Protein AF-A0A257AS73-F1 (afdb_monomer_lite)

Foldseek 3Di:
DPQDWDDPDPPDQFTDTPDDDLDLLVLLVLLLCLFQWDDPPLFWIFGQDDDPVVLVSVVVVCVNRSFDWDADNGGGIIGGDSVVSCCVCPVLNQDDDQAAGAHDPCLVVDDLLSLLSSNLSNCVRFKDWDDDPNAGWAIKGKTNHPRRLLRVQVSLVVVVQHWDKDWDADPPPVDGGIMIMITGGFVSRQVSCCSRVVDHHDGDPDDDPRFWQPAALVLLVVLLVFFDPDPCSVVVNVVSNVCNPNTHHLVNLVVSLVRGDDDDSSVVSVCRSPDSDGDDDDPDDDDDPAADDDDFDQDPPVQWDADSNDIDGGDDDDDDPDPDPVVVVVVQVCCCPRRVDHDDDDFAFLDKFDFPDPQFIWTQGPVLDIDTGPLPPLPQFAFQLLVVLVVVLSVQVSPDRDPVSLVVSVVVNLVSLQVSLVCLVVLVDDLNRQKTKDFAQADLVVPDPDQDQQSLQVVVCVVVVHDDGHGDIWIWAAFPDPSRIYGSVPDDSVGHPSVVVVVVSCVNCVSVCSRVVHDSCVSNPPPPPVVPD

Secondary structure (DSSP, 8-state):
----EE-SSTT-S--EESS----HHHHHHHHHHHHHEEEETTTEEEE----HHHHHHHHHHHHHTT---EEETTTEEEE--HHHHHIIIIIS-----TTT----GGGGGS-HHHHHHHHHHHHHHHEEEEEETTEEEEEEEEES-HHHHHHHHHHHHHTT---EEEEEE---TT--SEEEEEEEEHHHHHHHHHHHH----PPP-SPP-SSEE---HHHHHHHHHTB--STTHHHHHHHHHGGGSSPEEHHHHHHHHTTBPSSHHHHHHHHHHH-S--B---------SS---------TTT-EEEETTEEEEPPPPP------HHHHHHHHHHIIIII---------EEEEEE-SSTT-EEEEETTSPEEETT-TTTTTSS-HHHHHHHHHHHHHHHT--SHHHHHHHHHHHHHHHHHHHHHHHHT-S-HHHH-EEEE--S-GGG--S---HHHHHHHHHHHTT----TT-EEEEE-BSSTTS-EEGGG--GGGB-HHHHHHHHHHHHHHHHHHHT--HHHHTT---STT--

Sequence (533 aa):
TRDHKILLARNSECTLPSTLHFDHDLIWFLGLWLGDGSYDGENGVEISVFDEELQERVMKLAKRFHIKPLIDGRKGVRLPSRLLVRVMKYVLGFDGNAYTKRFPPWYMSLPDDLLIEFLKGLFQADGNIIYSKGKFIGVKLDSRSEQLIRDVQTALLRLGIIGYVRRYKDINPYAKGTIYRLVVSGKNGRRLARLLFNIEVSEPQIKDVNDVIPLSGRSISRIISCLKMDNHYSKRASYLRAYKRAVMGRRVAAKILGWLDEGVVKNRLRWLVDSDVLWDKVVEIRRLSKPELGFDINVPETQNFVASNIIAHNTDSVFLKTSDQAAIDEVVRWAKDALKLDLELDKKYRYIVFSTRKKNYLGVTDKGVVDVKGLTGKKRHIPKFIKEAFDEMLRVLQEVHDEQSFEQAREKIEEIIKTWYYKLKRGEFELEDLSFKVMLSKSVDRYVKTTPPHVKAAKKLLNRGISVMAGDIISYVRTKDRDGVEPLEFARKDQVDIDKYVEYLTSTFGQVLDALGIDFDRIIGVTSLEHFM

Structure (mmCIF, N/CA/C/O backbone):
data_AF-A0A257AS73-F1
#
_entry.id   AF-A0A257AS73-F1
#
loop_
_atom_site.group_PDB
_atom_site.id
_atom_site.type_symbol
_atom_site.label_atom_id
_atom_site.label_alt_id
_atom_site.label_comp_id
_atom_site.label_asym_id
_atom_site.label_entity_id
_atom_site.label_seq_id
_atom_site.pdbx_PDB_ins_code
_atom_site.Cartn_x
_atom_site.Cartn_y
_atom_site.Cartn_z
_atom_site.occupancy
_atom_site.B_iso_or_equiv
_atom_site.auth_seq_id
_atom_site.auth_comp_id
_atom_site.auth_asym_id
_atom_site.auth_atom_id
_atom_site.pdbx_PDB_model_num
ATOM 1 N N . THR A 1 1 ? -11.276 -13.949 -35.783 1.00 44.00 1 THR A N 1
ATOM 2 C CA . THR A 1 1 ? -10.885 -12.521 -35.803 1.00 44.00 1 THR A CA 1
ATOM 3 C C . THR A 1 1 ? -9.755 -12.368 -36.798 1.00 44.00 1 THR A C 1
ATOM 5 O O . THR A 1 1 ? -8.856 -13.193 -36.783 1.00 44.00 1 THR A O 1
ATOM 8 N N . ARG A 1 2 ? -9.841 -11.433 -37.754 1.00 45.28 2 ARG A N 1
ATOM 9 C CA . ARG A 1 2 ? -8.760 -11.222 -38.734 1.00 45.28 2 ARG A CA 1
ATOM 10 C C . ARG A 1 2 ? -7.556 -10.632 -37.988 1.00 45.28 2 ARG A C 1
ATOM 12 O O . ARG A 1 2 ? -7.693 -9.556 -37.416 1.00 45.28 2 ARG A O 1
ATOM 19 N N . ASP A 1 3 ? -6.421 -11.329 -37.976 1.00 54.66 3 ASP A N 1
ATOM 20 C CA . ASP A 1 3 ? -5.163 -10.816 -37.418 1.00 54.66 3 ASP A CA 1
ATOM 21 C C . ASP A 1 3 ? -4.635 -9.695 -38.317 1.00 54.66 3 ASP A C 1
ATOM 23 O O . ASP A 1 3 ? -3.891 -9.915 -39.277 1.00 54.66 3 ASP A O 1
ATOM 27 N N . HIS A 1 4 ? -5.077 -8.470 -38.044 1.00 69.81 4 HIS A N 1
ATOM 28 C CA . HIS A 1 4 ? -4.572 -7.290 -38.723 1.00 69.81 4 HIS A CA 1
ATOM 29 C C . HIS A 1 4 ? -3.100 -7.074 -38.327 1.00 69.81 4 HIS A C 1
ATOM 31 O O . HIS A 1 4 ? -2.717 -7.193 -37.163 1.00 69.81 4 HIS A O 1
ATOM 37 N N . LYS A 1 5 ? -2.247 -6.781 -39.311 1.00 70.19 5 LYS A N 1
ATOM 38 C CA . LYS A 1 5 ? -0.814 -6.524 -39.113 1.00 70.19 5 LYS A CA 1
ATOM 39 C C . LYS A 1 5 ? -0.512 -5.047 -39.351 1.00 70.19 5 LYS A C 1
ATOM 41 O O . LYS A 1 5 ? -1.057 -4.444 -40.274 1.00 70.19 5 LYS A O 1
ATOM 46 N N . ILE A 1 6 ? 0.368 -4.479 -38.533 1.00 72.75 6 ILE A N 1
ATOM 47 C CA . ILE A 1 6 ? 0.903 -3.126 -38.684 1.00 72.75 6 ILE A CA 1
ATOM 48 C C . ILE A 1 6 ? 2.213 -3.206 -39.469 1.00 72.75 6 ILE A C 1
ATOM 50 O O . ILE A 1 6 ? 3.094 -4.013 -39.162 1.00 72.75 6 ILE A O 1
ATOM 54 N N . LEU A 1 7 ? 2.327 -2.333 -40.467 1.00 72.94 7 LEU A N 1
ATOM 55 C CA . LEU A 1 7 ? 3.478 -2.164 -41.347 1.00 72.94 7 LEU A CA 1
ATOM 56 C C . LEU A 1 7 ? 3.847 -0.679 -41.388 1.00 72.94 7 LEU A C 1
ATOM 58 O O . LEU A 1 7 ? 2.963 0.172 -41.463 1.00 72.94 7 LEU A O 1
ATOM 62 N N . LEU A 1 8 ? 5.143 -0.355 -41.381 1.00 63.75 8 LEU A N 1
ATOM 63 C CA . LEU A 1 8 ? 5.596 1.033 -41.566 1.00 63.75 8 LEU A CA 1
ATOM 64 C C . LEU A 1 8 ? 5.463 1.513 -43.017 1.00 63.75 8 LEU A C 1
ATOM 66 O O . LEU A 1 8 ? 5.297 2.704 -43.257 1.00 63.75 8 LEU A O 1
ATOM 70 N N . ALA A 1 9 ? 5.555 0.594 -43.976 1.00 61.91 9 ALA A N 1
ATOM 71 C CA . ALA A 1 9 ? 5.403 0.848 -45.403 1.00 61.91 9 ALA A CA 1
ATOM 72 C C . ALA A 1 9 ? 4.900 -0.427 -46.095 1.00 61.91 9 ALA A C 1
ATOM 74 O O . ALA A 1 9 ? 5.160 -1.527 -45.606 1.00 61.91 9 ALA A O 1
ATOM 75 N N . ARG A 1 10 ? 4.224 -0.290 -47.249 1.00 51.22 10 ARG A N 1
ATOM 76 C CA . ARG A 1 10 ? 3.621 -1.416 -47.999 1.00 51.22 10 ARG A CA 1
ATOM 77 C C . ARG A 1 10 ? 4.603 -2.554 -48.339 1.00 51.22 10 ARG A C 1
ATOM 79 O O . ARG A 1 10 ? 4.152 -3.680 -48.480 1.00 51.22 10 ARG A O 1
ATOM 86 N N . ASN A 1 11 ? 5.909 -2.273 -48.397 1.00 54.59 11 ASN A N 1
ATOM 87 C CA . ASN A 1 11 ? 6.964 -3.235 -48.748 1.00 54.59 11 ASN A CA 1
ATOM 88 C C . ASN A 1 11 ? 7.876 -3.612 -47.560 1.00 54.59 11 ASN A C 1
ATOM 90 O O . ASN A 1 11 ? 8.998 -4.063 -47.767 1.00 54.59 11 ASN A O 1
ATOM 94 N N . SER A 1 12 ? 7.461 -3.365 -46.312 1.00 62.97 12 SER A N 1
ATOM 95 C CA . SER A 1 12 ? 8.265 -3.745 -45.144 1.00 62.97 12 SER A CA 1
ATOM 96 C C . SER A 1 12 ? 8.079 -5.229 -44.812 1.00 62.97 12 SER A C 1
ATOM 98 O O . SER A 1 12 ? 6.951 -5.686 -44.660 1.00 62.97 12 SER A O 1
ATOM 100 N N . GLU A 1 13 ? 9.178 -5.972 -44.656 1.00 63.59 13 GLU A N 1
ATOM 101 C CA . GLU A 1 13 ? 9.140 -7.384 -44.231 1.00 63.59 13 GLU A CA 1
ATOM 102 C C . GLU A 1 13 ? 8.818 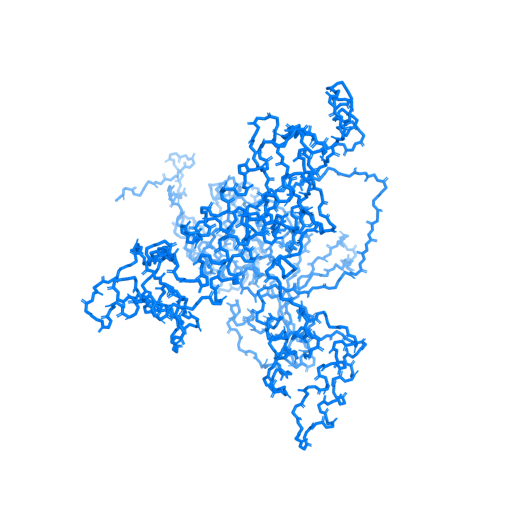-7.548 -42.732 1.00 63.59 13 GLU A C 1
ATOM 104 O O . GLU A 1 13 ? 8.296 -8.578 -42.311 1.00 63.59 13 GLU A O 1
ATOM 109 N N . CYS A 1 14 ? 9.086 -6.522 -41.915 1.00 66.56 14 CYS A N 1
ATOM 110 C CA . CYS A 1 14 ? 8.807 -6.532 -40.478 1.00 66.56 14 CYS A CA 1
ATOM 111 C C . CYS A 1 14 ? 7.342 -6.172 -40.196 1.00 66.56 14 CYS A C 1
ATOM 113 O O . CYS A 1 14 ? 6.933 -5.021 -40.369 1.00 66.56 14 CYS A O 1
ATOM 115 N N . THR A 1 15 ? 6.573 -7.133 -39.681 1.00 73.81 15 THR A N 1
ATOM 116 C CA . THR A 1 15 ? 5.170 -6.937 -39.282 1.00 73.81 15 THR A CA 1
ATOM 117 C C . THR A 1 15 ? 4.982 -7.106 -37.782 1.00 73.81 15 THR A C 1
ATOM 119 O O . THR A 1 15 ? 5.350 -8.145 -37.236 1.00 73.81 15 THR A O 1
ATOM 122 N N . LEU A 1 16 ? 4.300 -6.163 -37.131 1.00 78.94 16 LEU A N 1
ATOM 123 C CA . LEU A 1 16 ? 3.773 -6.375 -35.778 1.00 78.94 16 LEU A CA 1
ATOM 124 C C . LEU A 1 16 ? 2.273 -6.676 -35.821 1.00 78.94 16 LEU A C 1
ATOM 126 O O . LEU A 1 16 ? 1.578 -6.166 -36.700 1.00 78.94 16 LEU A O 1
ATOM 130 N N . PRO A 1 17 ? 1.745 -7.484 -34.890 1.00 79.38 17 PRO A N 1
ATOM 131 C CA . PRO A 1 17 ? 0.302 -7.638 -34.758 1.00 79.38 17 PRO A CA 1
ATOM 132 C C . PRO A 1 17 ? -0.334 -6.299 -34.352 1.00 79.38 17 PRO A C 1
ATOM 134 O O . PRO A 1 17 ? 0.247 -5.539 -33.577 1.00 79.38 17 PRO A O 1
ATOM 137 N N . SER A 1 18 ? -1.537 -6.006 -34.855 1.00 81.44 18 SER A N 1
ATOM 138 C CA . SER A 1 18 ? -2.294 -4.802 -34.473 1.00 81.44 18 SER A CA 1
ATOM 139 C C . SER A 1 18 ? -2.734 -4.807 -33.013 1.00 81.44 18 SER A C 1
ATOM 141 O O . SER A 1 18 ? -3.048 -3.761 -32.452 1.00 81.44 18 SER A O 1
ATOM 143 N N . THR A 1 19 ? -2.763 -5.990 -32.406 1.00 82.94 19 THR A N 1
ATOM 144 C CA . THR A 1 19 ? -3.080 -6.206 -31.000 1.00 82.94 19 THR A CA 1
ATOM 145 C C . THR A 1 19 ? -1.921 -6.953 -30.359 1.00 82.94 19 THR A C 1
ATOM 147 O O . THR A 1 19 ? -1.581 -8.064 -30.763 1.00 82.94 19 THR A O 1
ATOM 150 N N . LEU A 1 20 ? -1.297 -6.333 -29.360 1.00 85.50 20 LEU A N 1
ATOM 151 C CA . LEU A 1 20 ? -0.221 -6.942 -28.586 1.00 85.50 20 LEU A CA 1
ATOM 152 C C . LEU A 1 20 ? -0.801 -7.528 -27.305 1.00 85.50 20 LEU A C 1
ATOM 154 O O . LEU A 1 20 ? -1.206 -6.800 -26.402 1.00 85.50 20 LEU A O 1
ATOM 158 N N . HIS A 1 21 ? -0.834 -8.855 -27.233 1.00 87.44 21 HIS A N 1
ATOM 159 C CA . HIS A 1 21 ? -1.177 -9.560 -26.006 1.00 87.44 21 HIS A CA 1
ATOM 160 C C . HIS A 1 21 ? 0.033 -9.576 -25.071 1.00 87.44 21 HIS A C 1
ATOM 162 O O . HIS A 1 21 ? 1.126 -9.977 -25.471 1.00 87.44 21 HIS A O 1
ATOM 168 N N . PHE A 1 22 ? -0.168 -9.141 -23.829 1.00 92.19 22 PHE A N 1
ATOM 169 C CA . PHE A 1 22 ? 0.841 -9.229 -22.777 1.00 92.19 22 PHE A CA 1
ATOM 170 C C . PHE A 1 22 ? 0.906 -10.663 -22.259 1.00 92.19 22 PHE A C 1
ATOM 172 O O . PHE A 1 22 ? 0.171 -11.045 -21.355 1.00 92.19 22 PHE A O 1
ATOM 179 N N . ASP A 1 23 ? 1.768 -11.459 -22.877 1.00 93.81 23 ASP A N 1
ATOM 180 C CA . ASP A 1 23 ? 2.135 -12.787 -22.399 1.00 93.81 23 ASP A CA 1
ATOM 181 C C . ASP A 1 23 ? 3.488 -12.775 -21.682 1.00 93.81 23 ASP A C 1
ATOM 183 O O . ASP A 1 23 ? 4.203 -11.769 -21.658 1.00 93.81 23 ASP A O 1
ATOM 187 N N . HIS A 1 24 ? 3.831 -13.918 -21.085 1.00 95.75 24 HIS A N 1
ATOM 188 C CA . HIS A 1 24 ? 5.057 -14.100 -20.313 1.00 95.75 24 HIS A CA 1
ATOM 189 C C . HIS A 1 24 ? 6.320 -13.746 -21.115 1.00 95.75 24 HIS A C 1
ATOM 191 O O . HIS A 1 24 ? 7.228 -13.144 -20.555 1.00 95.75 24 HIS A O 1
ATOM 197 N N . ASP A 1 25 ? 6.384 -14.080 -22.410 1.00 94.81 25 ASP A N 1
ATOM 198 C CA . ASP A 1 25 ? 7.573 -13.846 -23.242 1.00 94.81 25 ASP A CA 1
ATOM 199 C C . ASP A 1 25 ? 7.759 -12.360 -23.578 1.00 94.81 25 ASP A C 1
ATOM 201 O O . ASP A 1 25 ? 8.865 -11.834 -23.437 1.00 94.81 25 ASP A O 1
ATOM 205 N N . LEU A 1 26 ? 6.689 -11.659 -23.974 1.00 95.19 26 LEU A N 1
ATOM 206 C CA . LEU A 1 26 ? 6.768 -10.221 -24.232 1.00 95.19 26 LEU A CA 1
ATOM 207 C C . LEU A 1 26 ? 7.083 -9.447 -22.948 1.00 95.19 26 LEU A C 1
ATOM 209 O O . LEU A 1 26 ? 7.966 -8.594 -22.945 1.00 95.19 26 LEU A O 1
ATOM 213 N N . ILE A 1 27 ? 6.383 -9.745 -21.853 1.00 97.56 27 ILE A N 1
ATOM 214 C CA . ILE A 1 27 ? 6.569 -9.036 -20.585 1.00 97.56 27 ILE A CA 1
ATOM 215 C C . ILE A 1 27 ? 7.975 -9.262 -20.021 1.00 97.56 27 ILE A C 1
ATOM 217 O O . ILE A 1 27 ? 8.630 -8.304 -19.611 1.00 97.56 27 ILE A O 1
ATOM 221 N N . TRP A 1 28 ? 8.478 -10.493 -20.069 1.00 97.62 28 TRP A N 1
ATOM 222 C CA . TRP A 1 28 ? 9.862 -10.786 -19.711 1.00 97.62 28 TRP A CA 1
ATOM 223 C C . TRP A 1 28 ? 10.861 -9.970 -20.546 1.00 97.62 28 TRP A C 1
ATOM 225 O O . TRP A 1 28 ? 11.751 -9.334 -19.982 1.00 97.62 28 TRP A O 1
ATOM 235 N N . PHE A 1 29 ? 10.688 -9.914 -21.870 1.00 97.62 29 PHE A N 1
ATOM 236 C CA . PHE A 1 29 ? 11.572 -9.154 -22.762 1.00 97.62 29 PHE A CA 1
ATOM 237 C C . PHE A 1 29 ? 11.586 -7.653 -22.445 1.00 97.62 29 PHE A C 1
ATOM 239 O O . PHE A 1 29 ? 12.641 -7.019 -22.460 1.00 97.62 29 PHE A O 1
ATOM 246 N N . LEU A 1 30 ? 10.429 -7.077 -22.118 1.00 97.44 30 LEU A N 1
ATOM 247 C CA . LEU A 1 30 ? 10.332 -5.674 -21.713 1.00 97.44 30 LEU A CA 1
ATOM 248 C C . LEU A 1 30 ? 11.087 -5.402 -20.400 1.00 97.44 30 LEU A C 1
ATOM 250 O O . LEU A 1 30 ? 11.731 -4.362 -20.258 1.00 97.44 30 LEU A O 1
ATOM 254 N N . GLY A 1 31 ? 11.047 -6.350 -19.462 1.00 97.44 31 GLY A N 1
ATOM 255 C CA . GLY A 1 31 ? 11.857 -6.313 -18.247 1.00 97.44 31 GLY A CA 1
ATOM 256 C C . GLY A 1 31 ? 13.354 -6.395 -18.542 1.00 97.44 31 GLY A C 1
ATOM 257 O O . GLY A 1 31 ? 14.127 -5.585 -18.035 1.00 97.44 31 GLY A O 1
ATOM 258 N N . LEU A 1 32 ? 13.750 -7.325 -19.414 1.00 96.81 32 LEU A N 1
ATOM 259 C CA . LEU A 1 32 ? 15.135 -7.504 -19.858 1.00 96.81 32 LEU A CA 1
ATOM 260 C C . LEU A 1 32 ? 15.690 -6.225 -20.498 1.00 96.81 32 LEU A C 1
ATOM 262 O O . LEU A 1 32 ? 16.805 -5.808 -20.193 1.00 96.81 32 LEU A O 1
ATOM 266 N N . TRP A 1 33 ? 14.885 -5.546 -21.322 1.00 97.25 33 TRP A N 1
ATOM 267 C CA . TRP A 1 33 ? 15.278 -4.282 -21.942 1.00 97.25 33 TRP A CA 1
ATOM 268 C C . TRP A 1 33 ? 15.559 -3.172 -20.914 1.00 97.25 33 TRP A C 1
ATOM 270 O O . TRP A 1 33 ? 16.444 -2.337 -21.122 1.00 97.25 33 TRP A O 1
ATOM 280 N N . LEU A 1 34 ? 14.857 -3.143 -19.777 1.00 96.62 34 LEU A N 1
ATOM 281 C CA . LEU A 1 34 ? 15.118 -2.136 -18.744 1.00 96.62 34 LEU A CA 1
ATOM 282 C C . LEU A 1 34 ? 16.502 -2.273 -18.104 1.00 96.62 34 LEU A C 1
ATOM 284 O O . LEU A 1 34 ? 17.075 -1.245 -17.744 1.00 96.62 34 LEU A O 1
ATOM 288 N N . GLY A 1 35 ? 17.045 -3.488 -18.018 1.00 93.75 35 GLY A N 1
ATOM 289 C CA . GLY A 1 35 ? 18.431 -3.704 -17.609 1.00 93.75 35 GLY A CA 1
ATOM 290 C C . GLY A 1 35 ? 19.383 -3.453 -18.776 1.00 93.75 35 GLY A C 1
ATOM 291 O O . GLY A 1 35 ? 19.814 -2.321 -19.013 1.00 93.75 35 GLY A O 1
ATOM 292 N N . ASP A 1 36 ? 19.571 -4.481 -19.604 1.00 93.00 36 ASP A N 1
ATOM 293 C CA . ASP A 1 36 ? 20.604 -4.548 -20.650 1.00 93.00 36 ASP A CA 1
ATOM 294 C C . ASP A 1 36 ? 20.196 -3.996 -22.023 1.00 93.00 36 ASP A C 1
ATOM 296 O O . ASP A 1 36 ? 20.956 -4.071 -22.995 1.00 93.00 36 ASP A O 1
ATOM 300 N N . GLY A 1 37 ? 18.984 -3.453 -22.140 1.00 94.12 37 GLY A N 1
ATOM 301 C CA . GLY A 1 37 ? 18.466 -2.943 -23.403 1.00 94.12 37 GLY A CA 1
ATOM 302 C C . GLY A 1 37 ? 18.926 -1.533 -23.758 1.00 94.12 37 GLY A C 1
ATOM 303 O O . GLY A 1 37 ? 19.101 -0.663 -22.904 1.00 94.12 37 GLY A O 1
ATOM 304 N N . SER A 1 38 ? 19.058 -1.265 -25.047 1.00 95.25 38 SER A N 1
ATOM 305 C CA . SER A 1 38 ? 19.233 0.078 -25.591 1.00 95.25 38 SER A CA 1
ATOM 306 C C . SER A 1 38 ? 18.604 0.182 -26.981 1.00 95.25 38 SER A C 1
ATOM 308 O O . SER A 1 38 ? 18.026 -0.779 -27.499 1.00 95.25 38 SER A O 1
ATOM 310 N N . TYR A 1 39 ? 18.650 1.376 -27.564 1.00 95.56 39 TYR A N 1
ATOM 311 C CA . TYR A 1 39 ? 18.194 1.617 -28.926 1.00 95.56 39 TYR A CA 1
ATOM 312 C C . TYR A 1 39 ? 19.382 1.988 -29.809 1.00 95.56 39 TYR A C 1
ATOM 314 O O . TYR A 1 39 ? 20.121 2.915 -29.477 1.00 95.56 39 TYR A O 1
ATOM 322 N N . ASP A 1 40 ? 19.506 1.339 -30.969 1.00 91.44 40 ASP A N 1
ATOM 323 C CA . ASP A 1 40 ? 20.385 1.817 -32.041 1.00 91.44 40 ASP A CA 1
ATOM 324 C C . ASP A 1 40 ? 19.665 2.906 -32.845 1.00 91.44 40 ASP A C 1
ATOM 326 O O . ASP A 1 40 ? 19.100 2.674 -33.923 1.00 91.44 40 ASP A O 1
ATOM 330 N N . GLY A 1 41 ? 19.587 4.092 -32.241 1.00 90.31 41 GLY A N 1
ATOM 331 C CA . GLY A 1 41 ? 18.787 5.202 -32.746 1.00 90.31 41 GLY A CA 1
ATOM 332 C C . GLY A 1 41 ? 17.324 4.795 -32.939 1.00 90.31 41 GLY A C 1
ATOM 333 O O . GLY A 1 41 ? 16.659 4.343 -32.011 1.00 90.31 41 GLY A O 1
ATOM 334 N N . GLU A 1 42 ? 16.822 4.952 -34.161 1.00 89.19 42 GLU A N 1
ATOM 335 C CA . GLU A 1 42 ? 15.476 4.512 -34.553 1.00 89.19 42 GLU A CA 1
ATOM 336 C C . GLU A 1 42 ? 15.490 3.183 -35.317 1.00 89.19 42 GLU A C 1
ATOM 338 O O . GLU A 1 42 ? 14.449 2.732 -35.780 1.00 89.19 42 GLU A O 1
ATOM 343 N N . ASN A 1 43 ? 16.660 2.567 -35.506 1.00 89.31 43 ASN A N 1
ATOM 344 C CA . ASN A 1 43 ? 16.840 1.456 -36.439 1.00 89.31 43 ASN A CA 1
ATOM 345 C C . ASN A 1 43 ? 16.648 0.080 -35.800 1.00 89.31 43 ASN A C 1
ATOM 347 O O . ASN A 1 43 ? 16.399 -0.887 -36.521 1.00 89.31 43 ASN A O 1
ATOM 351 N N . GLY A 1 44 ? 16.741 -0.029 -34.478 1.00 92.56 44 GLY A N 1
ATOM 352 C CA . GLY A 1 44 ? 16.516 -1.297 -33.808 1.00 92.56 44 GLY A CA 1
ATOM 353 C C . GLY A 1 44 ? 16.633 -1.246 -32.296 1.00 92.56 44 GLY A C 1
ATOM 354 O O . GLY A 1 44 ? 17.045 -0.248 -31.706 1.00 92.56 44 GLY A O 1
AT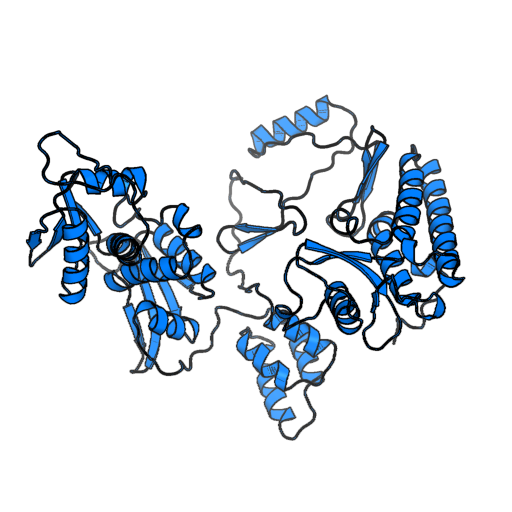OM 355 N N . VAL A 1 45 ? 16.255 -2.367 -31.696 1.00 95.75 45 VAL A N 1
ATOM 356 C CA . VAL A 1 45 ? 16.390 -2.633 -30.264 1.00 95.75 45 VAL A CA 1
ATOM 357 C C . VAL A 1 45 ? 17.613 -3.517 -30.066 1.00 95.75 45 VAL A C 1
ATOM 359 O O . VAL A 1 45 ? 17.734 -4.538 -30.740 1.00 95.75 45 VAL A O 1
ATOM 362 N N . GLU A 1 46 ? 18.512 -3.134 -29.168 1.00 95.25 46 GLU A N 1
ATOM 363 C CA . GLU A 1 46 ? 19.709 -3.906 -28.822 1.00 95.25 46 GLU A CA 1
ATOM 364 C C . GLU A 1 46 ? 19.591 -4.394 -27.376 1.00 95.25 46 GLU A C 1
ATOM 366 O O . GLU A 1 46 ? 19.147 -3.640 -26.513 1.00 95.25 46 GLU A O 1
ATOM 371 N N . ILE A 1 47 ? 19.956 -5.648 -27.113 1.00 95.12 47 ILE A N 1
ATOM 372 C CA . ILE A 1 47 ? 19.983 -6.259 -25.782 1.00 95.12 47 ILE A CA 1
ATOM 373 C C . ILE A 1 47 ? 21.373 -6.859 -25.566 1.00 95.12 47 ILE A C 1
ATOM 375 O O . ILE A 1 47 ? 21.754 -7.799 -26.269 1.00 95.12 47 ILE A O 1
ATOM 379 N N . SER A 1 48 ? 22.098 -6.360 -24.565 1.00 93.25 48 SER A N 1
ATOM 380 C CA . SER A 1 48 ? 23.456 -6.809 -24.219 1.00 93.25 48 SER A CA 1
ATOM 381 C C . SER A 1 48 ? 23.468 -8.143 -23.453 1.00 93.25 48 SER A C 1
ATOM 383 O O . SER A 1 48 ? 24.061 -8.244 -22.387 1.00 93.25 48 SER A O 1
ATOM 385 N N . VAL A 1 49 ? 22.805 -9.177 -23.981 1.00 89.00 49 VAL A N 1
ATOM 386 C CA . VAL A 1 49 ? 22.724 -10.510 -23.364 1.00 89.00 49 VAL A CA 1
ATOM 387 C C . VAL A 1 49 ? 23.602 -11.518 -24.107 1.00 89.00 49 VAL A C 1
ATOM 389 O O . VAL A 1 49 ? 23.540 -11.620 -25.334 1.00 89.00 49 VAL A O 1
ATOM 392 N N . PHE A 1 50 ? 24.415 -12.269 -23.361 1.00 88.94 50 PHE A N 1
ATOM 393 C CA . PHE A 1 50 ? 25.373 -13.251 -23.899 1.00 88.94 50 PHE A CA 1
ATOM 394 C C . PHE A 1 50 ? 25.065 -14.697 -23.495 1.00 88.94 50 PHE A C 1
ATOM 396 O O . PHE A 1 50 ? 25.686 -15.615 -24.016 1.00 88.94 50 PHE A O 1
ATOM 403 N N . ASP A 1 51 ? 24.120 -14.895 -22.577 1.00 90.19 51 ASP A N 1
ATOM 404 C CA . ASP A 1 51 ? 23.638 -16.219 -22.195 1.00 90.19 51 ASP A CA 1
ATOM 405 C C . ASP A 1 51 ? 22.801 -16.834 -23.328 1.00 90.19 51 ASP A C 1
ATOM 407 O O . ASP A 1 51 ? 21.857 -16.204 -23.813 1.00 90.19 51 ASP A O 1
ATOM 411 N N . GLU A 1 52 ? 23.156 -18.046 -23.757 1.00 89.62 52 GLU A N 1
ATOM 412 C CA . GLU A 1 52 ? 22.549 -18.709 -24.919 1.00 89.62 52 GLU A CA 1
ATOM 413 C C . GLU A 1 52 ? 21.045 -18.968 -24.735 1.00 89.62 52 GLU A C 1
ATOM 415 O O . GLU A 1 52 ? 20.271 -18.765 -25.673 1.00 89.62 52 GLU A O 1
ATOM 420 N N . GLU A 1 53 ? 20.604 -19.336 -23.527 1.00 90.38 53 GLU A N 1
ATOM 421 C CA . GLU A 1 53 ? 19.194 -19.614 -23.227 1.00 90.38 53 GLU A CA 1
ATOM 422 C C . GLU A 1 53 ? 18.360 -18.327 -23.308 1.00 90.38 53 GLU A C 1
ATOM 424 O O . GLU A 1 53 ? 17.286 -18.283 -23.924 1.00 90.38 53 GLU A O 1
ATOM 429 N N . LEU A 1 54 ? 18.874 -17.231 -22.740 1.00 91.44 54 LEU A N 1
ATOM 430 C CA . LEU A 1 54 ? 18.211 -15.931 -22.830 1.00 91.44 54 LEU A CA 1
ATOM 431 C C . LEU A 1 54 ? 18.195 -15.410 -24.275 1.00 91.44 54 LEU A C 1
ATOM 433 O O . LEU A 1 54 ? 17.172 -14.875 -24.717 1.00 91.44 54 LEU A O 1
ATOM 437 N N . GLN A 1 55 ? 19.282 -15.592 -25.034 1.00 92.81 55 GLN A N 1
ATOM 438 C CA . GLN A 1 55 ? 19.320 -15.247 -26.458 1.00 92.81 55 GLN A CA 1
ATOM 439 C C . GLN A 1 55 ? 18.261 -16.022 -27.250 1.00 92.81 55 GLN A C 1
ATOM 441 O O . GLN A 1 55 ? 17.534 -15.418 -28.042 1.00 92.81 55 GLN A O 1
ATOM 446 N N . GLU A 1 56 ? 18.110 -17.327 -27.011 1.00 92.75 56 GLU A N 1
ATOM 447 C CA . GLU A 1 56 ? 17.093 -18.155 -27.666 1.00 92.75 56 GLU A CA 1
ATOM 448 C C . GLU A 1 56 ? 15.673 -17.646 -27.394 1.00 92.75 56 GLU A C 1
ATOM 450 O O . GLU A 1 56 ? 14.857 -17.515 -28.318 1.00 92.75 56 GLU A O 1
ATOM 455 N N . ARG A 1 57 ? 15.388 -17.247 -26.152 1.00 94.19 57 ARG A N 1
ATOM 456 C CA . ARG A 1 57 ? 14.089 -16.665 -25.794 1.00 94.19 57 ARG A CA 1
ATOM 457 C C . ARG A 1 57 ? 13.831 -15.335 -26.513 1.00 94.19 57 ARG A C 1
ATOM 459 O O . ARG A 1 57 ? 12.718 -15.118 -27.004 1.00 94.19 57 ARG A O 1
ATOM 466 N N . VAL A 1 58 ? 14.845 -14.475 -26.667 1.00 95.38 58 VAL A N 1
ATOM 467 C CA . VAL A 1 58 ? 14.739 -13.249 -27.489 1.00 95.38 58 VAL A CA 1
ATOM 468 C C . VAL A 1 58 ? 14.503 -13.594 -28.965 1.00 95.38 58 VAL A C 1
ATOM 470 O O . VAL A 1 58 ? 13.648 -12.984 -29.610 1.00 95.38 58 VAL A O 1
ATOM 473 N N . MET A 1 59 ? 15.199 -14.597 -29.509 1.00 92.50 59 MET A N 1
ATOM 474 C CA . MET A 1 59 ? 15.034 -15.035 -30.901 1.00 92.50 59 MET A CA 1
ATOM 475 C C . MET A 1 59 ? 13.624 -15.570 -31.183 1.00 92.50 59 MET A C 1
ATOM 477 O O . MET A 1 59 ? 13.048 -15.278 -32.235 1.00 92.50 59 MET A O 1
ATOM 481 N N . LYS A 1 60 ? 13.021 -16.293 -30.235 1.00 92.31 60 LYS A N 1
ATOM 482 C CA . LYS A 1 60 ? 11.627 -16.752 -30.328 1.00 92.31 60 LYS A CA 1
ATOM 483 C C . LYS A 1 60 ? 10.651 -15.576 -30.437 1.00 92.31 60 LYS A C 1
ATOM 485 O O . LYS A 1 60 ? 9.738 -15.606 -31.269 1.00 92.31 60 LYS A O 1
ATOM 490 N N . LEU A 1 61 ? 10.868 -14.516 -29.655 1.00 91.75 61 LEU A N 1
ATOM 491 C CA . LEU A 1 61 ? 10.073 -13.290 -29.739 1.00 91.75 61 LEU A CA 1
ATOM 492 C C . LEU A 1 61 ? 10.298 -12.558 -31.073 1.00 91.75 61 LEU A C 1
ATOM 494 O O . LEU A 1 61 ? 9.337 -12.134 -31.715 1.00 91.75 61 LEU A O 1
ATOM 498 N N . ALA A 1 62 ? 11.548 -12.471 -31.536 1.00 92.06 62 ALA A N 1
ATOM 499 C CA . ALA A 1 62 ? 11.887 -11.882 -32.830 1.00 92.06 62 ALA A CA 1
ATOM 500 C C . ALA A 1 62 ? 11.164 -12.594 -33.984 1.00 92.06 62 ALA A C 1
ATOM 502 O O . ALA A 1 62 ? 10.543 -11.940 -34.824 1.00 92.06 62 ALA A O 1
ATOM 503 N N . LYS A 1 63 ? 11.146 -13.935 -33.967 1.00 90.62 63 LYS A N 1
ATOM 504 C CA . LYS A 1 63 ? 10.420 -14.760 -34.942 1.00 90.62 63 LYS A CA 1
ATOM 505 C C . LYS A 1 63 ? 8.920 -14.463 -34.938 1.00 90.62 63 LYS A C 1
ATOM 507 O O . LYS A 1 63 ? 8.334 -14.302 -36.005 1.00 90.62 63 LYS A O 1
ATOM 512 N N . ARG A 1 64 ? 8.301 -14.326 -33.759 1.00 87.75 64 ARG A N 1
ATOM 513 C CA . ARG A 1 64 ? 6.882 -13.939 -33.627 1.00 87.75 64 ARG A CA 1
ATOM 514 C C . ARG A 1 64 ? 6.594 -12.576 -34.261 1.00 87.75 64 ARG A C 1
ATOM 516 O O . ARG A 1 64 ? 5.545 -12.381 -34.871 1.00 87.75 64 ARG A O 1
ATOM 523 N N . PHE A 1 65 ? 7.530 -11.642 -34.145 1.00 88.50 65 PHE A N 1
ATOM 524 C CA . PHE A 1 65 ? 7.442 -10.311 -34.747 1.00 88.50 65 PHE A CA 1
ATOM 525 C C . PHE A 1 65 ? 7.957 -10.245 -36.187 1.00 88.50 65 PHE A C 1
ATOM 527 O O . PHE A 1 65 ? 8.001 -9.162 -36.762 1.00 88.50 65 PHE A O 1
ATOM 534 N N . HIS A 1 66 ? 8.297 -11.387 -36.796 1.00 88.12 66 HIS A N 1
ATOM 535 C CA . HIS A 1 66 ? 8.837 -11.458 -38.156 1.00 88.12 66 HIS A CA 1
ATOM 536 C C . HIS A 1 66 ? 10.069 -10.548 -38.333 1.00 88.12 66 HIS A C 1
ATOM 538 O O . HIS A 1 66 ? 10.275 -9.943 -39.381 1.00 88.12 66 HIS A O 1
ATOM 544 N N . ILE A 1 67 ? 10.879 -10.424 -37.278 1.00 90.56 67 ILE A N 1
ATOM 545 C CA . ILE A 1 67 ? 12.135 -9.678 -37.271 1.00 90.56 67 ILE A CA 1
ATOM 546 C C . ILE A 1 67 ? 13.261 -10.697 -37.370 1.00 90.56 67 ILE A C 1
ATOM 548 O O . ILE A 1 67 ? 13.316 -11.636 -36.578 1.00 90.56 67 ILE A O 1
ATOM 552 N N . LYS A 1 68 ? 14.181 -10.500 -38.316 1.00 91.56 68 LYS A N 1
ATOM 553 C CA . LYS A 1 68 ? 15.412 -11.289 -38.396 1.00 91.56 68 LYS A CA 1
ATOM 554 C C . LYS A 1 68 ? 16.431 -10.726 -37.391 1.00 91.56 68 LYS A C 1
ATOM 556 O O . LYS A 1 68 ? 16.920 -9.618 -37.621 1.00 91.56 68 LYS A O 1
ATOM 561 N N . PRO A 1 69 ? 16.727 -11.425 -36.280 1.00 93.25 69 PRO A N 1
ATOM 562 C CA . PRO A 1 69 ? 17.690 -10.942 -35.298 1.00 93.25 69 PRO A CA 1
ATOM 563 C C . PRO A 1 69 ? 19.118 -10.997 -35.858 1.00 93.25 69 PRO A C 1
ATOM 565 O O . PRO A 1 69 ? 19.436 -11.829 -36.709 1.00 93.25 69 PRO A O 1
ATOM 568 N N . LEU A 1 70 ? 19.978 -10.117 -35.354 1.00 92.88 70 LEU A N 1
ATOM 569 C CA . LEU A 1 70 ? 21.419 -10.114 -35.589 1.00 92.88 70 LEU A CA 1
ATOM 570 C C . LEU A 1 70 ? 22.115 -10.394 -34.256 1.00 92.88 70 LEU A C 1
ATOM 572 O O . LEU A 1 70 ? 21.803 -9.740 -33.263 1.00 92.88 70 LEU A O 1
ATOM 576 N N . ILE A 1 71 ? 23.038 -11.352 -34.233 1.00 90.69 71 ILE A N 1
ATOM 577 C CA . ILE A 1 71 ? 23.838 -11.673 -33.047 1.00 90.69 71 ILE A CA 1
ATOM 578 C C . ILE A 1 71 ? 25.240 -11.114 -33.265 1.00 90.69 71 ILE A C 1
ATOM 580 O O . ILE A 1 71 ? 25.866 -11.374 -34.292 1.00 90.69 71 ILE A O 1
ATOM 584 N N . ASP A 1 72 ? 25.721 -10.346 -32.297 1.00 86.19 72 ASP A N 1
ATOM 585 C CA . ASP A 1 72 ? 27.061 -9.777 -32.271 1.00 86.19 72 ASP A CA 1
ATOM 586 C C . ASP A 1 72 ? 27.756 -10.231 -30.982 1.00 86.19 72 ASP A C 1
ATOM 588 O O . ASP A 1 72 ? 27.275 -9.977 -29.878 1.00 86.19 72 ASP A O 1
ATOM 592 N N . GLY A 1 73 ? 28.913 -10.886 -31.107 1.00 81.38 73 GLY A N 1
ATOM 593 C CA . GLY A 1 73 ? 29.648 -11.429 -29.959 1.00 81.38 73 GLY A CA 1
ATOM 594 C C . GLY A 1 73 ? 30.156 -10.383 -28.956 1.00 81.38 73 GLY A C 1
ATOM 595 O O . GLY A 1 73 ? 30.613 -10.751 -27.880 1.00 81.38 73 GLY A O 1
ATOM 596 N N . ARG A 1 74 ? 30.095 -9.085 -29.281 1.00 80.06 74 ARG A N 1
ATOM 597 C CA . ARG A 1 74 ? 30.456 -7.968 -28.394 1.00 80.06 74 ARG A CA 1
ATOM 598 C C . ARG A 1 74 ? 29.252 -7.160 -27.916 1.00 80.06 74 ARG A C 1
ATOM 600 O O . ARG A 1 74 ? 29.373 -6.481 -26.902 1.00 80.06 74 ARG A O 1
ATOM 607 N N . LYS A 1 75 ? 28.130 -7.187 -28.642 1.00 79.88 75 LYS A N 1
ATOM 608 C CA . LYS A 1 75 ? 26.941 -6.358 -28.360 1.00 79.88 75 LYS A CA 1
ATOM 609 C C . LYS A 1 75 ? 25.679 -7.146 -27.986 1.00 79.88 75 LYS A C 1
ATOM 611 O O . LYS A 1 75 ? 24.687 -6.530 -27.614 1.00 79.88 75 LYS A O 1
ATOM 616 N N . GLY A 1 76 ? 25.697 -8.475 -28.073 1.00 90.50 76 GLY A N 1
ATOM 617 C CA . GLY A 1 76 ? 24.550 -9.330 -27.769 1.00 90.50 76 GLY A CA 1
ATOM 618 C C . GLY A 1 76 ? 23.586 -9.457 -28.951 1.00 90.50 76 GLY A C 1
ATOM 619 O O . GLY A 1 76 ? 24.002 -9.732 -30.078 1.00 90.50 76 GLY A O 1
ATOM 620 N N . VAL A 1 77 ? 22.286 -9.280 -28.702 1.00 95.06 77 VAL A N 1
ATOM 621 C CA . VAL A 1 77 ? 21.222 -9.484 -29.699 1.00 95.06 77 VAL A CA 1
ATOM 622 C C . VAL A 1 77 ? 20.650 -8.154 -30.163 1.00 95.06 77 VAL A C 1
ATOM 624 O O . VAL A 1 77 ? 20.217 -7.326 -29.364 1.00 95.06 77 VAL A O 1
ATOM 627 N N . ARG A 1 78 ? 20.559 -7.980 -31.478 1.00 95.06 78 ARG A N 1
ATOM 628 C CA . ARG A 1 78 ? 19.954 -6.817 -32.122 1.00 95.06 78 ARG A CA 1
ATOM 629 C C . ARG A 1 78 ? 18.724 -7.209 -32.934 1.00 95.06 78 ARG A C 1
ATOM 631 O O . ARG A 1 78 ? 18.771 -8.098 -33.779 1.00 95.06 78 ARG A O 1
ATOM 638 N N . LEU A 1 79 ? 17.634 -6.477 -32.728 1.00 94.62 79 LEU A N 1
ATOM 639 C CA . LEU A 1 79 ? 16.368 -6.583 -33.451 1.00 94.62 79 LEU A CA 1
ATOM 640 C C . LEU A 1 79 ? 16.202 -5.353 -34.364 1.00 94.62 79 LEU A C 1
ATOM 642 O O . LEU A 1 79 ? 15.729 -4.310 -33.899 1.00 94.62 79 LEU A O 1
ATOM 646 N N . PRO A 1 80 ? 16.606 -5.425 -35.648 1.00 92.81 80 PRO A N 1
ATOM 647 C CA . PRO A 1 80 ? 16.589 -4.288 -36.570 1.00 92.81 80 PRO A CA 1
ATOM 648 C C . PRO A 1 80 ? 15.162 -3.969 -37.048 1.00 92.81 80 PRO A C 1
ATOM 650 O O . PRO A 1 80 ? 14.769 -4.298 -38.165 1.00 92.81 80 PRO A O 1
ATOM 653 N N . SER A 1 81 ? 14.358 -3.341 -36.188 1.00 91.19 81 SER A N 1
ATOM 654 C CA . SER A 1 81 ? 12.976 -2.970 -36.491 1.00 91.19 81 SER A CA 1
ATOM 655 C C . SER A 1 81 ? 12.630 -1.582 -35.968 1.00 91.19 81 SER A C 1
ATOM 657 O O . SER A 1 81 ? 12.413 -1.380 -34.772 1.00 91.19 81 SER A O 1
ATOM 659 N N . ARG A 1 82 ? 12.476 -0.631 -36.898 1.00 91.50 82 ARG A N 1
ATOM 660 C CA . ARG A 1 82 ? 11.980 0.723 -36.599 1.00 91.50 82 ARG A CA 1
ATOM 661 C C . ARG A 1 82 ? 10.582 0.708 -35.980 1.00 91.50 82 ARG A C 1
ATOM 663 O O . ARG A 1 82 ? 10.244 1.553 -35.157 1.00 91.50 82 ARG A O 1
ATOM 670 N N . LEU A 1 83 ? 9.753 -0.253 -36.396 1.00 90.31 83 LEU A N 1
ATOM 671 C CA . LEU A 1 83 ? 8.383 -0.375 -35.908 1.00 90.31 83 LEU A CA 1
ATOM 672 C C . LEU A 1 83 ? 8.379 -0.803 -34.438 1.00 90.31 83 LEU A C 1
ATOM 674 O O . LEU A 1 83 ? 7.648 -0.220 -33.642 1.00 90.31 83 LEU A O 1
ATOM 678 N N . LEU A 1 84 ? 9.233 -1.766 -34.077 1.00 92.31 84 LEU A N 1
ATOM 679 C CA . LEU A 1 84 ? 9.387 -2.203 -32.693 1.00 92.31 84 LEU A CA 1
ATOM 680 C C . LEU A 1 84 ? 9.878 -1.061 -31.797 1.00 92.31 84 LEU A C 1
ATOM 682 O O . LEU A 1 84 ? 9.296 -0.854 -30.737 1.00 92.31 84 LEU A O 1
ATOM 686 N N . VAL A 1 85 ? 10.867 -0.275 -32.247 1.00 94.62 85 VAL A N 1
ATOM 687 C CA . VAL A 1 85 ? 11.351 0.907 -31.506 1.00 94.62 85 VAL A CA 1
ATOM 688 C C . VAL A 1 85 ? 10.205 1.878 -31.217 1.00 94.62 85 VAL A C 1
ATOM 690 O O . VAL A 1 85 ? 10.002 2.267 -30.068 1.00 94.62 85 VAL A O 1
ATOM 693 N N . ARG A 1 86 ? 9.404 2.226 -32.232 1.00 92.88 86 ARG A N 1
ATOM 694 C CA . ARG A 1 86 ? 8.276 3.155 -32.062 1.00 92.88 86 ARG A CA 1
ATOM 695 C C . ARG A 1 86 ? 7.212 2.622 -31.110 1.00 92.88 86 ARG A C 1
ATOM 697 O O . ARG A 1 86 ? 6.716 3.376 -30.277 1.00 92.88 86 ARG A O 1
ATOM 704 N N . VAL A 1 87 ? 6.864 1.341 -31.221 1.00 93.25 87 VAL A N 1
ATOM 705 C CA . VAL A 1 87 ? 5.898 0.713 -30.312 1.00 93.25 87 VAL A CA 1
ATOM 706 C C . VAL A 1 87 ? 6.431 0.714 -28.881 1.00 93.25 87 VAL A C 1
ATOM 708 O O . VAL A 1 87 ? 5.721 1.133 -27.971 1.00 93.25 87 VAL A O 1
ATOM 711 N N . MET A 1 88 ? 7.685 0.315 -28.667 1.00 95.25 88 MET A N 1
ATOM 712 C CA . MET A 1 88 ? 8.270 0.290 -27.328 1.00 95.25 88 MET A CA 1
ATOM 713 C C . MET A 1 88 ? 8.338 1.685 -26.701 1.00 95.25 88 MET A C 1
ATOM 715 O O . MET A 1 88 ? 7.864 1.853 -25.579 1.00 95.25 88 MET A O 1
ATOM 719 N N . LYS A 1 89 ? 8.831 2.694 -27.429 1.00 95.06 89 LYS A N 1
ATOM 720 C CA . LYS A 1 89 ? 8.948 4.069 -26.920 1.00 95.06 89 LYS A CA 1
ATOM 721 C C . LYS A 1 89 ? 7.595 4.737 -26.698 1.00 95.06 89 LYS A C 1
ATOM 723 O O . LYS A 1 89 ? 7.301 5.187 -25.596 1.00 95.06 89 LYS A O 1
ATOM 728 N N . TYR A 1 90 ? 6.772 4.811 -27.742 1.00 92.94 90 TYR A N 1
ATOM 729 C CA . TYR A 1 90 ? 5.618 5.716 -27.766 1.00 92.94 90 TYR A CA 1
ATOM 730 C C . TYR A 1 90 ? 4.305 5.057 -27.349 1.00 92.94 90 TYR A C 1
ATOM 732 O O . TYR A 1 90 ? 3.385 5.762 -26.947 1.00 92.94 90 TYR A O 1
ATOM 740 N N . VAL A 1 91 ? 4.203 3.727 -27.441 1.00 92.62 91 VAL A N 1
ATOM 741 C CA . VAL A 1 91 ? 2.991 2.992 -27.043 1.00 92.62 91 VAL A CA 1
ATOM 742 C C . VAL A 1 91 ? 3.183 2.346 -25.677 1.00 92.62 91 VAL A C 1
ATOM 744 O O . VAL A 1 91 ? 2.346 2.501 -24.794 1.00 92.62 91 VAL A O 1
ATOM 747 N N . LEU A 1 92 ? 4.297 1.636 -25.485 1.00 94.88 92 LEU A N 1
ATOM 748 C CA . LEU A 1 92 ? 4.566 0.909 -24.245 1.00 94.88 92 LEU A CA 1
ATOM 749 C C . LEU A 1 92 ? 5.279 1.768 -23.189 1.00 94.88 92 LEU A C 1
ATOM 751 O O . LEU A 1 92 ? 5.233 1.418 -22.013 1.00 94.88 92 LEU A O 1
ATOM 755 N N . GLY A 1 93 ? 5.888 2.895 -23.569 1.00 95.88 93 GLY A N 1
ATOM 756 C CA . GLY A 1 93 ? 6.540 3.822 -22.639 1.00 95.88 93 GLY A CA 1
ATOM 757 C C . GLY A 1 93 ? 7.936 3.392 -22.174 1.00 95.88 93 GLY A C 1
ATOM 758 O O . GLY A 1 93 ? 8.391 3.843 -21.125 1.00 95.88 93 GLY A O 1
ATOM 759 N N . PHE A 1 94 ? 8.615 2.521 -22.923 1.00 96.50 94 PHE A N 1
ATOM 760 C CA . PHE A 1 94 ? 10.009 2.146 -22.682 1.00 96.50 94 PHE A CA 1
ATOM 761 C C . PHE A 1 94 ? 10.926 3.118 -23.410 1.00 96.50 94 PHE A C 1
ATOM 763 O O . PHE A 1 94 ? 11.249 2.934 -24.580 1.00 96.50 94 PHE A O 1
ATOM 770 N N . ASP A 1 95 ? 11.338 4.173 -22.726 1.00 93.94 95 ASP A N 1
ATOM 771 C CA . ASP A 1 95 ? 12.268 5.160 -23.262 1.00 93.94 95 ASP A CA 1
ATOM 772 C C . ASP A 1 95 ? 13.315 5.546 -22.210 1.00 93.94 95 ASP A C 1
ATOM 774 O O . ASP A 1 95 ? 13.230 5.168 -21.037 1.00 93.94 95 ASP A O 1
ATOM 778 N N . GLY A 1 96 ? 14.319 6.297 -22.644 1.00 93.00 96 GLY A N 1
ATOM 779 C CA . GLY A 1 96 ? 15.384 6.801 -21.796 1.00 93.00 96 GLY A CA 1
ATOM 780 C C . GLY A 1 96 ? 16.680 6.004 -21.885 1.00 93.00 96 GLY A C 1
ATOM 781 O O . GLY A 1 96 ? 16.828 5.036 -22.630 1.00 93.00 96 GLY A O 1
ATOM 782 N N . ASN A 1 97 ? 17.657 6.466 -21.113 1.00 92.12 97 ASN A N 1
ATOM 783 C CA . ASN A 1 97 ? 19.003 5.910 -21.039 1.00 92.12 97 ASN A CA 1
ATOM 784 C C . ASN A 1 97 ? 19.266 5.344 -19.632 1.00 92.12 97 ASN A C 1
ATOM 786 O O . ASN A 1 97 ? 18.383 5.356 -18.774 1.00 92.12 97 ASN A O 1
ATOM 790 N N . ALA A 1 98 ? 20.492 4.887 -19.366 1.00 90.19 98 ALA A N 1
ATOM 791 C CA . ALA A 1 98 ? 20.875 4.297 -18.078 1.00 90.19 98 ALA A CA 1
ATOM 792 C C . ALA A 1 98 ? 20.501 5.145 -16.838 1.00 90.19 98 ALA A C 1
ATOM 794 O O . ALA A 1 98 ? 20.293 4.592 -15.760 1.00 90.19 98 ALA A O 1
ATOM 795 N N . TYR A 1 99 ? 20.393 6.471 -16.979 1.00 93.06 99 TYR A N 1
ATOM 796 C CA . TYR A 1 99 ? 20.062 7.406 -15.900 1.00 93.06 99 TYR A CA 1
ATOM 797 C C . TYR A 1 99 ? 18.563 7.714 -15.785 1.00 93.06 99 TYR A C 1
ATOM 799 O O . TYR A 1 99 ? 18.130 8.178 -14.733 1.00 93.06 99 TYR A O 1
ATOM 807 N N . THR A 1 100 ? 17.774 7.484 -16.841 1.00 94.88 100 THR A N 1
ATOM 808 C CA . THR A 1 100 ? 16.373 7.941 -16.929 1.00 94.88 100 THR A CA 1
ATOM 809 C C . THR A 1 100 ? 15.348 6.836 -17.155 1.00 94.88 100 THR A C 1
ATOM 811 O O . THR A 1 100 ? 14.156 7.097 -16.984 1.00 94.88 100 THR A O 1
ATOM 814 N N . LYS A 1 101 ? 15.779 5.610 -17.491 1.00 96.25 101 LYS A N 1
ATOM 815 C CA . LYS A 1 101 ? 14.892 4.439 -17.571 1.00 96.25 101 LYS A CA 1
ATOM 816 C C . LYS A 1 101 ? 14.041 4.329 -16.305 1.00 96.25 101 LYS A C 1
ATOM 818 O O . LYS A 1 101 ? 14.522 4.587 -15.200 1.00 96.25 101 LYS A O 1
ATOM 823 N N . ARG A 1 102 ? 12.782 3.934 -16.466 1.00 96.81 102 ARG A N 1
ATOM 824 C CA . ARG A 1 102 ? 11.795 3.779 -15.391 1.00 96.81 102 ARG A CA 1
ATOM 825 C C . ARG A 1 102 ? 10.703 2.807 -15.822 1.00 96.81 102 ARG A C 1
ATOM 827 O O . ARG A 1 102 ? 10.604 2.493 -17.007 1.00 96.81 102 ARG A O 1
ATOM 834 N N . PHE A 1 103 ? 9.874 2.348 -14.891 1.00 97.31 103 PHE A N 1
ATOM 835 C CA . PHE A 1 103 ? 8.727 1.526 -15.266 1.00 97.31 103 PHE A CA 1
ATOM 836 C C . PHE A 1 103 ? 7.635 2.401 -15.901 1.00 97.31 103 PHE A C 1
ATOM 838 O O . PHE A 1 103 ? 7.363 3.501 -15.403 1.00 97.31 103 PHE A O 1
ATOM 845 N N . PRO A 1 104 ? 6.967 1.928 -16.965 1.00 95.69 104 PRO A N 1
ATOM 846 C CA . PRO A 1 104 ? 5.820 2.630 -17.521 1.00 95.69 104 PRO A CA 1
ATOM 847 C C . PRO A 1 104 ? 4.602 2.476 -16.592 1.00 95.69 104 PRO A C 1
ATOM 849 O O . PRO A 1 104 ? 4.361 1.366 -16.124 1.00 95.69 104 PRO A O 1
ATOM 852 N N . PRO A 1 105 ? 3.788 3.522 -16.331 1.00 91.62 105 PRO A N 1
ATOM 853 C CA . PRO A 1 105 ? 2.782 3.518 -15.255 1.00 91.62 105 PRO A CA 1
ATOM 854 C C . PRO A 1 105 ? 1.807 2.330 -15.240 1.00 91.62 105 PRO A C 1
ATOM 856 O O . PRO A 1 105 ? 1.366 1.900 -14.174 1.00 91.62 105 PRO A O 1
ATOM 859 N N . TRP A 1 106 ? 1.497 1.764 -16.409 1.00 94.38 106 TRP A N 1
ATOM 860 C CA . TRP A 1 106 ? 0.590 0.626 -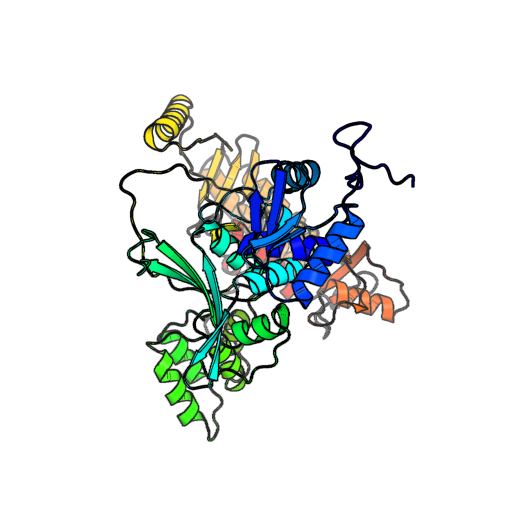16.542 1.00 94.38 106 TRP A CA 1
ATOM 861 C C . TRP A 1 106 ? 1.117 -0.676 -15.914 1.00 94.38 106 TRP A C 1
ATOM 863 O O . TRP A 1 106 ? 0.320 -1.593 -15.719 1.00 94.38 106 TRP A O 1
ATOM 873 N N . TYR A 1 107 ? 2.400 -0.775 -15.524 1.00 94.44 107 TYR A N 1
ATOM 874 C CA . TYR A 1 107 ? 2.941 -1.970 -14.849 1.00 94.44 107 TYR A CA 1
ATOM 875 C C . TYR A 1 107 ? 2.146 -2.342 -13.589 1.00 94.44 107 TYR A C 1
ATOM 877 O O . TYR A 1 107 ? 2.003 -3.517 -13.252 1.00 94.44 107 TYR A O 1
ATOM 885 N N . MET A 1 108 ? 1.579 -1.340 -12.908 1.00 91.12 108 MET A N 1
ATOM 886 C CA . MET A 1 108 ? 0.755 -1.533 -11.715 1.00 91.12 108 MET A CA 1
ATOM 887 C C . MET A 1 108 ? -0.541 -2.295 -11.985 1.00 91.12 108 MET A C 1
ATOM 889 O O . MET A 1 108 ? -1.106 -2.867 -11.060 1.00 91.12 108 MET A O 1
ATOM 893 N N . SER A 1 109 ? -0.992 -2.330 -13.238 1.00 94.25 109 SER A N 1
ATOM 894 C CA . SER A 1 109 ? -2.195 -3.055 -13.654 1.00 94.25 109 SER A CA 1
ATOM 895 C C . SER A 1 109 ? -1.909 -4.493 -14.094 1.00 94.25 109 SER A C 1
ATOM 897 O O . SER A 1 109 ? -2.849 -5.243 -14.344 1.00 94.25 109 SER A O 1
ATOM 899 N N . LEU A 1 110 ? -0.635 -4.900 -14.198 1.00 96.38 110 LEU A N 1
ATOM 900 C CA . LEU A 1 110 ? -0.285 -6.274 -14.562 1.00 96.38 110 LEU A CA 1
ATOM 901 C C . LEU A 1 110 ? -0.779 -7.254 -13.493 1.00 96.38 110 LEU A C 1
ATOM 903 O O . LEU A 1 110 ? -0.584 -6.969 -12.314 1.00 96.38 110 LEU A O 1
ATOM 907 N N . PRO A 1 111 ? -1.339 -8.417 -13.858 1.00 97.00 111 PRO A N 1
ATOM 908 C CA . PRO A 1 111 ? -1.465 -9.564 -12.961 1.00 97.00 111 PRO A CA 1
ATOM 909 C C . PRO A 1 111 ? -0.127 -9.935 -12.298 1.00 97.00 111 PRO A C 1
ATOM 911 O O . PRO A 1 111 ? 0.942 -9.680 -12.859 1.00 97.00 111 PRO A O 1
ATOM 914 N N . ASP A 1 112 ? -0.169 -10.515 -11.096 1.00 96.69 112 ASP A N 1
ATOM 915 C CA . ASP A 1 112 ? 1.041 -10.790 -10.305 1.00 96.69 112 ASP A CA 1
ATOM 916 C C . ASP A 1 112 ? 2.017 -11.740 -11.021 1.00 96.69 112 ASP A C 1
ATOM 918 O O . ASP A 1 112 ? 3.228 -11.562 -10.919 1.00 96.69 112 ASP A O 1
ATOM 922 N N . ASP A 1 113 ? 1.515 -12.715 -11.777 1.00 96.94 113 ASP A N 1
ATOM 923 C CA . ASP A 1 113 ? 2.309 -13.650 -12.578 1.00 96.94 113 ASP A CA 1
ATOM 924 C C . ASP A 1 113 ? 3.077 -12.944 -13.707 1.00 96.94 113 ASP A C 1
ATOM 926 O O . ASP A 1 113 ? 4.273 -13.189 -13.884 1.00 96.94 113 ASP A O 1
ATOM 930 N N . LEU A 1 114 ? 2.440 -11.998 -14.406 1.00 97.81 114 LEU A N 1
ATOM 931 C CA . LEU A 1 114 ? 3.110 -11.181 -15.419 1.00 97.81 114 LEU A CA 1
ATOM 932 C C . LEU A 1 114 ? 4.078 -10.176 -14.787 1.00 97.81 114 LEU A C 1
ATOM 934 O O . LEU A 1 114 ? 5.174 -9.980 -15.303 1.00 97.81 114 LEU A O 1
ATOM 938 N N . LEU A 1 115 ? 3.735 -9.573 -13.645 1.00 98.06 115 LEU A N 1
ATOM 939 C CA . LEU A 1 115 ? 4.666 -8.704 -12.920 1.00 98.06 115 LEU A CA 1
ATOM 940 C C . LEU A 1 115 ? 5.921 -9.472 -12.475 1.00 98.06 115 LEU A C 1
ATOM 942 O O . LEU A 1 115 ? 7.029 -8.939 -12.540 1.00 98.06 115 LEU A O 1
ATOM 946 N N . ILE A 1 116 ? 5.767 -10.728 -12.053 1.00 97.94 116 ILE A N 1
ATOM 947 C CA . ILE A 1 116 ? 6.895 -11.604 -11.726 1.00 97.94 116 ILE A CA 1
ATOM 948 C C . ILE A 1 116 ? 7.762 -11.849 -12.966 1.00 97.94 116 ILE A C 1
ATOM 950 O O . ILE A 1 116 ? 8.978 -11.712 -12.862 1.00 97.94 116 ILE A O 1
ATOM 954 N N . GLU A 1 117 ? 7.182 -12.152 -14.132 1.00 97.81 117 GLU A N 1
ATOM 955 C CA . GLU A 1 117 ? 7.964 -12.296 -15.373 1.00 97.81 117 GLU A CA 1
ATOM 956 C C . GLU A 1 117 ? 8.677 -11.011 -15.791 1.00 97.81 117 GLU A C 1
ATOM 958 O O . GLU A 1 117 ? 9.831 -11.054 -16.216 1.00 97.81 117 GLU A O 1
ATOM 963 N N . PHE A 1 118 ? 8.027 -9.861 -15.619 1.00 98.25 118 PHE A N 1
ATOM 964 C CA . PHE A 1 118 ? 8.629 -8.561 -15.895 1.00 98.25 118 PHE A CA 1
ATOM 965 C C . PHE A 1 118 ? 9.885 -8.352 -15.045 1.00 98.25 118 PHE A C 1
ATOM 967 O O . PHE A 1 118 ? 10.956 -8.004 -15.542 1.00 98.25 118 PHE A O 1
ATOM 974 N N . LEU A 1 119 ? 9.772 -8.625 -13.744 1.00 98.25 119 LEU A N 1
ATOM 975 C CA . LEU A 1 119 ? 10.892 -8.528 -12.819 1.00 98.25 119 LEU A CA 1
ATOM 976 C C . LEU A 1 119 ? 11.959 -9.592 -13.098 1.00 98.25 119 LEU A C 1
ATOM 978 O O . LEU A 1 119 ? 13.137 -9.283 -12.962 1.00 98.25 119 LEU A O 1
ATOM 982 N N . LYS A 1 120 ? 11.594 -10.807 -13.526 1.00 97.38 120 LYS A N 1
ATOM 983 C CA . LYS A 1 120 ? 12.570 -11.832 -13.937 1.00 97.38 120 LYS A CA 1
ATOM 984 C C . LYS A 1 120 ? 13.472 -11.319 -15.049 1.00 97.38 120 LYS A C 1
ATOM 986 O O . LYS A 1 120 ? 14.683 -11.394 -14.893 1.00 97.38 120 LYS A O 1
ATOM 991 N N . GLY A 1 121 ? 12.898 -10.748 -16.110 1.00 96.56 121 GLY A N 1
ATOM 992 C CA . GLY A 1 121 ? 13.682 -10.194 -17.216 1.00 96.56 121 GLY A CA 1
ATOM 993 C C . GLY A 1 121 ? 14.690 -9.151 -16.741 1.00 96.56 121 GLY A C 1
ATOM 994 O O . GLY A 1 121 ? 15.875 -9.249 -17.040 1.00 96.56 121 GLY A O 1
ATOM 995 N N . LEU A 1 122 ? 14.247 -8.207 -15.907 1.00 97.56 122 LEU A N 1
ATOM 996 C CA . LEU A 1 122 ? 15.124 -7.170 -15.358 1.00 97.56 122 LEU A CA 1
ATOM 997 C C . LEU A 1 122 ? 16.232 -7.735 -14.454 1.00 97.56 122 LEU A C 1
ATOM 999 O O . LEU A 1 122 ? 17.382 -7.312 -14.534 1.00 97.56 122 LEU A O 1
ATOM 1003 N N . PHE A 1 123 ? 15.896 -8.677 -13.570 1.00 96.88 123 PHE A N 1
ATOM 1004 C CA . PHE A 1 123 ? 16.862 -9.262 -12.638 1.00 96.88 123 PHE A CA 1
ATOM 1005 C C . PHE A 1 123 ? 17.806 -10.270 -13.305 1.00 96.88 123 PHE A C 1
ATOM 1007 O O . PHE A 1 123 ? 18.877 -10.513 -12.764 1.00 96.88 123 PHE A O 1
ATOM 1014 N N . GLN A 1 124 ? 17.448 -10.845 -14.450 1.00 93.38 124 GLN A N 1
ATOM 1015 C CA . GLN A 1 124 ? 18.365 -11.669 -15.239 1.00 93.38 124 GLN A CA 1
ATOM 1016 C C . GLN A 1 124 ? 19.399 -10.828 -15.994 1.00 93.38 124 GLN A C 1
ATOM 1018 O O . GLN A 1 124 ? 20.508 -11.310 -16.188 1.00 93.38 124 GLN A O 1
ATOM 1023 N N . ALA A 1 125 ? 19.060 -9.586 -16.360 1.00 92.12 125 ALA A N 1
ATOM 1024 C CA . ALA A 1 125 ? 20.021 -8.622 -16.896 1.00 92.12 125 ALA A CA 1
ATOM 1025 C C . ALA A 1 125 ? 20.996 -8.128 -15.808 1.00 92.12 125 ALA A C 1
ATOM 1027 O O . ALA A 1 125 ? 22.192 -8.391 -15.853 1.00 92.12 125 ALA A O 1
ATOM 1028 N N . ASP A 1 126 ? 20.473 -7.469 -14.766 1.00 91.00 126 ASP A N 1
ATOM 1029 C CA . ASP A 1 126 ? 21.305 -6.698 -13.819 1.00 91.00 126 ASP A CA 1
ATOM 1030 C C . ASP A 1 126 ? 21.271 -7.215 -12.365 1.00 91.00 126 ASP A C 1
ATOM 1032 O O . ASP A 1 126 ? 21.959 -6.712 -11.461 1.00 91.00 126 ASP A O 1
ATOM 1036 N N . GLY A 1 127 ? 20.432 -8.209 -12.079 1.00 92.94 127 GLY A N 1
ATOM 1037 C CA . GLY A 1 127 ? 20.231 -8.731 -10.732 1.00 92.94 127 GLY A CA 1
ATOM 1038 C C . GLY A 1 127 ? 21.374 -9.637 -10.282 1.00 92.94 127 GLY A C 1
ATOM 1039 O O . GLY A 1 127 ? 21.885 -10.470 -11.017 1.00 92.94 127 GLY A O 1
ATOM 1040 N N . ASN A 1 128 ? 21.777 -9.495 -9.021 1.00 93.81 128 ASN A N 1
ATOM 1041 C CA . ASN A 1 128 ? 22.912 -10.228 -8.468 1.00 93.81 128 ASN A CA 1
ATOM 1042 C C . ASN A 1 128 ? 22.571 -10.849 -7.113 1.00 93.81 128 ASN A C 1
ATOM 1044 O O . ASN A 1 128 ? 21.998 -10.195 -6.237 1.00 93.81 128 ASN A O 1
ATOM 1048 N N . ILE A 1 129 ? 23.003 -12.090 -6.890 1.00 92.44 129 ILE A N 1
ATOM 1049 C CA . ILE A 1 129 ? 22.885 -12.746 -5.584 1.00 92.44 129 ILE A CA 1
ATOM 1050 C C . ILE A 1 129 ? 24.076 -12.368 -4.704 1.00 92.44 129 ILE A C 1
ATOM 1052 O O . ILE A 1 129 ? 25.228 -12.374 -5.127 1.00 92.44 129 ILE A O 1
ATOM 1056 N N . ILE A 1 130 ? 23.793 -12.033 -3.449 1.00 91.00 130 ILE A N 1
ATOM 1057 C CA . ILE A 1 130 ? 24.789 -11.630 -2.463 1.00 91.00 130 ILE A CA 1
ATOM 1058 C C . ILE A 1 130 ? 25.089 -12.810 -1.542 1.00 91.00 130 ILE A C 1
ATOM 1060 O O . ILE A 1 130 ? 24.204 -13.306 -0.838 1.00 91.00 130 ILE A O 1
ATOM 1064 N N . TYR A 1 131 ? 26.367 -13.171 -1.471 1.00 88.38 131 TYR A N 1
ATOM 1065 C CA . TYR A 1 131 ? 26.909 -14.124 -0.509 1.00 88.38 131 TYR A CA 1
ATOM 1066 C C . TYR A 1 131 ? 27.906 -13.436 0.431 1.00 88.38 131 TYR A C 1
ATOM 1068 O O . TYR A 1 131 ? 28.585 -12.484 0.053 1.00 88.38 131 TYR A O 1
ATOM 1076 N N . SER A 1 132 ? 28.017 -13.918 1.669 1.00 85.56 132 SER A N 1
ATOM 1077 C CA . SER A 1 132 ? 29.081 -13.530 2.601 1.00 85.56 132 SER A CA 1
ATOM 1078 C C . SER A 1 132 ? 29.569 -14.757 3.355 1.00 85.56 132 SER A C 1
ATOM 1080 O O . SER A 1 132 ? 28.765 -15.496 3.925 1.00 85.56 132 SER A O 1
ATOM 1082 N N . LYS A 1 133 ? 30.887 -14.996 3.327 1.00 86.81 133 LYS A N 1
ATOM 1083 C CA . LYS A 1 133 ? 31.528 -16.198 3.897 1.00 86.81 133 LYS A CA 1
ATOM 1084 C C . LYS A 1 133 ? 30.817 -17.500 3.476 1.00 86.81 133 LYS A C 1
ATOM 1086 O O . LYS A 1 133 ? 30.516 -18.345 4.313 1.00 86.81 133 LYS A O 1
ATOM 1091 N N . GLY A 1 134 ? 30.462 -17.605 2.191 1.00 83.31 134 GLY A N 1
ATOM 1092 C CA . GLY A 1 134 ? 29.754 -18.759 1.617 1.00 83.31 134 GLY A CA 1
ATOM 1093 C C . GLY A 1 134 ? 28.265 -18.876 1.973 1.00 83.31 134 GLY A C 1
ATOM 1094 O O . GLY A 1 134 ? 27.616 -19.828 1.556 1.00 83.31 134 GLY A O 1
ATOM 1095 N N . LYS A 1 135 ? 27.689 -17.931 2.727 1.00 85.81 135 LYS A N 1
ATOM 1096 C CA . LYS A 1 135 ? 26.271 -17.952 3.120 1.00 85.81 135 LYS A CA 1
ATOM 1097 C C . LYS A 1 135 ? 25.459 -16.948 2.313 1.00 85.81 135 LYS A C 1
ATOM 1099 O O . LYS A 1 135 ? 25.898 -15.815 2.124 1.00 85.81 135 LYS A O 1
ATOM 1104 N N . PHE A 1 136 ? 24.264 -17.352 1.885 1.00 88.00 136 PHE A N 1
ATOM 1105 C CA . PHE A 1 136 ? 23.314 -16.469 1.210 1.00 88.00 136 PHE A CA 1
ATOM 1106 C C . PHE A 1 136 ? 22.890 -15.314 2.127 1.00 88.00 136 PHE A C 1
ATOM 1108 O O . PHE A 1 136 ? 22.505 -15.523 3.281 1.00 88.00 136 PHE A O 1
ATOM 1115 N N . ILE A 1 137 ? 22.939 -14.095 1.595 1.00 88.19 137 ILE A N 1
ATOM 1116 C CA . ILE A 1 137 ? 22.573 -12.860 2.299 1.00 88.19 137 ILE A CA 1
ATOM 1117 C C . ILE A 1 137 ? 21.296 -12.261 1.714 1.00 88.19 137 ILE A C 1
ATOM 1119 O O . ILE A 1 137 ? 20.426 -11.802 2.465 1.00 88.19 137 ILE A O 1
ATOM 1123 N N . GLY A 1 138 ? 21.180 -12.255 0.386 1.00 91.50 138 GLY A N 1
ATOM 1124 C CA . GLY A 1 138 ? 20.082 -11.606 -0.312 1.00 91.50 138 GLY A CA 1
ATOM 1125 C C . GLY A 1 138 ? 20.309 -11.482 -1.812 1.00 91.50 138 GLY A C 1
ATOM 1126 O O . GLY A 1 138 ? 21.217 -12.086 -2.370 1.00 91.50 138 GLY A O 1
ATOM 1127 N N . VAL A 1 139 ? 19.494 -10.646 -2.440 1.00 94.81 139 VAL A N 1
ATOM 1128 C CA . VAL A 1 139 ? 19.580 -10.257 -3.850 1.00 94.81 139 VAL A CA 1
ATOM 1129 C C . VAL A 1 139 ? 19.754 -8.739 -3.908 1.00 94.81 139 VAL A C 1
ATOM 1131 O O . VAL A 1 139 ? 19.178 -8.021 -3.083 1.00 94.81 139 VAL A O 1
ATOM 1134 N N . LYS A 1 140 ? 20.551 -8.243 -4.854 1.00 96.12 140 LYS A N 1
ATOM 1135 C CA . LYS A 1 140 ? 20.698 -6.814 -5.148 1.00 96.12 140 LYS A CA 1
ATOM 1136 C C . LYS A 1 140 ? 20.410 -6.503 -6.613 1.00 96.12 140 LYS A C 1
ATOM 1138 O O . LYS A 1 140 ? 20.578 -7.367 -7.468 1.00 96.12 140 LYS A O 1
ATOM 1143 N N . LEU A 1 141 ? 20.047 -5.252 -6.865 1.00 97.62 141 LEU A N 1
ATOM 1144 C CA . LEU A 1 141 ? 19.951 -4.647 -8.191 1.00 97.62 141 LEU A CA 1
ATOM 1145 C C . LEU A 1 141 ? 20.577 -3.251 -8.119 1.00 97.62 141 LEU A C 1
ATOM 1147 O O . LEU A 1 141 ? 20.245 -2.486 -7.208 1.00 97.62 141 LEU A O 1
ATOM 1151 N N . ASP A 1 142 ? 21.483 -2.943 -9.042 1.00 95.44 142 ASP A N 1
ATOM 1152 C CA . ASP A 1 142 ? 22.185 -1.661 -9.126 1.00 95.44 142 ASP A CA 1
ATOM 1153 C C . ASP A 1 142 ? 21.724 -0.897 -10.370 1.00 95.44 142 ASP A C 1
ATOM 1155 O O . ASP A 1 142 ? 21.589 -1.479 -11.437 1.00 95.44 142 ASP A O 1
ATOM 1159 N N . SER A 1 143 ? 21.486 0.410 -10.256 1.00 94.94 143 SER A N 1
ATOM 1160 C CA . SER A 1 143 ? 21.183 1.262 -11.412 1.00 94.94 143 SER A CA 1
ATOM 1161 C C . SER A 1 143 ? 21.658 2.698 -11.197 1.00 94.94 143 SER A C 1
ATOM 1163 O O . SER A 1 143 ? 21.861 3.150 -10.065 1.00 94.94 143 SER A O 1
ATOM 1165 N N . ARG A 1 144 ? 21.818 3.443 -12.294 1.00 93.12 144 ARG A N 1
ATOM 1166 C CA . ARG A 1 144 ? 22.028 4.900 -12.267 1.00 93.12 144 ARG A CA 1
ATOM 1167 C C . ARG A 1 144 ? 20.719 5.679 -12.189 1.00 93.12 144 ARG A C 1
ATOM 1169 O O . ARG A 1 144 ? 20.744 6.832 -11.770 1.00 93.12 144 ARG A O 1
ATOM 1176 N N . SER A 1 145 ? 19.597 5.060 -12.551 1.00 95.06 145 SER A N 1
ATOM 1177 C CA . SER A 1 145 ? 18.271 5.654 -12.408 1.00 95.06 145 SER A CA 1
A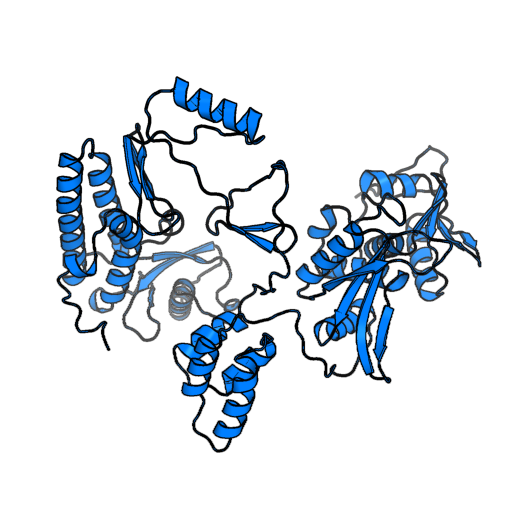TOM 1178 C C . SER A 1 145 ? 17.728 5.403 -11.000 1.00 95.06 145 SER A C 1
ATOM 1180 O O . SER A 1 145 ? 17.398 4.270 -10.641 1.00 95.06 145 SER A O 1
ATOM 1182 N N . GLU A 1 146 ? 17.605 6.464 -10.190 1.00 95.44 146 GLU A N 1
ATOM 1183 C CA . GLU A 1 146 ? 16.912 6.365 -8.894 1.00 95.44 146 GLU A CA 1
ATOM 1184 C C . GLU A 1 146 ? 15.471 5.910 -9.103 1.00 95.44 146 GLU A C 1
ATOM 1186 O O . GLU A 1 146 ? 14.993 5.041 -8.376 1.00 95.44 146 GLU A O 1
ATOM 1191 N N . GLN A 1 147 ? 14.800 6.463 -10.117 1.00 95.38 147 GLN A N 1
ATOM 1192 C CA . GLN A 1 147 ? 13.397 6.175 -10.375 1.00 95.38 147 GLN A CA 1
ATOM 1193 C C . GLN A 1 147 ? 13.178 4.700 -10.715 1.00 95.38 147 GLN A C 1
ATOM 1195 O O . GLN A 1 147 ? 12.273 4.099 -10.146 1.00 95.38 147 GLN A O 1
ATOM 1200 N N . LEU A 1 148 ? 14.040 4.087 -11.537 1.00 97.06 148 LEU A N 1
ATOM 1201 C CA . LEU A 1 148 ? 13.958 2.652 -11.832 1.00 97.06 148 LEU A CA 1
ATOM 1202 C C . LEU A 1 148 ? 14.026 1.819 -10.551 1.00 97.06 148 LEU A C 1
ATOM 1204 O O . LEU A 1 148 ? 13.197 0.944 -10.328 1.00 97.06 148 LEU A O 1
ATOM 1208 N N . ILE A 1 149 ? 14.980 2.120 -9.670 1.00 97.81 149 ILE A N 1
ATOM 1209 C CA . ILE A 1 149 ? 15.146 1.399 -8.404 1.00 97.81 149 ILE A CA 1
ATOM 1210 C C . ILE A 1 149 ? 13.937 1.588 -7.478 1.00 97.81 149 ILE A C 1
ATOM 1212 O O . ILE A 1 149 ? 13.536 0.642 -6.796 1.00 97.81 149 ILE A O 1
ATOM 1216 N N . ARG A 1 150 ? 13.328 2.779 -7.459 1.00 96.19 150 ARG A N 1
ATOM 1217 C CA . ARG A 1 150 ? 12.096 3.048 -6.696 1.00 96.19 150 ARG A CA 1
ATOM 1218 C C . ARG A 1 150 ? 10.884 2.327 -7.280 1.00 96.19 150 ARG A C 1
ATOM 1220 O O . ARG A 1 150 ? 10.076 1.800 -6.515 1.00 96.19 150 ARG A O 1
ATOM 1227 N N . ASP A 1 151 ? 10.773 2.257 -8.602 1.00 96.81 151 ASP A N 1
ATOM 1228 C CA . ASP A 1 151 ? 9.703 1.525 -9.279 1.00 96.81 151 ASP A CA 1
ATOM 1229 C C . ASP A 1 151 ? 9.819 0.019 -8.990 1.00 96.81 151 ASP A C 1
ATOM 1231 O O . ASP A 1 151 ? 8.844 -0.606 -8.576 1.00 96.81 151 ASP A O 1
ATOM 1235 N N . VAL A 1 152 ? 11.033 -0.544 -9.065 1.00 97.62 152 VAL A N 1
ATOM 1236 C CA . VAL A 1 152 ? 11.305 -1.939 -8.675 1.00 97.62 152 VAL A CA 1
ATOM 1237 C C . VAL A 1 152 ? 10.977 -2.168 -7.200 1.00 97.62 152 VAL A C 1
ATOM 1239 O O . VAL A 1 152 ? 10.325 -3.154 -6.864 1.00 97.62 152 VAL A O 1
ATOM 1242 N N . GLN A 1 153 ? 11.384 -1.262 -6.303 1.00 96.12 153 GLN A N 1
ATOM 1243 C CA . GLN A 1 153 ? 11.062 -1.362 -4.875 1.00 96.12 153 GLN A CA 1
ATOM 1244 C C . GLN A 1 153 ? 9.544 -1.428 -4.647 1.00 96.12 153 GLN A C 1
ATOM 1246 O O . GLN A 1 153 ? 9.075 -2.242 -3.854 1.00 96.12 153 GLN A O 1
ATOM 1251 N N . THR A 1 154 ? 8.784 -0.602 -5.363 1.00 95.62 154 THR A N 1
ATOM 1252 C CA . THR A 1 154 ? 7.320 -0.542 -5.272 1.00 95.62 154 THR A CA 1
ATOM 1253 C C . THR A 1 154 ? 6.672 -1.807 -5.844 1.00 95.62 154 THR A C 1
ATOM 1255 O O . THR A 1 154 ? 5.789 -2.390 -5.215 1.00 95.62 154 THR A O 1
ATOM 1258 N N . ALA A 1 155 ? 7.152 -2.296 -6.990 1.00 96.88 155 ALA A N 1
ATOM 1259 C CA . ALA A 1 155 ? 6.700 -3.551 -7.587 1.00 96.88 155 ALA A CA 1
ATOM 1260 C C . ALA A 1 155 ? 6.939 -4.756 -6.661 1.00 96.88 155 ALA A C 1
ATOM 1262 O O . ALA A 1 155 ? 6.063 -5.601 -6.488 1.00 96.88 155 ALA A O 1
ATOM 1263 N N . LEU A 1 156 ? 8.103 -4.819 -6.011 1.00 96.06 156 LEU A N 1
ATOM 1264 C CA . LEU A 1 156 ? 8.396 -5.855 -5.023 1.00 96.06 156 LEU A CA 1
ATOM 1265 C C . LEU A 1 156 ? 7.509 -5.738 -3.784 1.00 96.06 156 LEU A C 1
ATOM 1267 O O . LEU A 1 156 ? 7.028 -6.758 -3.287 1.00 96.06 156 LEU A O 1
ATOM 1271 N N . LEU A 1 157 ? 7.249 -4.515 -3.315 1.00 93.44 157 LEU A N 1
ATOM 1272 C CA . LEU A 1 157 ? 6.359 -4.279 -2.183 1.00 93.44 157 LEU A CA 1
ATOM 1273 C C . LEU A 1 157 ? 4.939 -4.777 -2.477 1.00 93.44 157 LEU A C 1
ATOM 1275 O O . LEU A 1 157 ? 4.349 -5.430 -1.618 1.00 93.44 157 LEU A O 1
ATOM 1279 N N . ARG A 1 158 ? 4.432 -4.572 -3.701 1.00 92.81 158 ARG A N 1
ATOM 1280 C CA . ARG A 1 158 ? 3.148 -5.130 -4.161 1.00 92.81 158 ARG A CA 1
ATOM 1281 C C . ARG A 1 158 ? 3.105 -6.660 -4.050 1.00 92.81 158 ARG A C 1
ATOM 1283 O O . ARG A 1 158 ? 2.084 -7.214 -3.662 1.00 92.81 158 ARG A O 1
ATOM 1290 N N . LEU A 1 159 ? 4.222 -7.342 -4.311 1.00 93.88 159 LEU A N 1
ATOM 1291 C CA . LEU A 1 159 ? 4.356 -8.799 -4.148 1.00 93.88 159 LEU A CA 1
ATOM 1292 C C . LEU A 1 159 ? 4.603 -9.231 -2.681 1.00 93.88 159 LEU A C 1
ATOM 1294 O O . LEU A 1 159 ? 4.807 -10.419 -2.389 1.00 93.88 159 LEU A O 1
ATOM 1298 N N . GLY A 1 160 ? 4.618 -8.285 -1.737 1.00 90.56 160 GLY A N 1
ATOM 1299 C CA . GLY A 1 160 ? 4.939 -8.508 -0.327 1.00 90.56 160 GLY A CA 1
ATOM 1300 C C . GLY A 1 160 ? 6.415 -8.845 -0.091 1.00 90.56 160 GLY A C 1
ATOM 1301 O O . GLY A 1 160 ? 6.728 -9.626 0.811 1.00 90.56 160 GLY A O 1
ATOM 1302 N N . ILE A 1 161 ? 7.317 -8.346 -0.942 1.00 92.25 161 ILE A N 1
ATOM 1303 C CA . ILE A 1 161 ? 8.769 -8.522 -0.838 1.00 92.25 161 ILE A CA 1
ATOM 1304 C C . ILE A 1 161 ? 9.398 -7.185 -0.459 1.00 92.25 161 ILE A C 1
ATOM 1306 O O . ILE A 1 161 ? 9.399 -6.229 -1.229 1.00 92.25 161 ILE A O 1
ATOM 1310 N N . ILE A 1 162 ? 9.968 -7.128 0.739 1.00 90.94 162 ILE A N 1
ATOM 1311 C CA . ILE A 1 162 ? 10.468 -5.876 1.312 1.00 90.94 162 ILE A CA 1
ATOM 1312 C C . ILE A 1 162 ? 11.960 -5.725 1.015 1.00 90.94 162 ILE A C 1
ATOM 1314 O O . ILE A 1 162 ? 12.774 -6.564 1.418 1.00 90.94 162 ILE A O 1
ATOM 1318 N N . GLY A 1 163 ? 12.314 -4.629 0.344 1.00 91.38 163 GLY A N 1
ATOM 1319 C CA . GLY A 1 163 ? 13.687 -4.232 0.039 1.00 91.38 163 GLY A CA 1
ATOM 1320 C C . GLY A 1 163 ? 13.984 -2.798 0.466 1.00 91.38 163 GLY A C 1
ATOM 1321 O O . GLY A 1 163 ? 13.079 -1.970 0.573 1.00 91.38 163 GLY A O 1
ATOM 1322 N N . TYR A 1 164 ? 15.262 -2.495 0.678 1.00 90.69 164 TYR A N 1
ATOM 1323 C CA . TYR A 1 164 ? 15.735 -1.145 0.989 1.00 90.69 164 TYR A CA 1
ATOM 1324 C C . TYR A 1 164 ? 16.675 -0.629 -0.098 1.00 90.69 164 TYR A C 1
ATOM 1326 O O . TYR A 1 164 ? 17.369 -1.401 -0.760 1.00 90.69 164 TYR A O 1
ATOM 1334 N N . VAL A 1 165 ? 16.722 0.693 -0.251 1.00 92.81 165 VAL A N 1
ATOM 1335 C CA . VAL A 1 165 ? 17.565 1.370 -1.241 1.00 92.81 165 VAL A CA 1
ATOM 1336 C C . VAL A 1 165 ? 18.722 2.069 -0.540 1.00 92.81 165 VAL A C 1
ATOM 1338 O O . VAL A 1 165 ? 18.535 2.747 0.469 1.00 92.81 165 VAL A O 1
ATOM 1341 N N . ARG A 1 166 ? 19.930 1.922 -1.082 1.00 92.56 166 ARG A N 1
ATOM 1342 C CA . ARG A 1 166 ? 21.127 2.655 -0.656 1.00 92.56 166 ARG A CA 1
ATOM 1343 C C . ARG A 1 166 ? 21.707 3.444 -1.818 1.00 92.56 166 ARG A C 1
ATOM 1345 O O . ARG A 1 166 ? 21.616 3.026 -2.968 1.00 92.56 166 ARG A O 1
ATOM 1352 N N . ARG A 1 167 ? 22.328 4.576 -1.491 1.00 93.12 167 ARG A N 1
ATOM 1353 C CA . ARG A 1 167 ? 23.044 5.428 -2.443 1.00 93.12 167 ARG A CA 1
ATOM 1354 C C . ARG A 1 167 ? 24.540 5.256 -2.234 1.00 93.12 167 ARG A C 1
ATOM 1356 O O . ARG A 1 167 ? 25.014 5.342 -1.102 1.00 93.12 167 ARG A O 1
ATOM 1363 N N . TYR A 1 168 ? 25.264 5.038 -3.320 1.00 89.75 168 TYR A N 1
ATOM 1364 C CA . TYR A 1 168 ? 26.715 4.914 -3.336 1.00 89.75 168 TYR A CA 1
ATOM 1365 C C . TYR A 1 168 ? 27.301 5.945 -4.295 1.00 89.75 168 TYR A C 1
ATOM 1367 O O . TYR A 1 168 ? 26.724 6.215 -5.348 1.00 89.75 168 TYR A O 1
ATOM 1375 N N . LYS A 1 169 ? 28.450 6.527 -3.941 1.00 86.06 169 LYS A N 1
ATOM 1376 C CA . LYS A 1 169 ? 29.270 7.237 -4.926 1.00 86.06 169 LYS A CA 1
ATOM 1377 C C . LYS A 1 169 ? 29.945 6.195 -5.802 1.00 86.06 169 LYS A C 1
ATOM 1379 O O . LYS A 1 169 ? 30.459 5.208 -5.275 1.00 86.06 169 LYS A O 1
ATOM 1384 N N . ASP A 1 170 ? 29.917 6.410 -7.107 1.00 79.12 170 ASP A N 1
ATOM 1385 C CA . ASP A 1 170 ? 30.682 5.567 -8.006 1.00 79.12 170 ASP A CA 1
ATOM 1386 C C . ASP A 1 170 ? 32.183 5.765 -7.767 1.00 79.12 170 ASP A C 1
ATOM 1388 O O . ASP A 1 170 ? 32.658 6.888 -7.592 1.00 79.12 170 ASP A O 1
ATOM 1392 N N . ILE A 1 171 ? 32.894 4.647 -7.698 1.00 75.50 171 ILE A N 1
ATOM 1393 C CA . ILE A 1 171 ? 34.330 4.569 -7.433 1.00 75.50 171 ILE A CA 1
ATOM 1394 C C . ILE A 1 171 ? 35.097 4.516 -8.765 1.00 75.50 171 ILE A C 1
ATOM 1396 O O . ILE A 1 171 ? 36.308 4.714 -8.787 1.00 75.50 171 ILE A O 1
ATOM 1400 N N . ASN A 1 172 ? 34.408 4.276 -9.889 1.00 72.81 172 ASN A N 1
ATOM 1401 C CA . ASN A 1 172 ? 35.020 4.278 -11.207 1.00 72.81 172 ASN A CA 1
ATOM 1402 C C . ASN A 1 172 ? 35.512 5.697 -11.571 1.00 72.81 172 ASN A C 1
ATOM 1404 O O . ASN A 1 172 ? 34.692 6.609 -11.715 1.00 72.81 172 ASN A O 1
ATOM 1408 N N . PRO A 1 173 ? 36.828 5.901 -11.776 1.00 60.53 173 PRO A N 1
ATOM 1409 C CA . PRO A 1 173 ? 37.387 7.217 -12.089 1.00 60.53 173 PRO A CA 1
ATOM 1410 C C . PRO A 1 173 ? 36.878 7.799 -13.420 1.00 60.53 173 PRO A C 1
ATOM 1412 O O . PRO A 1 173 ? 36.902 9.016 -13.599 1.00 60.53 173 PRO A O 1
ATOM 1415 N N . TYR A 1 174 ? 36.371 6.958 -14.327 1.00 58.84 174 TYR A N 1
ATOM 1416 C CA . TYR A 1 174 ? 35.852 7.357 -15.639 1.00 58.84 174 TYR A CA 1
ATOM 1417 C C . TYR A 1 174 ? 34.337 7.594 -15.657 1.00 58.84 174 TYR A C 1
ATOM 1419 O O . TYR A 1 174 ? 33.815 8.136 -16.629 1.00 58.84 174 TYR A O 1
ATOM 1427 N N . ALA A 1 175 ? 33.619 7.226 -14.592 1.00 63.31 175 ALA A N 1
ATOM 1428 C CA . ALA A 1 175 ? 32.173 7.377 -14.506 1.00 63.31 175 ALA A CA 1
ATOM 1429 C C . ALA A 1 175 ? 31.793 8.158 -13.241 1.00 63.31 175 ALA A C 1
ATOM 1431 O O . ALA A 1 175 ? 31.634 7.618 -12.150 1.00 63.31 175 ALA A O 1
ATOM 1432 N N . LYS A 1 176 ? 31.620 9.475 -13.382 1.00 63.03 176 LYS A N 1
ATOM 1433 C CA . LYS A 1 176 ? 31.124 10.317 -12.286 1.00 63.03 176 LYS A CA 1
ATOM 1434 C C . LYS A 1 176 ? 29.626 10.072 -12.095 1.00 63.03 176 LYS A C 1
ATOM 1436 O O . LYS A 1 176 ? 28.851 10.217 -13.035 1.00 63.03 176 LYS A O 1
ATOM 1441 N N . GLY A 1 177 ? 29.199 9.730 -10.879 1.00 78.88 177 GLY A N 1
ATOM 1442 C CA . GLY A 1 177 ? 27.772 9.682 -10.555 1.00 78.88 177 GLY A CA 1
ATOM 1443 C C . GLY A 1 177 ? 27.416 8.910 -9.289 1.00 78.88 177 GLY A C 1
ATOM 1444 O O . GLY A 1 177 ? 28.274 8.384 -8.579 1.00 78.88 177 GLY A O 1
ATOM 1445 N N . THR A 1 178 ? 26.117 8.847 -9.010 1.00 88.62 178 THR A N 1
ATOM 1446 C CA . THR A 1 178 ? 25.538 8.049 -7.923 1.00 88.62 178 THR A CA 1
ATOM 1447 C C . THR A 1 178 ? 25.030 6.721 -8.475 1.00 88.62 178 THR A C 1
ATOM 1449 O O . THR A 1 178 ? 24.455 6.676 -9.559 1.00 88.62 178 THR A O 1
ATOM 1452 N N . ILE A 1 179 ? 25.265 5.640 -7.734 1.00 92.31 179 ILE A N 1
ATOM 1453 C CA . ILE A 1 179 ? 24.661 4.329 -7.976 1.00 92.31 179 ILE A CA 1
ATOM 1454 C C . ILE A 1 179 ? 23.609 4.098 -6.897 1.00 92.31 179 ILE A C 1
ATOM 1456 O O . ILE A 1 179 ? 23.875 4.241 -5.698 1.00 92.31 179 ILE A O 1
ATOM 1460 N N . TYR A 1 180 ? 22.415 3.730 -7.336 1.00 95.81 180 TYR A N 1
ATOM 1461 C CA . TYR A 1 180 ? 21.297 3.362 -6.490 1.00 95.81 180 TYR A CA 1
ATOM 1462 C C . TYR A 1 180 ? 21.218 1.844 -6.435 1.00 95.81 180 TYR A C 1
ATOM 1464 O O . TYR A 1 180 ? 21.086 1.184 -7.461 1.00 95.81 180 TYR A O 1
ATOM 1472 N N . ARG A 1 181 ? 21.322 1.297 -5.226 1.00 96.56 181 ARG A N 1
ATOM 1473 C CA . ARG A 1 181 ? 21.310 -0.142 -4.977 1.00 96.56 181 ARG A CA 1
ATOM 1474 C C . ARG A 1 181 ? 20.062 -0.520 -4.210 1.00 96.56 181 ARG A C 1
ATOM 1476 O O . ARG A 1 181 ? 19.916 -0.125 -3.051 1.00 96.56 181 ARG A O 1
ATOM 1483 N N . LEU A 1 182 ? 19.218 -1.337 -4.817 1.00 97.00 182 LEU A N 1
ATOM 1484 C CA . LEU A 1 182 ? 18.191 -2.085 -4.109 1.00 97.00 182 LEU A CA 1
ATOM 1485 C C . LEU A 1 182 ? 18.821 -3.321 -3.469 1.00 97.00 182 LEU A C 1
ATOM 1487 O O . LEU A 1 182 ? 19.588 -4.031 -4.116 1.00 97.00 182 LEU A O 1
ATOM 1491 N N . VAL A 1 183 ? 18.478 -3.606 -2.215 1.00 95.00 183 VAL A N 1
ATOM 1492 C CA . VAL A 1 183 ? 18.852 -4.854 -1.542 1.00 95.00 183 VAL A CA 1
ATOM 1493 C C . VAL A 1 183 ? 17.628 -5.487 -0.903 1.00 95.00 183 VAL A C 1
ATOM 1495 O O . VAL A 1 183 ? 16.899 -4.848 -0.142 1.00 95.00 183 VAL A O 1
ATOM 1498 N N . VAL A 1 184 ? 17.459 -6.779 -1.159 1.00 93.75 184 VAL A N 1
ATOM 1499 C CA . VAL A 1 184 ? 16.433 -7.624 -0.554 1.00 93.75 184 VAL A CA 1
ATOM 1500 C C . VAL A 1 184 ? 17.139 -8.758 0.175 1.00 93.75 184 VAL A C 1
ATOM 1502 O O . VAL A 1 184 ? 17.725 -9.644 -0.442 1.00 93.75 184 VAL A O 1
ATOM 1505 N N . SER A 1 185 ? 17.127 -8.721 1.504 1.00 90.25 185 SER A N 1
ATOM 1506 C CA . SER A 1 185 ? 17.885 -9.647 2.350 1.00 90.25 185 SER A CA 1
ATOM 1507 C C . SER A 1 185 ? 16.983 -10.573 3.163 1.00 90.25 185 SER A C 1
ATOM 1509 O O . SER A 1 185 ? 15.753 -10.459 3.165 1.00 90.25 185 SER A O 1
ATOM 1511 N N . GLY A 1 186 ? 17.592 -11.539 3.851 1.00 86.12 186 GLY A N 1
ATOM 1512 C CA . GLY A 1 186 ? 16.860 -12.423 4.753 1.00 86.12 186 GLY A CA 1
ATOM 1513 C C . GLY A 1 186 ? 15.818 -13.273 4.013 1.00 86.12 186 GLY A C 1
ATOM 1514 O O . GLY A 1 186 ? 16.019 -13.681 2.870 1.00 86.12 186 GLY A O 1
ATOM 1515 N N . LYS A 1 187 ? 14.679 -13.555 4.657 1.00 85.12 187 LYS A N 1
ATOM 1516 C CA . LYS A 1 187 ? 13.608 -14.379 4.061 1.00 85.12 187 LYS A CA 1
ATOM 1517 C C . LYS A 1 187 ? 12.985 -13.721 2.827 1.00 85.12 187 LYS A C 1
ATOM 1519 O O . LYS A 1 187 ? 12.620 -14.442 1.907 1.00 85.12 187 LYS A O 1
ATOM 1524 N N . ASN A 1 188 ? 12.894 -12.386 2.794 1.00 90.25 188 ASN A N 1
ATOM 1525 C CA . ASN A 1 188 ? 12.474 -11.649 1.599 1.00 90.25 188 ASN A CA 1
ATOM 1526 C C . ASN A 1 188 ? 13.448 -11.912 0.446 1.00 90.25 188 ASN A C 1
ATOM 1528 O O . ASN A 1 188 ? 13.016 -12.263 -0.645 1.00 90.25 188 ASN A O 1
ATOM 1532 N N . GLY A 1 189 ? 14.756 -11.855 0.718 1.00 91.69 189 GLY A N 1
ATOM 1533 C CA . GLY A 1 189 ? 15.793 -12.177 -0.262 1.00 91.69 189 GLY A CA 1
ATOM 1534 C C . GLY A 1 189 ? 15.698 -13.619 -0.750 1.00 91.69 189 GLY A C 1
ATOM 1535 O O . GLY A 1 189 ? 15.734 -13.859 -1.948 1.00 91.69 189 GLY A O 1
ATOM 1536 N N . ARG A 1 190 ? 15.502 -14.582 0.161 1.00 90.44 190 ARG A N 1
ATOM 1537 C CA . ARG A 1 190 ? 15.296 -15.998 -0.192 1.00 90.44 190 ARG A CA 1
ATOM 1538 C C . ARG A 1 190 ? 14.052 -16.193 -1.060 1.00 90.44 190 ARG A C 1
ATOM 1540 O O . ARG A 1 190 ? 14.099 -16.932 -2.037 1.00 90.44 190 ARG A O 1
ATOM 1547 N N . ARG A 1 191 ? 12.940 -15.543 -0.703 1.00 92.31 191 ARG A N 1
ATOM 1548 C CA . ARG A 1 191 ? 11.693 -15.584 -1.479 1.00 92.31 191 ARG A CA 1
ATOM 1549 C C . ARG A 1 191 ? 11.916 -15.006 -2.875 1.00 92.31 191 ARG A C 1
ATOM 1551 O O . ARG A 1 191 ? 11.482 -15.621 -3.838 1.00 92.31 191 ARG A O 1
ATOM 1558 N N . LEU A 1 192 ? 12.626 -13.885 -2.977 1.00 94.88 192 LEU A N 1
ATOM 1559 C CA . LEU A 1 192 ? 12.959 -13.259 -4.251 1.00 94.88 192 LEU A CA 1
ATOM 1560 C C . LEU A 1 192 ? 13.884 -14.134 -5.106 1.00 94.88 192 LEU A C 1
ATOM 1562 O O . LEU A 1 192 ? 13.621 -14.306 -6.288 1.00 94.88 192 LEU A O 1
ATOM 1566 N N . ALA A 1 193 ? 14.917 -14.732 -4.506 1.00 93.56 193 ALA A N 1
ATOM 1567 C CA . ALA A 1 193 ? 15.831 -15.647 -5.188 1.00 93.56 193 ALA A CA 1
ATOM 1568 C C . ALA A 1 193 ? 15.085 -16.849 -5.786 1.00 93.56 193 ALA A C 1
ATOM 1570 O O . ALA A 1 193 ? 15.279 -17.181 -6.952 1.00 93.56 193 ALA A O 1
ATOM 1571 N N . ARG A 1 194 ? 14.159 -17.444 -5.024 1.00 92.75 194 ARG A N 1
ATOM 1572 C CA . ARG A 1 194 ? 13.300 -18.518 -5.533 1.00 92.75 194 ARG A CA 1
ATOM 1573 C C . ARG A 1 194 ? 12.383 -18.030 -6.656 1.00 92.75 194 ARG A C 1
ATOM 1575 O O . ARG A 1 194 ? 12.265 -18.702 -7.669 1.00 92.75 194 ARG A O 1
ATOM 1582 N N . LEU A 1 195 ? 11.730 -16.881 -6.477 1.00 94.19 195 LEU A N 1
ATOM 1583 C CA . LEU A 1 195 ? 10.748 -16.371 -7.438 1.00 94.19 195 LEU A CA 1
ATOM 1584 C C . LEU A 1 195 ? 11.372 -15.942 -8.768 1.00 94.19 195 LEU A C 1
ATOM 1586 O O . LEU A 1 195 ? 10.778 -16.205 -9.810 1.00 94.19 195 LEU A O 1
ATOM 1590 N N . LEU A 1 196 ? 12.525 -15.266 -8.734 1.00 93.88 196 LEU A N 1
ATOM 1591 C CA . LEU A 1 196 ? 13.112 -14.654 -9.929 1.00 93.88 196 LEU A CA 1
ATOM 1592 C C . LEU A 1 196 ? 14.259 -15.457 -10.543 1.00 93.88 196 LEU A C 1
ATOM 1594 O O . LEU A 1 196 ? 14.439 -15.404 -11.751 1.00 93.88 196 LEU A O 1
ATOM 1598 N N . PHE A 1 197 ? 15.010 -16.206 -9.736 1.00 88.50 197 PHE A N 1
ATOM 1599 C CA . PHE A 1 197 ? 16.176 -16.963 -10.207 1.00 88.50 197 PHE A CA 1
ATOM 1600 C C . PHE A 1 197 ? 15.961 -18.476 -10.158 1.00 88.50 197 PHE A C 1
ATOM 1602 O O . PHE A 1 197 ? 16.834 -19.221 -10.581 1.00 88.50 197 PHE A O 1
ATOM 1609 N N . ASN A 1 198 ? 14.829 -18.945 -9.619 1.00 88.06 198 ASN A N 1
ATOM 1610 C CA . ASN A 1 198 ? 14.564 -20.366 -9.386 1.00 88.06 198 ASN A CA 1
ATOM 1611 C C . ASN A 1 198 ? 15.647 -21.064 -8.532 1.00 88.06 198 ASN A C 1
ATOM 1613 O O . ASN A 1 198 ? 15.921 -22.249 -8.696 1.00 88.06 198 ASN A O 1
ATOM 1617 N N . ILE A 1 199 ? 16.275 -20.327 -7.606 1.00 85.06 199 ILE A N 1
ATOM 1618 C CA . ILE A 1 199 ? 17.335 -20.856 -6.736 1.00 85.06 199 ILE A CA 1
ATOM 1619 C C . ILE A 1 199 ? 16.781 -21.147 -5.341 1.00 85.06 199 ILE A C 1
ATOM 1621 O O . ILE A 1 199 ? 16.249 -20.275 -4.644 1.00 85.06 199 ILE A O 1
ATOM 1625 N N . GLU A 1 200 ? 16.976 -22.385 -4.898 1.00 83.88 200 GLU A N 1
ATOM 1626 C CA . GLU A 1 200 ? 16.718 -22.822 -3.531 1.00 83.88 200 GLU A CA 1
ATOM 1627 C C . GLU A 1 200 ? 17.932 -22.528 -2.640 1.00 83.88 200 GLU A C 1
ATOM 1629 O O . GLU A 1 200 ? 18.963 -23.190 -2.715 1.00 83.88 200 GLU A O 1
ATOM 1634 N N . VAL A 1 201 ? 17.810 -21.531 -1.762 1.00 82.50 201 VAL A N 1
ATOM 1635 C CA . VAL A 1 201 ? 18.854 -21.193 -0.777 1.00 82.50 201 VAL A CA 1
ATOM 1636 C C . VAL A 1 201 ? 18.448 -21.591 0.639 1.00 82.50 201 VAL A C 1
ATOM 1638 O O . VAL A 1 201 ? 17.260 -21.637 0.968 1.00 82.50 201 VAL A O 1
ATOM 1641 N N . SER A 1 202 ? 19.433 -21.853 1.500 1.00 77.00 202 SER A N 1
ATOM 1642 C CA . SER A 1 202 ? 19.215 -22.134 2.923 1.00 77.00 202 SER A CA 1
ATOM 1643 C C . SER A 1 202 ? 18.612 -20.931 3.661 1.00 77.00 202 SER A C 1
ATOM 1645 O O . SER A 1 202 ? 18.630 -19.799 3.173 1.00 77.00 202 SER A O 1
ATOM 1647 N N . GLU A 1 203 ? 18.010 -21.163 4.835 1.00 71.88 203 GLU A N 1
ATOM 1648 C CA . GLU A 1 203 ? 17.392 -20.073 5.591 1.00 71.88 203 GLU A CA 1
ATOM 1649 C C . GLU A 1 203 ? 18.461 -19.090 6.095 1.00 71.88 203 GLU A C 1
ATOM 1651 O O . GLU A 1 203 ? 19.348 -19.479 6.862 1.00 71.88 203 GLU A O 1
ATOM 1656 N N . PRO A 1 204 ? 18.401 -17.812 5.682 1.00 69.88 204 PRO A N 1
ATOM 1657 C CA . PRO A 1 204 ? 19.413 -16.848 6.075 1.00 69.88 204 PRO A CA 1
ATOM 1658 C C . PRO A 1 204 ? 19.302 -16.546 7.569 1.00 69.88 204 PRO A C 1
ATOM 1660 O O . PRO A 1 204 ? 18.251 -16.135 8.058 1.00 69.88 204 PRO A O 1
ATOM 1663 N N . GLN A 1 205 ? 20.418 -16.667 8.291 1.00 66.31 205 GLN A N 1
ATOM 1664 C CA . GLN A 1 205 ? 20.494 -16.383 9.733 1.00 66.31 205 GLN A CA 1
ATOM 1665 C C . GLN A 1 205 ? 20.582 -14.884 10.073 1.00 66.31 205 GLN A C 1
ATOM 1667 O O . GLN A 1 205 ? 21.033 -14.494 11.150 1.00 66.31 205 GLN A O 1
ATOM 1672 N N . ILE A 1 206 ? 20.163 -14.018 9.154 1.00 68.06 206 ILE A N 1
ATOM 1673 C CA . ILE A 1 206 ? 20.204 -12.568 9.333 1.00 68.06 206 ILE A CA 1
ATOM 1674 C C . ILE A 1 206 ? 18.889 -12.118 9.962 1.00 68.06 206 ILE A C 1
ATOM 1676 O O . ILE A 1 206 ? 17.807 -12.496 9.511 1.00 68.06 206 ILE A O 1
ATOM 1680 N N . LYS A 1 207 ? 18.980 -11.276 10.996 1.00 65.50 207 LYS A N 1
ATOM 1681 C CA . LYS A 1 207 ? 17.805 -10.617 11.572 1.00 65.50 207 LYS A CA 1
ATOM 1682 C C . LYS A 1 207 ? 17.197 -9.678 10.530 1.00 65.50 207 LYS A C 1
ATOM 1684 O O . LYS A 1 207 ? 17.875 -8.781 10.041 1.00 65.50 207 LYS A O 1
ATOM 1689 N N . ASP A 1 208 ? 15.926 -9.894 10.211 1.00 66.62 208 ASP A N 1
ATOM 1690 C CA . ASP A 1 208 ? 15.163 -8.992 9.353 1.00 66.62 208 ASP A CA 1
ATOM 1691 C C . ASP A 1 208 ? 14.843 -7.716 10.140 1.00 66.62 208 ASP A C 1
ATOM 1693 O O . ASP A 1 208 ? 14.224 -7.782 11.206 1.00 66.62 208 ASP A O 1
ATOM 1697 N N . VAL A 1 209 ? 15.346 -6.582 9.657 1.00 70.69 209 VAL A N 1
ATOM 1698 C CA . VAL A 1 209 ? 15.220 -5.264 10.302 1.00 70.69 209 VAL A CA 1
ATOM 1699 C C . VAL A 1 209 ? 14.415 -4.279 9.458 1.00 70.69 209 VAL A C 1
ATOM 1701 O O . VAL A 1 209 ? 14.277 -3.132 9.862 1.00 70.69 209 VAL A O 1
ATOM 1704 N N . ASN A 1 210 ? 13.884 -4.718 8.313 1.00 75.25 210 ASN A N 1
ATOM 1705 C CA . ASN A 1 210 ? 13.140 -3.851 7.397 1.00 75.25 210 ASN A CA 1
ATOM 1706 C C . ASN A 1 210 ? 11.645 -3.762 7.749 1.00 75.25 210 ASN A C 1
ATOM 1708 O O . ASN A 1 210 ? 10.941 -2.922 7.210 1.00 75.25 210 ASN A O 1
ATOM 1712 N N . ASP A 1 211 ? 11.158 -4.648 8.622 1.00 83.00 211 ASP A N 1
ATOM 1713 C CA . ASP A 1 211 ? 9.776 -4.675 9.106 1.00 83.00 211 ASP A CA 1
ATOM 1714 C C . ASP A 1 211 ? 9.781 -4.849 10.622 1.00 83.00 211 ASP A C 1
ATOM 1716 O O . ASP A 1 211 ? 10.045 -5.933 11.167 1.00 83.00 211 ASP A O 1
ATOM 1720 N N . VAL A 1 212 ? 9.565 -3.732 11.305 1.00 84.06 212 VAL A N 1
ATOM 1721 C CA . VAL A 1 212 ? 9.729 -3.622 12.749 1.00 84.06 212 VAL A CA 1
ATOM 1722 C C . VAL A 1 212 ? 8.395 -3.387 13.441 1.00 84.06 212 VAL A C 1
ATOM 1724 O O . VAL A 1 212 ? 7.419 -2.995 12.819 1.00 84.06 212 VAL A O 1
ATOM 1727 N N . ILE A 1 213 ? 8.332 -3.641 14.746 1.00 84.44 213 ILE A N 1
ATOM 1728 C CA . ILE A 1 213 ? 7.191 -3.286 15.587 1.00 84.44 213 ILE A CA 1
ATOM 1729 C C . ILE A 1 213 ? 7.631 -2.155 16.524 1.00 84.44 213 ILE A C 1
ATOM 1731 O O . ILE A 1 213 ? 8.604 -2.331 17.272 1.00 84.44 213 ILE A O 1
ATOM 1735 N N . PRO A 1 214 ? 6.936 -1.004 16.522 1.00 80.25 214 PRO A N 1
ATOM 1736 C CA . PRO A 1 214 ? 7.311 0.166 17.311 1.00 80.25 214 PRO A CA 1
ATOM 1737 C C . PRO A 1 214 ? 6.921 -0.009 18.788 1.00 80.25 214 PRO A C 1
ATOM 1739 O O . PRO A 1 214 ? 5.970 0.589 19.285 1.00 80.25 214 PRO A O 1
ATOM 1742 N N . LEU A 1 215 ? 7.654 -0.852 19.518 1.00 82.69 215 LEU A N 1
ATOM 1743 C CA . LEU A 1 215 ? 7.428 -1.086 20.947 1.00 82.69 215 LEU A CA 1
ATOM 1744 C C . LEU A 1 215 ? 8.321 -0.189 21.808 1.00 82.69 215 LEU A C 1
ATOM 1746 O O . LEU A 1 215 ? 9.543 -0.184 21.675 1.00 82.69 215 LEU A O 1
ATOM 1750 N N . SER A 1 216 ? 7.713 0.525 22.757 1.00 83.31 216 SER A N 1
ATOM 1751 C CA . SER A 1 216 ? 8.449 1.277 23.779 1.00 83.31 216 SER A CA 1
ATOM 1752 C C . SER A 1 216 ? 8.997 0.357 24.878 1.00 83.31 216 SER A C 1
ATOM 1754 O O . SER A 1 216 ? 8.444 -0.710 25.147 1.00 83.31 216 SER A O 1
ATOM 1756 N N . GLY A 1 217 ? 10.024 0.797 25.616 1.00 82.00 217 GLY A N 1
ATOM 1757 C CA . GLY A 1 217 ? 10.545 0.044 26.770 1.00 82.00 217 GLY A CA 1
ATOM 1758 C C . GLY A 1 217 ? 9.492 -0.245 27.859 1.00 82.00 217 GLY A C 1
ATOM 1759 O O . GLY A 1 217 ? 9.568 -1.272 28.545 1.00 82.00 217 GLY A O 1
ATOM 1760 N N . ARG A 1 218 ? 8.465 0.612 27.976 1.00 84.25 218 ARG A N 1
ATOM 1761 C CA . ARG A 1 218 ? 7.278 0.372 28.817 1.00 84.25 218 ARG A CA 1
ATOM 1762 C C . ARG A 1 218 ? 6.429 -0.777 28.271 1.00 84.25 218 ARG A C 1
ATOM 1764 O O . ARG A 1 218 ? 6.106 -1.693 29.022 1.00 84.25 218 ARG A O 1
ATOM 1771 N N . SER A 1 219 ? 6.163 -0.784 26.965 1.00 85.94 219 SER A N 1
ATOM 1772 C CA . SER A 1 219 ? 5.435 -1.869 26.288 1.00 85.94 219 SER A CA 1
ATOM 1773 C C . SER A 1 219 ? 6.151 -3.210 26.453 1.00 85.94 219 SER A C 1
ATOM 1775 O O . SER A 1 219 ? 5.524 -4.203 26.802 1.00 85.94 219 SER A O 1
ATOM 1777 N N . ILE A 1 220 ? 7.480 -3.228 26.306 1.00 90.25 220 ILE A N 1
ATOM 1778 C CA . ILE A 1 220 ? 8.296 -4.428 26.540 1.00 90.25 220 ILE A CA 1
ATOM 1779 C C . ILE A 1 220 ? 8.181 -4.911 27.989 1.00 90.25 220 ILE A C 1
ATOM 1781 O O . ILE A 1 220 ? 8.017 -6.105 28.222 1.00 90.25 220 ILE A O 1
ATOM 1785 N N . SER A 1 221 ? 8.228 -4.006 28.972 1.00 88.88 221 SER A N 1
ATOM 1786 C CA . SER A 1 221 ? 8.036 -4.377 30.384 1.00 88.88 221 SER A CA 1
ATOM 1787 C C . SER A 1 221 ? 6.659 -5.002 30.627 1.00 88.88 221 SER A C 1
ATOM 1789 O O . SER A 1 221 ? 6.565 -6.004 31.330 1.00 88.88 221 SER A O 1
ATOM 1791 N N . ARG A 1 222 ? 5.612 -4.465 29.986 1.00 89.06 222 ARG A N 1
ATOM 1792 C CA . ARG A 1 222 ? 4.250 -5.008 30.066 1.00 89.06 222 ARG A CA 1
ATOM 1793 C C . ARG A 1 222 ? 4.128 -6.388 29.412 1.00 89.06 222 ARG A C 1
ATOM 1795 O O . ARG A 1 222 ? 3.467 -7.260 29.960 1.00 89.06 222 ARG A O 1
ATOM 1802 N N . ILE A 1 223 ? 4.806 -6.614 28.287 1.00 91.62 223 ILE A N 1
ATOM 1803 C CA . ILE A 1 223 ? 4.880 -7.937 27.648 1.00 91.62 223 ILE A CA 1
ATOM 1804 C C . ILE A 1 223 ? 5.571 -8.942 28.578 1.00 91.62 223 ILE A C 1
ATOM 1806 O O . ILE A 1 223 ? 5.068 -10.047 28.745 1.00 91.62 223 ILE A O 1
ATOM 1810 N N . ILE A 1 224 ? 6.682 -8.559 29.220 1.00 94.00 224 ILE A N 1
ATOM 1811 C CA . ILE A 1 224 ? 7.401 -9.430 30.167 1.00 94.00 224 ILE A CA 1
ATOM 1812 C C . ILE A 1 224 ? 6.493 -9.852 31.331 1.00 94.00 224 ILE A C 1
ATOM 1814 O O . ILE A 1 224 ? 6.496 -11.026 31.687 1.00 94.00 224 ILE A O 1
ATOM 1818 N N . SER A 1 225 ? 5.686 -8.934 31.882 1.00 92.19 225 SER A N 1
ATOM 1819 C CA . SER A 1 225 ? 4.756 -9.258 32.978 1.00 92.19 225 SER A CA 1
ATOM 1820 C C . SER A 1 225 ? 3.635 -10.231 32.596 1.00 92.19 225 SER A C 1
ATOM 1822 O O . SER A 1 225 ? 2.978 -10.759 33.481 1.00 92.19 225 SER A O 1
ATOM 1824 N N . CYS A 1 226 ? 3.405 -10.459 31.299 1.00 93.75 226 CYS A N 1
ATOM 1825 C CA . CYS A 1 226 ? 2.357 -11.344 30.782 1.00 93.75 226 CYS A CA 1
ATOM 1826 C C . CYS A 1 226 ? 2.920 -12.616 30.124 1.00 93.75 226 CYS A C 1
ATOM 1828 O O . CYS A 1 226 ? 2.203 -13.303 29.395 1.00 93.75 226 CYS A O 1
ATOM 1830 N N . LEU A 1 227 ? 4.213 -12.902 30.307 1.00 95.19 227 LEU A N 1
ATOM 1831 C CA . LEU A 1 227 ? 4.796 -14.165 29.864 1.00 95.19 227 LEU A CA 1
ATOM 1832 C C . LEU A 1 227 ? 4.228 -15.330 30.675 1.00 95.19 227 LEU A C 1
ATOM 1834 O O . LEU A 1 227 ? 4.023 -15.206 31.878 1.00 95.19 227 LEU A O 1
ATOM 1838 N N . LYS A 1 228 ? 4.104 -16.484 30.021 1.00 94.00 228 LYS A N 1
ATOM 1839 C CA . LYS A 1 228 ? 3.821 -17.764 30.672 1.00 94.00 228 LYS A CA 1
ATOM 1840 C C . LYS A 1 228 ? 4.828 -18.042 31.785 1.00 94.00 228 LYS A C 1
ATOM 1842 O O . LYS A 1 228 ? 6.041 -17.982 31.548 1.00 94.00 228 LYS A O 1
ATOM 1847 N N . MET A 1 229 ? 4.320 -18.389 32.962 1.00 92.69 229 MET A N 1
ATOM 1848 C CA . MET A 1 229 ? 5.122 -18.789 34.119 1.00 92.69 229 MET A CA 1
ATOM 1849 C C . MET A 1 229 ? 5.506 -20.266 33.996 1.00 92.69 229 MET A C 1
ATOM 1851 O O . MET A 1 229 ? 4.828 -21.148 34.510 1.00 92.69 229 MET A O 1
ATOM 1855 N N . ASP A 1 230 ? 6.586 -20.533 33.262 1.00 93.00 230 ASP A N 1
ATOM 1856 C CA . ASP A 1 230 ? 7.171 -21.864 33.078 1.00 93.00 230 ASP A CA 1
ATOM 1857 C C . ASP A 1 230 ? 8.693 -21.847 33.325 1.00 93.00 230 ASP A C 1
ATOM 1859 O O . ASP A 1 230 ? 9.302 -20.792 33.531 1.00 93.00 230 ASP A O 1
ATOM 1863 N N . ASN A 1 231 ? 9.344 -23.013 33.240 1.00 93.00 231 ASN A N 1
ATOM 1864 C CA . ASN A 1 231 ? 10.800 -23.156 33.413 1.00 93.00 231 ASN A CA 1
ATOM 1865 C C . ASN A 1 231 ? 11.635 -22.331 32.407 1.00 93.00 231 ASN A C 1
ATOM 1867 O O . ASN A 1 231 ? 12.853 -22.213 32.545 1.00 93.00 231 ASN A O 1
ATOM 1871 N N . HIS A 1 232 ? 11.011 -21.745 31.380 1.00 93.25 232 HIS A N 1
ATOM 1872 C CA . HIS A 1 232 ? 11.665 -20.890 30.394 1.00 93.25 232 HIS A CA 1
ATOM 1873 C C . HIS A 1 232 ? 11.441 -19.391 30.637 1.00 93.25 232 HIS A C 1
ATOM 1875 O O . HIS A 1 232 ? 12.040 -18.583 29.912 1.00 93.25 232 HIS A O 1
ATOM 1881 N N . TYR A 1 233 ? 10.641 -18.997 31.636 1.00 93.69 233 TYR A N 1
ATOM 1882 C CA . TYR A 1 233 ? 10.310 -17.601 31.936 1.00 93.69 233 TYR A CA 1
ATOM 1883 C C . TYR A 1 233 ? 11.560 -16.716 32.032 1.00 93.69 233 TYR A C 1
ATOM 1885 O O . TYR A 1 233 ? 11.695 -15.757 31.269 1.00 93.69 233 TYR A O 1
ATOM 1893 N N . SER A 1 234 ? 12.529 -17.076 32.881 1.00 92.81 234 SER A N 1
ATOM 1894 C CA . SER A 1 234 ? 13.746 -16.278 33.109 1.00 92.81 234 SER A CA 1
ATOM 1895 C C . SER A 1 234 ? 14.540 -16.030 31.821 1.00 92.81 234 SER A C 1
ATOM 1897 O O . SER A 1 234 ? 14.995 -14.911 31.563 1.00 92.81 234 SER A O 1
ATOM 1899 N N . LYS A 1 235 ? 14.644 -17.046 30.952 1.00 95.19 235 LYS A N 1
ATOM 1900 C CA . LYS A 1 235 ? 15.332 -16.943 29.654 1.00 95.19 235 LYS A CA 1
ATOM 1901 C C . LYS A 1 235 ? 14.583 -16.020 28.689 1.00 95.19 235 LYS A C 1
ATOM 1903 O O . LYS A 1 235 ? 15.207 -15.178 28.043 1.00 95.19 235 LYS A O 1
ATOM 1908 N N . ARG A 1 236 ? 13.253 -16.144 28.600 1.00 95.25 236 ARG A N 1
ATOM 1909 C CA . ARG A 1 236 ? 12.399 -15.297 27.741 1.00 95.25 236 ARG A CA 1
ATOM 1910 C C . ARG A 1 236 ? 12.385 -13.844 28.218 1.00 95.25 236 ARG A C 1
ATOM 1912 O O . ARG A 1 236 ? 12.527 -12.933 27.404 1.00 95.25 236 ARG A O 1
ATOM 1919 N N . ALA A 1 237 ? 12.291 -13.624 29.527 1.00 94.06 237 ALA A N 1
ATOM 1920 C CA . ALA A 1 237 ? 12.338 -12.299 30.131 1.00 94.06 237 ALA A CA 1
ATOM 1921 C C . ALA A 1 237 ? 13.686 -11.612 29.869 1.00 94.06 237 ALA A C 1
ATOM 1923 O O . ALA A 1 237 ? 13.708 -10.456 29.448 1.00 94.06 237 ALA A O 1
ATOM 1924 N N . SER A 1 238 ? 14.807 -12.320 30.056 1.00 93.81 238 SER A N 1
ATOM 1925 C CA . SER A 1 238 ? 16.146 -11.803 29.736 1.00 93.81 238 SER A CA 1
ATOM 1926 C C . SER A 1 238 ? 16.276 -11.435 28.252 1.00 93.81 238 SER A C 1
ATOM 1928 O O . SER A 1 238 ? 16.677 -10.319 27.919 1.00 93.81 238 SER A O 1
ATOM 1930 N N . TYR A 1 239 ? 15.815 -12.315 27.356 1.00 92.56 239 TYR A N 1
ATOM 1931 C CA . TYR A 1 239 ? 15.793 -12.055 25.915 1.00 92.56 239 TYR A CA 1
ATOM 1932 C C . TYR A 1 239 ? 14.998 -10.788 25.554 1.00 92.56 239 TYR A C 1
ATOM 1934 O O . TYR A 1 239 ? 15.467 -9.964 24.769 1.00 92.56 239 TYR A O 1
ATOM 1942 N N . LEU A 1 240 ? 13.818 -10.589 26.151 1.00 92.06 240 LEU A N 1
ATOM 1943 C CA . LEU A 1 240 ? 12.988 -9.405 25.913 1.00 92.06 240 LEU A CA 1
ATOM 1944 C C . LEU A 1 240 ? 13.587 -8.114 26.475 1.00 92.06 240 LEU A C 1
ATOM 1946 O O . LEU A 1 240 ? 13.401 -7.055 25.877 1.00 92.06 240 LEU A O 1
ATOM 1950 N N . ARG A 1 241 ? 14.336 -8.169 27.585 1.00 92.94 241 ARG A N 1
ATOM 1951 C CA . ARG A 1 241 ? 14.987 -6.975 28.158 1.00 92.94 241 ARG A CA 1
ATOM 1952 C C . ARG A 1 241 ? 15.949 -6.309 27.171 1.00 92.94 241 ARG A C 1
ATOM 1954 O O . ARG A 1 241 ? 16.025 -5.082 27.172 1.00 92.94 241 ARG A O 1
ATOM 1961 N N . ALA A 1 242 ? 16.593 -7.074 26.286 1.00 89.38 242 ALA A N 1
ATOM 1962 C CA . ALA A 1 242 ? 17.449 -6.529 25.228 1.00 89.38 242 ALA A CA 1
ATOM 1963 C C . ALA A 1 242 ? 16.689 -5.601 24.256 1.00 89.38 242 ALA A C 1
ATOM 1965 O O . ALA A 1 242 ? 17.262 -4.651 23.727 1.00 89.38 242 ALA A O 1
ATOM 1966 N N . TYR A 1 243 ? 15.382 -5.814 24.075 1.00 87.56 243 TYR A N 1
ATOM 1967 C CA . TYR A 1 243 ? 14.525 -4.996 23.212 1.00 87.56 243 TYR A CA 1
ATOM 1968 C C . TYR A 1 243 ? 13.970 -3.743 23.897 1.00 87.56 243 TYR A C 1
ATOM 1970 O O . TYR A 1 243 ? 13.303 -2.945 23.251 1.00 87.56 243 TYR A O 1
ATOM 1978 N N . LYS A 1 244 ? 14.278 -3.485 25.179 1.00 84.75 244 LYS A N 1
ATOM 1979 C CA . LYS A 1 244 ? 13.893 -2.211 25.821 1.00 84.75 244 LYS A CA 1
ATOM 1980 C C . LYS A 1 244 ? 14.560 -0.990 25.178 1.00 84.75 244 LYS A C 1
ATOM 1982 O O . LYS A 1 244 ? 14.043 0.115 25.314 1.00 84.75 244 LYS A O 1
ATOM 1987 N N . ARG A 1 245 ? 15.713 -1.190 24.532 1.00 81.31 245 ARG A N 1
ATOM 1988 C CA . ARG A 1 245 ? 16.520 -0.149 23.873 1.00 81.31 245 ARG A CA 1
ATOM 1989 C C . ARG A 1 245 ? 16.835 -0.481 22.411 1.00 81.31 245 ARG A C 1
ATOM 1991 O O . ARG A 1 245 ? 17.663 0.185 21.801 1.00 81.31 245 ARG A O 1
ATOM 1998 N N . ALA A 1 246 ? 16.212 -1.519 21.860 1.00 80.19 246 ALA A N 1
ATOM 1999 C CA . ALA A 1 246 ? 16.475 -1.995 20.511 1.00 80.19 246 ALA A CA 1
ATOM 2000 C C . ALA A 1 246 ? 15.169 -2.210 19.755 1.00 80.19 246 ALA A C 1
ATOM 2002 O O . ALA A 1 246 ? 14.116 -2.444 20.344 1.00 80.19 246 ALA A O 1
ATOM 2003 N N . VAL A 1 247 ? 15.255 -2.153 18.432 1.00 79.81 247 VAL A N 1
ATOM 2004 C CA . VAL A 1 247 ? 14.103 -2.341 17.560 1.00 79.81 247 VAL A CA 1
ATOM 2005 C C . VAL A 1 247 ? 13.783 -3.833 17.433 1.00 79.81 247 VAL A C 1
ATOM 2007 O O . VAL A 1 247 ? 14.681 -4.668 17.287 1.00 79.81 247 VAL A O 1
ATOM 2010 N N . MET A 1 248 ? 12.499 -4.180 17.510 1.00 85.00 248 MET A N 1
ATOM 2011 C CA . MET A 1 248 ? 12.018 -5.555 17.398 1.00 85.00 248 MET A CA 1
ATOM 2012 C C . MET A 1 248 ? 11.441 -5.793 16.004 1.00 85.00 248 MET A C 1
ATOM 2014 O O . MET A 1 248 ? 10.474 -5.145 15.633 1.00 85.00 248 MET A O 1
ATOM 2018 N N . GLY A 1 249 ? 11.993 -6.741 15.246 1.00 85.56 249 GLY A N 1
ATOM 2019 C CA . GLY A 1 249 ? 11.398 -7.159 13.971 1.00 85.56 249 GLY A CA 1
ATOM 2020 C C . GLY A 1 249 ? 10.062 -7.886 14.173 1.00 85.56 249 GLY A C 1
ATOM 2021 O O . GLY A 1 249 ? 9.906 -8.616 15.159 1.00 85.56 249 GLY A O 1
ATOM 2022 N N . ARG A 1 250 ? 9.125 -7.773 13.223 1.00 86.31 250 ARG A N 1
ATOM 2023 C CA . ARG A 1 250 ? 7.800 -8.428 13.284 1.00 86.31 250 ARG A CA 1
ATOM 2024 C C . ARG A 1 250 ? 7.862 -9.921 13.571 1.00 86.31 250 ARG A C 1
ATOM 2026 O O . ARG A 1 250 ? 7.065 -10.438 14.343 1.00 86.31 250 ARG A O 1
ATOM 2033 N N . ARG A 1 251 ? 8.850 -10.635 13.026 1.00 84.50 251 ARG A N 1
ATOM 2034 C CA . ARG A 1 251 ? 9.021 -12.076 13.301 1.00 84.50 251 ARG A CA 1
ATOM 2035 C C . ARG A 1 251 ? 9.355 -12.378 14.752 1.00 84.50 251 ARG A C 1
ATOM 2037 O O . ARG A 1 251 ? 8.923 -13.396 15.283 1.00 84.50 251 ARG A O 1
ATOM 2044 N N . VAL A 1 252 ? 10.141 -11.513 15.389 1.00 88.44 252 VAL A N 1
ATOM 2045 C CA . VAL A 1 252 ? 10.449 -11.657 16.813 1.00 88.44 252 VAL A CA 1
ATOM 2046 C C . VAL A 1 252 ? 9.166 -11.454 17.615 1.00 88.44 252 VAL A C 1
ATOM 2048 O O . VAL A 1 252 ? 8.865 -12.285 18.466 1.00 88.44 252 VAL A O 1
ATOM 2051 N N . ALA A 1 253 ? 8.366 -10.437 17.277 1.00 89.62 253 ALA A N 1
ATOM 2052 C CA . ALA A 1 253 ? 7.044 -10.227 17.867 1.00 89.62 253 ALA A CA 1
ATOM 2053 C C . ALA A 1 253 ? 6.105 -11.433 17.659 1.00 89.62 253 ALA A C 1
ATOM 2055 O O . ALA A 1 253 ? 5.500 -11.903 18.619 1.00 89.62 253 ALA A O 1
ATOM 2056 N N . ALA A 1 254 ? 6.064 -12.007 16.453 1.00 91.25 254 ALA A N 1
ATOM 2057 C CA . ALA A 1 254 ? 5.284 -13.207 16.152 1.00 91.25 254 ALA A CA 1
ATOM 2058 C C . ALA A 1 254 ? 5.713 -14.409 17.010 1.00 91.25 254 ALA A C 1
ATOM 2060 O O . ALA A 1 254 ? 4.875 -15.115 17.562 1.00 91.25 254 ALA A O 1
ATOM 2061 N N . LYS A 1 255 ? 7.026 -14.608 17.195 1.00 91.62 255 LYS A N 1
ATOM 2062 C CA . LYS A 1 255 ? 7.567 -15.642 18.092 1.00 91.62 255 LYS A CA 1
ATOM 2063 C C . LYS A 1 255 ? 7.128 -15.423 19.544 1.00 91.62 255 LYS A C 1
ATOM 2065 O O . LYS A 1 255 ? 6.801 -16.386 20.234 1.00 91.62 255 LYS A O 1
ATOM 2070 N N . ILE A 1 256 ? 7.120 -14.170 20.000 1.00 92.88 256 ILE A N 1
ATOM 2071 C CA . ILE A 1 256 ? 6.735 -13.795 21.368 1.00 92.88 256 ILE A CA 1
ATOM 2072 C C . ILE A 1 256 ? 5.265 -14.119 21.648 1.00 92.88 256 ILE A C 1
ATOM 2074 O O . ILE A 1 256 ? 4.952 -14.468 22.782 1.00 92.88 256 ILE A O 1
ATOM 2078 N N . LEU A 1 257 ? 4.375 -14.103 20.648 1.00 94.25 257 LEU A N 1
ATOM 2079 C CA . LEU A 1 257 ? 2.972 -14.502 20.839 1.00 94.25 257 LEU A CA 1
ATOM 2080 C C . LEU A 1 257 ? 2.840 -15.906 21.447 1.00 94.25 257 LEU A C 1
ATOM 2082 O O . LEU A 1 257 ? 1.974 -16.124 22.290 1.00 94.25 257 LEU A O 1
ATOM 2086 N N . GLY A 1 258 ? 3.718 -16.848 21.084 1.00 94.62 258 GLY A N 1
ATOM 2087 C CA . GLY A 1 258 ? 3.716 -18.201 21.656 1.00 94.62 258 GLY A CA 1
ATOM 2088 C C . GLY A 1 258 ? 4.103 -18.254 23.142 1.00 94.62 258 GLY A C 1
ATOM 2089 O O . GLY A 1 258 ? 3.772 -19.217 23.838 1.00 94.62 258 GLY A O 1
ATOM 2090 N N . TRP A 1 259 ? 4.781 -17.216 23.635 1.00 95.81 259 TRP A N 1
ATOM 2091 C CA . TRP A 1 259 ? 5.254 -17.095 25.016 1.00 95.81 259 TRP A CA 1
ATOM 2092 C C . TRP A 1 259 ? 4.251 -16.418 25.952 1.00 95.81 259 TRP A C 1
ATOM 2094 O O . TRP A 1 259 ? 4.503 -16.375 27.154 1.00 95.81 259 TRP A O 1
ATOM 2104 N N . LEU A 1 260 ? 3.160 -15.874 25.413 1.00 92.44 260 LEU A N 1
ATOM 2105 C CA . LEU A 1 260 ? 2.143 -15.137 26.157 1.00 92.44 260 LEU A CA 1
ATOM 2106 C C . LEU A 1 260 ? 0.889 -15.990 26.371 1.00 92.44 260 LEU A C 1
ATOM 2108 O O . LEU A 1 260 ? 0.466 -16.739 25.475 1.00 92.44 260 LEU A O 1
ATOM 2112 N N . ASP A 1 261 ? 0.271 -15.821 27.536 1.00 87.31 261 ASP A N 1
ATOM 2113 C CA . ASP A 1 261 ? -1.090 -16.289 27.795 1.00 87.31 261 ASP A CA 1
ATOM 2114 C C . ASP A 1 261 ? -2.118 -15.443 27.031 1.00 87.31 261 ASP A C 1
ATOM 2116 O O . ASP A 1 261 ? -1.828 -14.322 26.596 1.00 87.31 261 ASP A O 1
ATOM 2120 N N . GLU A 1 262 ? -3.305 -16.005 26.779 1.00 88.12 262 GLU A N 1
ATOM 2121 C CA . GLU A 1 262 ? -4.378 -15.253 26.119 1.00 88.12 262 GLU A CA 1
ATOM 2122 C C . GLU A 1 262 ? -4.802 -14.055 26.972 1.00 88.12 262 GLU A C 1
ATOM 2124 O O . GLU A 1 262 ? -4.882 -14.126 28.195 1.00 88.12 262 GLU A O 1
ATOM 2129 N N . GLY A 1 263 ? -5.049 -12.926 26.312 1.00 82.81 263 GLY A N 1
ATOM 2130 C CA . GLY A 1 263 ? -5.390 -11.684 26.989 1.00 82.81 263 GLY A CA 1
ATOM 2131 C C . GLY A 1 263 ? -5.120 -10.454 26.134 1.00 82.81 263 GLY A C 1
ATOM 2132 O O . GLY A 1 263 ? -4.652 -10.534 24.995 1.00 82.81 263 GLY A O 1
ATOM 2133 N N . VAL A 1 264 ? -5.391 -9.281 26.708 1.00 80.50 264 VAL A N 1
ATOM 2134 C CA . VAL A 1 264 ? -5.351 -7.992 25.997 1.00 80.50 264 VAL A CA 1
ATOM 2135 C C . VAL A 1 264 ? -3.979 -7.712 25.375 1.00 80.50 264 VAL A C 1
ATOM 2137 O O . VAL A 1 264 ? -3.899 -7.270 24.230 1.00 80.50 264 VAL A O 1
ATOM 2140 N N . VAL A 1 265 ? -2.886 -8.001 26.091 1.00 81.75 265 VAL A N 1
ATOM 2141 C CA . VAL A 1 265 ? -1.517 -7.757 25.599 1.00 81.75 265 VAL A CA 1
ATOM 2142 C C . VAL A 1 265 ? -1.199 -8.639 24.395 1.00 81.75 265 VAL A C 1
ATOM 2144 O O . VAL A 1 265 ? -0.696 -8.138 23.388 1.00 81.75 265 VAL A O 1
ATOM 2147 N N . LYS A 1 266 ? -1.536 -9.932 24.465 1.00 89.62 266 LYS A N 1
ATOM 2148 C CA . LYS A 1 266 ? -1.341 -10.867 23.356 1.00 89.62 266 LYS A CA 1
ATOM 2149 C C . LYS A 1 266 ? -2.192 -10.481 22.152 1.00 89.62 266 LYS A C 1
ATOM 2151 O O . LYS A 1 266 ? -1.669 -10.458 21.046 1.00 89.62 266 LYS A O 1
ATOM 2156 N N . ASN A 1 267 ? -3.451 -10.097 22.363 1.00 81.69 267 ASN A N 1
ATOM 2157 C CA . ASN A 1 267 ? -4.351 -9.656 21.294 1.00 81.69 267 ASN A CA 1
ATOM 2158 C C . ASN A 1 267 ? -3.841 -8.388 20.595 1.00 81.69 267 ASN A C 1
ATOM 2160 O O . ASN A 1 267 ? -3.824 -8.334 19.368 1.00 81.69 267 ASN A O 1
ATOM 2164 N N . ARG A 1 268 ? -3.355 -7.392 21.350 1.00 81.31 268 ARG A N 1
ATOM 2165 C CA . ARG A 1 268 ? -2.759 -6.173 20.774 1.00 81.31 268 ARG A CA 1
ATOM 2166 C C . ARG A 1 268 ? -1.467 -6.461 20.013 1.00 81.31 268 ARG A C 1
ATOM 2168 O O . ARG A 1 268 ? -1.270 -5.926 18.926 1.00 81.31 268 ARG A O 1
ATOM 2175 N N . LEU A 1 269 ? -0.593 -7.312 20.556 1.00 85.56 269 LEU A N 1
ATOM 2176 C CA . LEU A 1 269 ? 0.627 -7.717 19.855 1.00 85.56 269 LEU A CA 1
ATOM 2177 C C . LEU A 1 269 ? 0.298 -8.522 18.591 1.00 85.56 269 LEU A C 1
ATOM 2179 O O . LEU A 1 269 ? 0.947 -8.325 17.570 1.00 85.56 269 LEU A O 1
ATOM 2183 N N . ARG A 1 270 ? -0.727 -9.382 18.641 1.00 90.38 270 ARG A N 1
ATOM 2184 C CA . ARG A 1 270 ? -1.216 -10.161 17.497 1.00 90.38 270 ARG A CA 1
ATOM 2185 C C . ARG A 1 270 ? -1.721 -9.235 16.395 1.00 90.38 270 ARG A C 1
ATOM 2187 O O . ARG A 1 270 ? -1.287 -9.382 15.264 1.00 90.38 270 ARG A O 1
ATOM 2194 N N . TRP A 1 271 ? -2.514 -8.218 16.736 1.00 86.38 271 TRP A N 1
ATOM 2195 C CA . TRP A 1 271 ? -2.957 -7.197 15.780 1.00 86.38 271 TRP A CA 1
ATOM 2196 C C . TRP A 1 271 ? -1.783 -6.492 15.080 1.00 86.38 271 TRP A C 1
ATOM 2198 O O . TRP A 1 271 ? -1.804 -6.323 13.866 1.00 86.38 271 TRP A O 1
ATOM 2208 N N . LEU A 1 272 ? -0.725 -6.138 15.821 1.00 83.38 272 LEU A N 1
ATOM 2209 C CA . LEU A 1 272 ? 0.485 -5.545 15.235 1.00 83.38 272 LEU A CA 1
ATOM 2210 C C . LEU A 1 272 ? 1.246 -6.518 14.328 1.00 83.38 272 LEU A C 1
ATOM 2212 O O . LEU A 1 272 ? 1.821 -6.086 13.337 1.00 83.38 272 LEU A O 1
ATOM 2216 N N . VAL A 1 273 ? 1.282 -7.806 14.674 1.00 88.00 273 VAL A N 1
ATOM 2217 C CA . VAL A 1 273 ? 1.967 -8.847 13.893 1.00 88.00 273 VAL A CA 1
ATOM 2218 C C . VAL A 1 273 ? 1.206 -9.173 12.611 1.00 88.00 273 VAL A C 1
ATOM 2220 O O . VAL A 1 273 ? 1.832 -9.283 11.560 1.00 88.00 273 VAL A O 1
ATOM 2223 N N . ASP A 1 274 ? -0.117 -9.275 12.686 1.00 88.75 274 ASP A N 1
ATOM 2224 C CA . ASP A 1 274 ? -0.981 -9.670 11.571 1.00 88.75 274 ASP A CA 1
ATOM 2225 C C . ASP A 1 274 ? -1.345 -8.491 10.649 1.00 88.75 274 ASP A C 1
ATOM 2227 O O . ASP A 1 274 ? -1.994 -8.692 9.629 1.00 88.75 274 ASP A O 1
ATOM 2231 N N . SER A 1 275 ? -0.938 -7.264 10.998 1.00 85.88 275 SER A N 1
ATOM 2232 C CA . SER A 1 275 ? -1.209 -6.056 10.212 1.00 85.88 275 SER A CA 1
ATOM 2233 C C . SER A 1 275 ? -0.521 -6.076 8.844 1.00 85.88 275 SER A C 1
ATOM 2235 O O . SER A 1 275 ? 0.680 -6.328 8.760 1.00 85.88 275 SER A O 1
ATOM 2237 N N . ASP A 1 276 ? -1.240 -5.681 7.794 1.00 84.44 276 ASP A N 1
ATOM 2238 C CA . ASP A 1 276 ? -0.684 -5.471 6.448 1.00 84.44 276 ASP A CA 1
ATOM 2239 C C . ASP A 1 276 ? 0.182 -4.195 6.343 1.00 84.44 276 ASP A C 1
ATOM 2241 O O . ASP A 1 276 ? 0.804 -3.930 5.316 1.00 84.44 276 ASP A O 1
ATOM 2245 N N . VAL A 1 277 ? 0.247 -3.393 7.413 1.00 85.94 277 VAL A N 1
ATOM 2246 C CA . VAL A 1 277 ? 1.056 -2.171 7.485 1.00 85.94 277 VAL A CA 1
ATOM 2247 C C . VAL A 1 277 ? 2.441 -2.486 8.021 1.00 85.94 277 VAL A C 1
ATOM 2249 O O . VAL A 1 277 ? 2.583 -3.029 9.118 1.00 85.94 277 VAL A O 1
ATOM 2252 N N . LEU A 1 278 ? 3.464 -2.076 7.277 1.00 85.81 278 LEU A N 1
ATOM 2253 C CA . LEU A 1 278 ? 4.861 -2.138 7.690 1.00 85.81 278 LEU A CA 1
ATOM 2254 C C . LEU A 1 278 ? 5.239 -0.874 8.458 1.00 85.81 278 LEU A C 1
ATOM 2256 O O . LEU A 1 278 ? 4.819 0.226 8.099 1.00 85.81 278 LEU A O 1
ATOM 2260 N N . TRP A 1 279 ? 6.064 -1.026 9.489 1.00 83.00 279 TRP A N 1
ATOM 2261 C CA . TRP A 1 279 ? 6.619 0.117 10.206 1.00 83.00 279 TRP A CA 1
ATOM 2262 C C . TRP A 1 279 ? 8.081 0.301 9.846 1.00 83.00 279 TRP A C 1
ATOM 2264 O O . TRP A 1 279 ? 8.850 -0.662 9.844 1.00 83.00 279 TRP A O 1
ATOM 2274 N N . ASP A 1 280 ? 8.455 1.556 9.631 1.00 81.12 280 ASP A N 1
ATOM 2275 C CA . ASP A 1 280 ? 9.833 1.984 9.439 1.00 81.12 280 ASP A CA 1
ATOM 2276 C C . ASP A 1 280 ? 10.148 3.168 10.365 1.00 81.12 280 ASP A C 1
ATOM 2278 O O . ASP A 1 280 ? 9.254 3.866 10.857 1.00 81.12 280 ASP A O 1
ATOM 2282 N N . LYS A 1 281 ? 11.431 3.372 10.661 1.00 78.44 281 LYS A N 1
ATOM 2283 C CA . LYS A 1 281 ? 11.894 4.432 11.553 1.00 78.44 281 LYS A CA 1
ATOM 2284 C C . LYS A 1 281 ? 12.229 5.684 10.750 1.00 78.44 281 LYS A C 1
ATOM 2286 O O . LYS A 1 281 ? 13.054 5.651 9.844 1.00 78.44 281 LYS A O 1
ATOM 2291 N N . VAL A 1 282 ? 11.699 6.826 11.185 1.00 84.19 282 VAL A N 1
ATOM 2292 C CA . VAL A 1 282 ? 12.148 8.136 10.694 1.00 84.19 282 VAL A CA 1
ATOM 2293 C C . VAL A 1 282 ? 13.621 8.340 11.063 1.00 84.19 282 VAL A C 1
ATOM 2295 O O . VAL A 1 282 ? 13.981 8.356 12.243 1.00 84.19 282 VAL A O 1
ATOM 2298 N N . VAL A 1 283 ? 14.474 8.471 10.046 1.00 84.12 283 VAL A N 1
ATOM 2299 C CA . VAL A 1 283 ? 15.923 8.683 10.210 1.00 84.12 283 VAL A CA 1
ATOM 2300 C C . VAL A 1 283 ? 16.303 10.158 10.237 1.00 84.12 283 VAL A C 1
ATOM 2302 O O . VAL A 1 283 ? 17.289 10.520 10.870 1.00 84.12 283 VAL A O 1
ATOM 2305 N N . GLU A 1 284 ? 15.523 11.003 9.568 1.00 90.62 284 GLU A N 1
ATOM 2306 C CA . GLU A 1 284 ? 15.820 12.418 9.401 1.00 90.62 284 GLU A CA 1
ATOM 2307 C C . GLU A 1 284 ? 14.539 13.202 9.102 1.00 90.62 284 GLU A C 1
ATOM 2309 O O . GLU A 1 284 ? 13.666 12.722 8.380 1.00 90.62 284 GLU A O 1
ATOM 2314 N N . ILE A 1 285 ? 14.443 14.417 9.644 1.00 91.69 285 ILE A N 1
ATOM 2315 C CA . ILE A 1 285 ? 13.402 15.395 9.318 1.00 91.69 285 ILE A CA 1
ATOM 2316 C C . ILE A 1 285 ? 14.123 16.680 8.919 1.00 91.69 285 ILE A C 1
ATOM 2318 O O . ILE A 1 285 ? 14.842 17.261 9.731 1.00 91.69 285 ILE A O 1
ATOM 2322 N N . ARG A 1 286 ? 13.948 17.119 7.668 1.00 89.75 286 ARG A N 1
ATOM 2323 C CA . ARG A 1 286 ? 14.526 18.369 7.154 1.00 89.75 286 ARG A CA 1
ATOM 2324 C C . ARG A 1 286 ? 13.426 19.393 6.934 1.00 89.75 286 ARG A C 1
ATOM 2326 O O . ARG A 1 286 ? 12.442 19.102 6.262 1.00 89.75 286 ARG A O 1
ATOM 2333 N N . ARG A 1 287 ? 13.620 20.603 7.457 1.00 86.62 287 ARG A N 1
ATOM 2334 C CA . ARG A 1 287 ? 12.771 21.751 7.129 1.00 86.62 287 ARG A CA 1
ATOM 2335 C C . ARG A 1 287 ? 13.320 22.422 5.872 1.00 86.62 287 ARG A C 1
ATOM 2337 O O . ARG A 1 287 ? 14.500 22.761 5.832 1.00 86.62 287 ARG A O 1
ATOM 2344 N N . LEU A 1 288 ? 12.476 22.591 4.860 1.00 85.44 288 LEU A N 1
ATOM 2345 C CA . LEU A 1 288 ? 12.843 23.303 3.636 1.00 85.44 288 LEU A CA 1
ATOM 2346 C C . LEU A 1 288 ? 12.875 24.816 3.887 1.00 85.44 288 LEU A C 1
ATOM 2348 O O . LEU A 1 288 ? 12.156 25.328 4.747 1.00 85.44 288 LEU A O 1
ATOM 2352 N N . SER A 1 289 ? 13.721 25.528 3.142 1.00 86.00 289 SER A N 1
ATOM 2353 C CA . SER A 1 289 ? 13.873 26.985 3.253 1.00 86.00 289 SER A CA 1
ATOM 2354 C C . SER A 1 289 ? 12.724 27.760 2.607 1.00 86.00 289 SER A C 1
ATOM 2356 O O . SER A 1 289 ? 12.496 28.915 2.961 1.00 86.00 289 SER A O 1
ATOM 2358 N N . LYS A 1 290 ? 12.000 27.135 1.673 1.00 83.44 290 LYS A N 1
ATOM 2359 C CA . LYS A 1 290 ? 10.823 27.691 1.002 1.00 83.44 290 LYS A CA 1
ATOM 2360 C C . LYS A 1 290 ? 9.722 26.626 0.917 1.00 83.44 290 LYS A C 1
ATOM 2362 O O . LYS A 1 290 ? 10.060 25.445 0.815 1.00 83.44 290 LYS A O 1
ATOM 2367 N N . PRO A 1 291 ? 8.437 27.016 0.967 1.00 74.44 291 PRO A N 1
ATOM 2368 C CA . PRO A 1 291 ? 7.334 26.111 0.662 1.00 74.44 291 PRO A CA 1
ATOM 2369 C C . PRO A 1 291 ? 7.441 25.602 -0.782 1.00 74.44 291 PRO A C 1
ATOM 2371 O O . PRO A 1 291 ? 7.740 26.379 -1.689 1.00 74.44 291 PRO A O 1
ATOM 2374 N N . GLU A 1 292 ? 7.190 24.312 -0.987 1.00 80.25 292 GLU A N 1
ATOM 2375 C CA . GLU A 1 292 ? 7.030 23.702 -2.311 1.00 80.25 292 GLU A CA 1
ATOM 2376 C C . GLU A 1 292 ? 5.554 23.353 -2.531 1.00 80.25 292 GLU A C 1
ATOM 2378 O O . GLU A 1 292 ? 4.820 23.122 -1.568 1.00 80.25 292 GLU A O 1
ATOM 2383 N N . LEU A 1 293 ? 5.122 23.314 -3.795 1.00 79.31 293 LEU A N 1
ATOM 2384 C CA . LEU A 1 293 ? 3.762 22.914 -4.149 1.00 79.31 293 LEU A CA 1
ATOM 2385 C C . LEU A 1 293 ? 3.528 21.456 -3.724 1.00 79.31 293 LEU A C 1
ATOM 2387 O O . LEU A 1 293 ? 4.222 20.549 -4.184 1.00 79.31 293 LEU A O 1
ATOM 2391 N N . GLY A 1 294 ? 2.544 21.244 -2.853 1.00 74.25 294 GLY A N 1
ATOM 2392 C CA . GLY A 1 294 ? 2.088 19.926 -2.426 1.00 74.25 294 GLY A CA 1
ATOM 2393 C C . GLY A 1 294 ? 0.743 19.580 -3.052 1.00 74.25 294 GLY A C 1
ATOM 2394 O O . GLY A 1 294 ? -0.071 20.461 -3.317 1.00 74.25 294 GLY A O 1
ATOM 2395 N N . PHE A 1 295 ? 0.506 18.289 -3.255 1.00 80.00 295 PHE A N 1
ATOM 2396 C CA . PHE A 1 295 ? -0.789 17.763 -3.672 1.00 80.00 295 PHE A CA 1
ATOM 2397 C C . PHE A 1 295 ? -1.366 16.912 -2.552 1.00 80.00 295 PHE A C 1
ATOM 2399 O O . PHE A 1 295 ? -0.623 16.282 -1.797 1.00 80.00 295 PHE A O 1
ATOM 2406 N N . ASP A 1 296 ? -2.688 16.860 -2.492 1.00 80.12 296 ASP A N 1
ATOM 2407 C CA . ASP A 1 296 ? -3.411 15.980 -1.590 1.00 80.12 296 ASP A CA 1
ATOM 2408 C C . ASP A 1 296 ? -4.577 15.314 -2.318 1.00 80.12 296 ASP A C 1
ATOM 2410 O O . ASP A 1 296 ? -5.053 15.812 -3.341 1.00 80.12 296 ASP A O 1
ATOM 2414 N N . ILE A 1 297 ? -5.026 14.176 -1.796 1.00 78.25 297 ILE A N 1
ATOM 2415 C CA . ILE A 1 297 ? -6.194 13.465 -2.306 1.00 78.25 297 ILE A CA 1
ATOM 2416 C C . ILE A 1 297 ? -7.144 13.122 -1.166 1.00 78.25 297 ILE A C 1
ATOM 2418 O O . ILE A 1 297 ? -6.739 12.714 -0.079 1.00 78.25 297 ILE A O 1
ATOM 2422 N N . ASN A 1 298 ? -8.443 13.254 -1.428 1.00 76.38 298 ASN A N 1
ATOM 2423 C CA . ASN A 1 298 ? -9.467 12.868 -0.472 1.00 76.38 298 ASN A CA 1
ATOM 2424 C C . ASN A 1 298 ? -9.944 11.439 -0.758 1.00 76.38 298 ASN A C 1
ATOM 2426 O O . ASN A 1 298 ? -10.732 11.217 -1.675 1.00 76.38 298 ASN A O 1
ATOM 2430 N N . VAL A 1 299 ? -9.469 10.474 0.033 1.00 77.38 299 VAL A N 1
ATOM 2431 C CA . VAL A 1 299 ? -9.960 9.086 0.002 1.00 77.38 299 VAL A CA 1
ATOM 2432 C C . VAL A 1 299 ? -11.104 8.901 1.012 1.00 77.38 299 VAL A C 1
ATOM 2434 O O . VAL A 1 299 ? -10.864 9.046 2.217 1.00 77.38 299 VAL A O 1
ATOM 2437 N N . PRO A 1 300 ? -12.338 8.578 0.570 1.00 66.62 300 PRO A N 1
ATOM 2438 C CA . PRO A 1 300 ? -13.452 8.282 1.469 1.00 66.62 300 PRO A CA 1
ATOM 2439 C C . PRO A 1 300 ? -13.181 7.067 2.367 1.00 66.62 300 PRO A C 1
ATOM 2441 O O . PRO A 1 300 ? -12.370 6.207 2.042 1.00 66.62 300 PRO A O 1
ATOM 2444 N N . GLU A 1 301 ? -13.911 6.977 3.482 1.00 72.88 301 GLU A N 1
ATOM 2445 C CA . GLU A 1 301 ? -13.877 5.875 4.464 1.00 72.88 301 GLU A CA 1
ATOM 2446 C C . GLU A 1 301 ? -12.572 5.757 5.262 1.00 72.88 301 GLU A C 1
ATOM 2448 O O . GLU A 1 301 ? -12.588 5.947 6.478 1.00 72.88 301 GLU A O 1
ATOM 2453 N N . THR A 1 302 ? -11.448 5.471 4.606 1.00 77.06 302 THR A N 1
ATOM 2454 C CA . THR A 1 302 ? -10.155 5.249 5.270 1.00 77.06 302 THR A CA 1
ATOM 2455 C C . THR A 1 302 ? -9.426 6.552 5.586 1.00 77.06 302 THR A C 1
ATOM 2457 O O . THR A 1 302 ? -8.640 6.594 6.534 1.00 77.06 302 THR A O 1
ATOM 2460 N N . GLN A 1 303 ? -9.685 7.614 4.814 1.00 79.75 303 GLN A N 1
ATOM 2461 C CA . GLN A 1 303 ? -9.019 8.919 4.921 1.00 79.75 303 GLN A CA 1
ATOM 2462 C C . GLN A 1 303 ? -7.486 8.844 4.859 1.00 79.75 303 GLN A C 1
ATOM 2464 O O . GLN A 1 303 ? -6.781 9.678 5.434 1.00 79.75 303 GLN A O 1
ATOM 2469 N N . ASN A 1 304 ? -6.965 7.820 4.187 1.00 85.12 304 ASN A N 1
ATOM 2470 C CA . ASN A 1 304 ? -5.543 7.640 3.963 1.00 85.12 304 ASN A CA 1
ATOM 2471 C C . ASN A 1 304 ? -5.276 6.997 2.601 1.00 85.12 304 ASN A C 1
ATOM 2473 O O . ASN A 1 304 ? -6.133 6.313 2.039 1.00 85.12 304 ASN A O 1
ATOM 2477 N N . PHE A 1 305 ? -4.074 7.231 2.086 1.00 88.88 305 PHE A N 1
ATOM 2478 C CA . PHE A 1 305 ? -3.607 6.749 0.793 1.00 88.88 305 PHE A CA 1
ATOM 2479 C C . PHE A 1 305 ? -2.115 6.434 0.825 1.00 88.88 305 PHE A C 1
ATOM 2481 O O . PHE A 1 305 ? -1.392 6.850 1.728 1.00 88.88 305 PHE A O 1
ATOM 2488 N N . VAL A 1 306 ? -1.639 5.696 -0.177 1.00 88.88 306 VAL A N 1
ATOM 2489 C CA . VAL A 1 306 ? -0.214 5.390 -0.326 1.00 88.88 306 VAL A CA 1
ATOM 2490 C C . VAL A 1 306 ? 0.438 6.429 -1.235 1.00 88.88 306 VAL A C 1
ATOM 2492 O O . VAL A 1 306 ? 0.073 6.552 -2.401 1.00 88.88 306 VAL A O 1
ATOM 2495 N N . ALA A 1 307 ? 1.438 7.136 -0.716 1.00 88.25 307 ALA A N 1
ATOM 2496 C CA . ALA A 1 307 ? 2.296 8.046 -1.465 1.00 88.25 307 ALA A CA 1
ATOM 2497 C C . ALA A 1 307 ? 3.759 7.659 -1.237 1.00 88.25 307 ALA A C 1
ATOM 2499 O O . ALA A 1 307 ? 4.222 7.600 -0.100 1.00 88.25 307 ALA A O 1
ATOM 2500 N N . SER A 1 308 ? 4.495 7.362 -2.312 1.00 86.44 308 SER A N 1
ATOM 2501 C CA . SER A 1 308 ? 5.906 6.947 -2.231 1.00 86.44 308 SER A CA 1
ATOM 2502 C C . SER A 1 308 ? 6.151 5.793 -1.241 1.00 86.44 308 SER A C 1
ATOM 2504 O O . SER A 1 308 ? 7.113 5.818 -0.476 1.00 86.44 308 SER A O 1
ATOM 2506 N N . ASN A 1 309 ? 5.271 4.782 -1.251 1.00 90.50 309 ASN A N 1
ATOM 2507 C CA . ASN A 1 309 ? 5.275 3.628 -0.334 1.00 90.50 309 ASN A CA 1
ATOM 2508 C C . ASN A 1 309 ? 5.027 3.956 1.150 1.00 90.50 309 ASN A C 1
ATOM 2510 O O . ASN A 1 309 ? 5.271 3.113 2.011 1.00 90.50 309 ASN A O 1
ATOM 2514 N N . ILE A 1 310 ? 4.522 5.152 1.458 1.00 90.62 310 ILE A N 1
ATOM 2515 C CA . ILE A 1 310 ? 4.157 5.586 2.809 1.00 90.62 310 ILE A CA 1
ATOM 2516 C C . ILE A 1 310 ? 2.646 5.797 2.864 1.00 90.62 310 ILE A C 1
ATOM 2518 O O . ILE A 1 310 ? 2.061 6.356 1.941 1.00 90.62 310 ILE A O 1
ATOM 2522 N N . ILE A 1 311 ? 2.013 5.372 3.958 1.00 89.88 311 ILE A N 1
ATOM 2523 C CA . ILE A 1 311 ? 0.605 5.682 4.217 1.00 89.88 311 ILE A CA 1
ATOM 2524 C C . ILE A 1 311 ? 0.520 7.126 4.721 1.00 89.88 311 ILE A C 1
ATOM 2526 O O . ILE A 1 311 ? 0.959 7.431 5.831 1.00 89.88 311 ILE A O 1
ATOM 2530 N N . ALA A 1 312 ? -0.034 8.005 3.895 1.00 88.19 312 ALA A N 1
ATOM 2531 C CA . ALA A 1 312 ? -0.341 9.389 4.221 1.00 88.19 312 ALA A CA 1
ATOM 2532 C C . ALA A 1 312 ? -1.821 9.514 4.606 1.00 88.19 312 ALA A C 1
ATOM 2534 O O . ALA A 1 312 ? -2.680 8.867 4.014 1.00 88.19 312 ALA A O 1
ATOM 2535 N N . HIS A 1 313 ? -2.124 10.340 5.605 1.00 81.44 313 HIS A N 1
ATOM 2536 C CA . HIS A 1 313 ? -3.501 10.705 5.942 1.00 81.44 313 HIS A CA 1
ATOM 2537 C C . HIS A 1 313 ? -3.897 11.953 5.142 1.00 81.44 313 HIS A C 1
ATOM 2539 O O . HIS A 1 313 ? -3.083 12.868 5.049 1.00 81.44 313 HIS A O 1
ATOM 2545 N N . ASN A 1 314 ? -5.147 12.037 4.672 1.00 76.75 314 ASN A N 1
ATOM 2546 C CA . ASN A 1 314 ? -5.692 13.236 4.017 1.00 76.75 314 ASN A CA 1
ATOM 2547 C C . ASN A 1 314 ? -5.442 14.500 4.872 1.00 76.75 314 ASN A C 1
ATOM 2549 O O . ASN A 1 314 ? -5.591 14.460 6.107 1.00 76.75 314 ASN A O 1
ATOM 2553 N N . THR A 1 315 ? -5.128 15.621 4.232 1.00 66.94 315 THR A N 1
ATOM 2554 C CA . THR A 1 315 ? -5.096 16.957 4.847 1.00 66.94 315 THR A CA 1
ATOM 2555 C C . THR A 1 315 ? -6.515 17.354 5.258 1.00 66.94 315 THR A C 1
ATOM 2557 O O . THR A 1 315 ? -7.497 16.954 4.635 1.00 66.94 315 THR A O 1
ATOM 2560 N N . ASP A 1 316 ? -6.644 18.048 6.389 1.00 62.50 316 ASP A N 1
ATOM 2561 C CA . ASP A 1 316 ? -7.948 18.466 6.919 1.00 62.50 316 ASP A CA 1
ATOM 2562 C C . ASP A 1 316 ? -8.280 19.905 6.503 1.00 62.50 316 ASP A C 1
ATOM 2564 O O . ASP A 1 316 ? -7.384 20.674 6.150 1.00 62.50 316 ASP A O 1
ATOM 2568 N N . SER A 1 317 ? -9.560 20.267 6.565 1.00 71.06 317 SER A N 1
ATOM 2569 C CA . SER A 1 317 ? -10.053 21.598 6.196 1.00 71.06 317 SER A CA 1
ATOM 2570 C C . SER A 1 317 ? -9.607 22.674 7.197 1.00 71.06 317 SER A C 1
ATOM 2572 O O . SER A 1 317 ? -9.523 22.425 8.402 1.00 71.06 317 SER A O 1
ATOM 2574 N N . VAL A 1 318 ? -9.374 23.897 6.709 1.00 79.12 318 VAL A N 1
ATOM 2575 C CA . VAL A 1 318 ? -9.195 25.092 7.551 1.00 79.12 318 VAL A CA 1
ATOM 2576 C C . VAL A 1 318 ? -10.555 25.756 7.762 1.00 79.12 318 VAL A C 1
ATOM 2578 O O . VAL A 1 318 ? -11.316 25.921 6.812 1.00 79.12 318 VAL A O 1
ATOM 2581 N N . PHE A 1 319 ? -10.855 26.151 8.999 1.00 84.88 319 PHE A N 1
ATOM 2582 C CA . PHE A 1 319 ? -12.095 26.845 9.351 1.00 84.88 319 PHE A CA 1
ATOM 2583 C C . PHE A 1 319 ? -11.810 28.313 9.653 1.00 84.88 319 PHE A C 1
ATOM 2585 O O . PHE A 1 319 ? -10.924 28.627 10.447 1.00 84.88 319 PHE A O 1
ATOM 2592 N N . LEU A 1 320 ? -12.586 29.207 9.041 1.00 87.56 320 LEU A N 1
ATOM 2593 C CA . LEU A 1 320 ? -12.518 30.648 9.264 1.00 87.56 320 LEU A CA 1
ATOM 2594 C C . LEU A 1 320 ? -13.805 31.104 9.955 1.00 87.56 320 LEU A C 1
ATOM 2596 O O . LEU A 1 320 ? -14.900 30.867 9.448 1.00 87.56 320 LEU A O 1
ATOM 2600 N N . LYS A 1 321 ? -13.684 31.766 11.111 1.00 89.50 321 LYS A N 1
ATOM 2601 C CA . LYS A 1 321 ? -14.828 32.366 11.813 1.00 89.50 321 LYS A CA 1
ATOM 2602 C C . LYS A 1 321 ? -15.062 33.782 11.285 1.00 89.50 321 LYS A C 1
ATOM 2604 O O . LYS A 1 321 ? -14.627 34.753 11.893 1.00 89.50 321 LYS A O 1
ATOM 2609 N N . THR A 1 322 ? -15.716 33.889 10.134 1.00 86.06 322 THR A N 1
ATOM 2610 C CA . THR A 1 322 ? -16.138 35.166 9.548 1.00 86.06 322 THR A CA 1
ATOM 2611 C C . THR A 1 322 ? -17.308 34.949 8.592 1.00 86.06 322 THR A C 1
ATOM 2613 O O . THR A 1 322 ? -17.442 33.878 8.002 1.00 86.06 322 THR A O 1
ATOM 2616 N N . SER A 1 323 ? -18.149 35.967 8.432 1.00 83.50 323 SER A N 1
ATOM 2617 C CA . SER A 1 323 ? -19.153 36.049 7.366 1.00 83.50 323 SER A CA 1
ATOM 2618 C C . SER A 1 323 ? -18.733 36.994 6.235 1.00 83.50 323 SER A C 1
ATOM 2620 O O . SER A 1 323 ? -19.448 37.095 5.239 1.00 83.50 323 SER A O 1
ATOM 2622 N N . ASP A 1 324 ? -17.604 37.695 6.383 1.00 90.81 324 ASP A N 1
ATOM 2623 C CA . ASP A 1 324 ? -17.101 38.655 5.403 1.00 90.81 324 ASP A CA 1
ATOM 2624 C C . ASP A 1 324 ? -16.426 37.938 4.228 1.00 90.81 324 ASP A C 1
ATOM 2626 O O . ASP A 1 324 ? -15.371 37.315 4.371 1.00 90.81 324 ASP A O 1
ATOM 2630 N N . GLN A 1 325 ? -17.043 38.046 3.052 1.00 88.81 325 GLN A N 1
ATOM 2631 C CA . GLN A 1 325 ? -16.534 37.445 1.826 1.00 88.81 325 GLN A CA 1
ATOM 2632 C C . GLN A 1 325 ? -15.208 38.079 1.381 1.00 88.81 325 GLN A C 1
ATOM 2634 O O . GLN A 1 325 ? -14.342 37.360 0.891 1.00 88.81 325 GLN A O 1
ATOM 2639 N N . ALA A 1 326 ? -14.996 39.379 1.614 1.00 91.19 326 ALA A N 1
ATOM 2640 C CA . ALA A 1 326 ? -13.762 40.054 1.217 1.00 91.19 326 ALA A CA 1
ATOM 2641 C C . ALA A 1 326 ? -12.553 39.528 2.004 1.00 91.19 326 ALA A C 1
ATOM 2643 O O . ALA A 1 326 ? -11.502 39.264 1.417 1.00 91.19 326 ALA A O 1
ATOM 2644 N N . ALA A 1 327 ? -12.727 39.302 3.311 1.00 89.81 327 ALA A N 1
ATOM 2645 C CA . ALA A 1 327 ? -11.708 38.693 4.162 1.00 89.81 327 ALA A CA 1
ATOM 2646 C C . ALA A 1 327 ? -11.388 37.246 3.739 1.00 89.81 327 ALA A C 1
ATOM 2648 O O . ALA A 1 327 ? -10.226 36.841 3.734 1.00 89.81 327 ALA A O 1
ATOM 2649 N N . ILE A 1 328 ? -12.400 36.462 3.344 1.00 89.19 328 ILE A N 1
ATOM 2650 C CA . ILE A 1 328 ? -12.194 35.102 2.814 1.00 89.19 328 ILE A CA 1
ATOM 2651 C C . ILE A 1 328 ? -11.371 35.160 1.520 1.00 89.19 328 ILE A C 1
ATOM 2653 O O . ILE A 1 328 ? -10.370 34.453 1.397 1.00 89.19 328 ILE A O 1
ATOM 2657 N N . ASP A 1 329 ? -11.746 36.032 0.585 1.00 90.56 329 ASP A N 1
ATOM 2658 C CA . ASP A 1 329 ? -11.072 36.170 -0.709 1.00 90.56 329 ASP A CA 1
ATOM 2659 C C . ASP A 1 329 ? -9.638 36.712 -0.561 1.00 90.56 329 ASP A C 1
ATOM 2661 O O . ASP A 1 329 ? -8.757 36.409 -1.369 1.00 90.56 329 ASP A O 1
ATOM 2665 N N . GLU A 1 330 ? -9.372 37.521 0.466 1.00 91.38 330 GLU A N 1
ATOM 2666 C CA . GLU A 1 330 ? -8.021 37.943 0.845 1.00 91.38 330 GLU A CA 1
ATOM 2667 C C . GLU A 1 330 ? -7.176 36.763 1.336 1.00 91.38 330 GLU A C 1
ATOM 2669 O O . GLU A 1 330 ? -6.059 36.582 0.853 1.00 91.38 330 GLU A O 1
ATOM 2674 N N . VAL A 1 331 ? -7.711 35.916 2.223 1.00 88.62 331 VAL A N 1
ATOM 2675 C CA . VAL A 1 331 ? -7.009 34.713 2.704 1.00 88.62 331 VAL A CA 1
ATOM 2676 C C . VAL A 1 331 ? -6.722 33.743 1.556 1.00 88.62 331 VAL A C 1
ATOM 2678 O O . VAL A 1 331 ? -5.612 33.217 1.469 1.00 88.62 331 VAL A O 1
ATOM 2681 N N . VAL A 1 332 ? -7.686 33.531 0.654 1.00 87.81 332 VAL A N 1
ATOM 2682 C CA . VAL A 1 332 ? -7.511 32.680 -0.536 1.00 87.81 332 VAL A CA 1
ATOM 2683 C C . VAL A 1 332 ? -6.410 33.235 -1.442 1.00 87.81 332 VAL A C 1
ATOM 2685 O O . VAL A 1 332 ? -5.498 32.496 -1.821 1.00 87.81 332 VAL A O 1
ATOM 2688 N N . ARG A 1 333 ? -6.431 34.543 -1.743 1.00 90.69 333 ARG A N 1
ATOM 2689 C CA . ARG A 1 333 ? -5.374 35.194 -2.539 1.00 90.69 333 ARG A CA 1
ATOM 2690 C C . ARG A 1 333 ? -4.012 35.100 -1.863 1.00 90.69 333 ARG A C 1
ATOM 2692 O O . ARG A 1 333 ? -3.047 34.699 -2.504 1.00 90.69 333 ARG A O 1
ATOM 2699 N N . TRP A 1 334 ? -3.934 35.390 -0.568 1.00 91.56 334 TRP A N 1
ATOM 2700 C CA . TRP A 1 334 ? -2.695 35.277 0.196 1.00 91.56 334 TRP A CA 1
ATOM 2701 C C . TRP A 1 334 ? -2.137 33.848 0.175 1.00 91.56 334 TRP A C 1
ATOM 2703 O O . TRP A 1 334 ? -0.946 33.662 -0.078 1.00 91.56 334 TRP A O 1
ATOM 2713 N N . ALA A 1 335 ? -2.976 32.828 0.381 1.00 84.94 335 ALA A N 1
ATOM 2714 C CA . ALA A 1 335 ? -2.552 31.429 0.341 1.00 84.94 335 ALA A CA 1
ATOM 2715 C C . ALA A 1 335 ? -2.025 31.038 -1.050 1.00 84.94 335 ALA A C 1
ATOM 2717 O O . ALA A 1 335 ? -0.975 30.394 -1.164 1.00 84.94 335 ALA A O 1
ATOM 2718 N N . LYS A 1 336 ? -2.690 31.501 -2.111 1.00 81.44 336 LYS A N 1
ATOM 2719 C CA . LYS A 1 336 ? -2.259 31.288 -3.494 1.00 81.44 336 LYS A CA 1
ATOM 2720 C C . LYS A 1 336 ? -0.938 31.987 -3.806 1.00 81.44 336 LYS A C 1
ATOM 2722 O O . LYS A 1 336 ? -0.045 31.382 -4.399 1.00 81.44 336 LYS A O 1
ATOM 2727 N N . ASP A 1 337 ? -0.771 33.232 -3.379 1.00 82.88 337 ASP A N 1
ATOM 2728 C CA . ASP A 1 337 ? 0.397 34.037 -3.729 1.00 82.88 337 ASP A CA 1
ATOM 2729 C C . ASP A 1 337 ? 1.626 33.670 -2.894 1.00 82.88 337 ASP A C 1
ATOM 2731 O O . ASP A 1 337 ? 2.707 33.456 -3.459 1.00 82.88 337 ASP A O 1
ATOM 2735 N N . ALA A 1 338 ? 1.460 33.540 -1.576 1.00 81.12 338 ALA A N 1
ATOM 2736 C CA . ALA A 1 338 ? 2.547 33.300 -0.631 1.00 81.12 338 ALA A CA 1
ATOM 2737 C C . ALA A 1 338 ? 2.905 31.814 -0.486 1.00 81.12 338 ALA A C 1
ATOM 2739 O O . ALA A 1 338 ? 4.086 31.481 -0.382 1.00 81.12 338 ALA A O 1
ATOM 2740 N N . LEU A 1 339 ? 1.906 30.922 -0.476 1.00 76.31 339 LEU A N 1
ATOM 2741 C CA . LEU A 1 339 ? 2.103 29.491 -0.205 1.00 76.31 339 LEU A CA 1
ATOM 2742 C C . LEU A 1 339 ? 1.951 28.605 -1.443 1.00 76.31 339 LEU A C 1
ATOM 2744 O O . LEU A 1 339 ? 2.277 27.423 -1.374 1.00 76.31 339 LEU A O 1
ATOM 2748 N N . LYS A 1 340 ? 1.483 29.163 -2.567 1.00 73.75 340 LYS A N 1
ATOM 2749 C CA . LYS A 1 340 ? 1.127 28.405 -3.778 1.00 73.75 340 LYS A CA 1
ATOM 2750 C C . LYS A 1 340 ? 0.075 27.327 -3.499 1.00 73.75 340 LYS A C 1
ATOM 2752 O O . LYS A 1 340 ? 0.077 26.287 -4.146 1.00 73.75 340 LYS A O 1
ATOM 2757 N N . LEU A 1 341 ? -0.812 27.581 -2.537 1.00 73.00 341 LEU A N 1
ATOM 2758 C CA . LEU A 1 341 ? -1.930 26.704 -2.200 1.00 73.00 341 LEU A CA 1
ATOM 2759 C C . LEU A 1 341 ? -3.211 27.256 -2.814 1.00 73.00 341 LEU A C 1
ATOM 2761 O O . LEU A 1 341 ? -3.540 28.421 -2.598 1.00 73.00 341 LEU A O 1
ATOM 2765 N N . ASP A 1 342 ? -3.928 26.413 -3.550 1.00 75.50 342 ASP A N 1
ATOM 2766 C CA . ASP A 1 342 ? -5.258 26.752 -4.045 1.00 75.50 342 ASP A CA 1
ATOM 2767 C C . ASP A 1 342 ? -6.282 26.388 -2.969 1.00 75.50 342 ASP A C 1
ATOM 2769 O O . ASP A 1 342 ? -6.376 25.231 -2.551 1.00 75.50 342 ASP A O 1
ATOM 2773 N N . LEU A 1 343 ? -6.984 27.396 -2.456 1.00 80.81 343 LEU A N 1
ATOM 2774 C CA . LEU A 1 343 ? -8.018 27.230 -1.442 1.00 80.81 343 LEU A CA 1
ATOM 2775 C C . LEU A 1 343 ? -9.365 27.583 -2.055 1.00 80.81 343 LEU A C 1
ATOM 2777 O O . LEU A 1 343 ? -9.530 28.657 -2.626 1.00 80.81 343 LEU A O 1
ATOM 2781 N N . GLU A 1 344 ? -10.341 26.704 -1.867 1.00 81.88 344 GLU A N 1
ATOM 2782 C CA . GLU A 1 344 ? -11.723 26.939 -2.268 1.00 81.88 344 GLU A CA 1
ATOM 2783 C C . GLU A 1 344 ? -12.635 26.928 -1.043 1.00 81.88 344 GLU A C 1
ATOM 2785 O O . GLU A 1 344 ? -12.418 26.191 -0.073 1.00 81.88 344 GLU A O 1
ATOM 2790 N N . LEU A 1 345 ? -13.679 27.755 -1.085 1.00 84.56 345 LEU A N 1
ATOM 2791 C CA . LEU A 1 345 ? -14.717 27.734 -0.068 1.00 84.56 345 LEU A CA 1
ATOM 2792 C C . LEU A 1 345 ? -15.610 26.504 -0.277 1.00 84.56 345 LEU A C 1
ATOM 2794 O O . LEU A 1 345 ? -16.496 26.515 -1.126 1.00 84.56 345 LEU A O 1
ATOM 2798 N N . ASP A 1 346 ? -15.396 25.470 0.535 1.00 84.94 346 ASP A N 1
ATOM 2799 C CA . ASP A 1 346 ? -16.187 24.233 0.491 1.00 84.94 346 ASP A CA 1
ATOM 2800 C C . ASP A 1 346 ? -17.595 24.433 1.086 1.00 84.94 346 ASP A C 1
ATOM 2802 O O . ASP A 1 346 ? -18.613 24.184 0.438 1.00 84.94 346 ASP A O 1
ATOM 2806 N N . LYS A 1 347 ? -17.681 24.911 2.337 1.00 87.75 347 LYS A N 1
ATOM 2807 C CA . LYS A 1 347 ? -18.947 24.988 3.086 1.00 87.75 347 LYS A CA 1
ATOM 2808 C C . LYS A 1 347 ? -19.052 26.241 3.945 1.00 87.75 347 LYS A C 1
ATOM 2810 O O . LYS A 1 347 ? -18.079 26.666 4.564 1.00 87.75 347 LYS A O 1
ATOM 2815 N N . LYS A 1 348 ? -20.276 26.772 4.046 1.00 90.06 348 LYS A N 1
ATOM 2816 C CA . LYS A 1 348 ? -20.670 27.785 5.033 1.00 90.06 348 LYS A CA 1
ATOM 2817 C C . LYS A 1 348 ? -21.494 27.122 6.132 1.00 90.06 348 LYS A C 1
ATOM 2819 O O . LYS A 1 348 ? -22.475 26.430 5.856 1.00 90.06 348 LYS A O 1
ATOM 2824 N N . TYR A 1 349 ? -21.082 27.335 7.376 1.00 91.69 349 TYR A N 1
ATOM 2825 C CA . TYR A 1 349 ? -21.766 26.817 8.554 1.00 91.69 349 TYR A CA 1
ATOM 2826 C C . TYR A 1 349 ? -22.471 27.945 9.287 1.00 91.69 349 TYR A C 1
ATOM 2828 O O . TYR A 1 349 ? -21.871 28.988 9.532 1.00 91.69 349 TYR A O 1
ATOM 2836 N N . ARG A 1 350 ? -23.729 27.710 9.665 1.00 90.50 350 ARG A N 1
ATOM 2837 C CA . ARG A 1 350 ? -24.446 28.553 10.622 1.00 90.50 350 ARG A CA 1
ATOM 2838 C C . ARG A 1 350 ? -23.754 28.487 11.978 1.00 90.50 350 ARG A C 1
ATOM 2840 O O . ARG A 1 350 ? -23.480 29.512 12.587 1.00 90.50 350 ARG A O 1
ATOM 2847 N N . TYR A 1 351 ? -23.442 27.271 12.415 1.00 90.19 351 TYR A N 1
ATOM 2848 C CA . TYR A 1 351 ? -22.623 27.024 13.589 1.00 90.19 351 TYR A CA 1
ATOM 2849 C C . TYR A 1 351 ? -21.829 25.731 13.417 1.00 90.19 351 TYR A C 1
ATOM 2851 O O . TYR A 1 351 ? -22.193 24.843 12.638 1.00 90.19 351 TYR A O 1
ATOM 2859 N N . ILE A 1 352 ? -20.727 25.639 14.153 1.00 89.62 352 ILE A N 1
ATOM 2860 C CA . ILE A 1 352 ? -19.870 24.462 14.200 1.00 89.62 352 ILE A CA 1
ATOM 2861 C C . ILE A 1 352 ? -19.357 24.264 15.622 1.00 89.62 352 ILE A C 1
ATOM 2863 O O . ILE A 1 352 ? -19.029 25.222 16.319 1.00 89.62 352 ILE A O 1
ATOM 2867 N N . VAL A 1 353 ? -19.289 23.007 16.035 1.00 87.00 353 VAL A N 1
ATOM 2868 C CA . VAL A 1 353 ? -18.818 22.563 17.339 1.00 87.00 353 VAL A CA 1
ATOM 2869 C C . VAL A 1 353 ? -17.612 21.664 17.117 1.00 87.00 353 VAL A C 1
ATOM 2871 O O . VAL A 1 353 ? -17.692 20.639 16.431 1.00 87.00 353 VAL A O 1
ATOM 2874 N N . PHE A 1 354 ? -16.481 22.065 17.690 1.00 83.25 354 PHE A N 1
ATOM 2875 C CA . PHE A 1 354 ? -15.238 21.308 17.626 1.00 83.25 354 PHE A CA 1
ATOM 2876 C C . PHE A 1 354 ? -15.076 20.461 18.882 1.00 83.25 354 PHE A C 1
ATOM 2878 O O . PHE A 1 354 ? -15.139 20.967 20.000 1.00 83.25 354 PHE A O 1
ATOM 2885 N N . SER A 1 355 ? -14.811 19.172 18.691 1.00 74.50 355 SER A N 1
ATOM 2886 C CA . SER A 1 355 ? -14.402 18.286 19.776 1.00 74.50 355 SER A CA 1
ATOM 2887 C C . SER A 1 355 ? -12.933 18.529 20.149 1.00 74.50 355 SER A C 1
ATOM 2889 O O . SER A 1 355 ? -12.130 18.998 19.341 1.00 74.50 355 SER A O 1
ATOM 2891 N N . THR A 1 356 ? -12.531 18.108 21.350 1.00 68.75 356 THR A N 1
ATOM 2892 C CA . THR A 1 356 ? -11.109 17.997 21.730 1.00 68.75 356 THR A CA 1
ATOM 2893 C C . THR A 1 356 ? -10.361 16.942 20.905 1.00 68.75 356 THR A C 1
ATOM 2895 O O . THR A 1 356 ? -9.129 16.963 20.821 1.00 68.75 356 THR A O 1
ATOM 2898 N N . ARG A 1 357 ? -11.084 16.012 20.265 1.00 66.06 357 ARG A N 1
ATOM 2899 C CA . ARG A 1 357 ? -10.513 15.014 19.356 1.00 66.06 357 ARG A CA 1
ATOM 2900 C C . ARG A 1 357 ? -10.255 15.639 17.984 1.00 66.06 357 ARG A C 1
ATOM 2902 O O . ARG A 1 357 ? -11.144 16.220 17.370 1.00 66.06 357 ARG A O 1
ATOM 2909 N N . LYS A 1 358 ? -9.035 15.464 17.466 1.00 68.44 358 LYS A N 1
ATOM 2910 C CA . LYS A 1 358 ? -8.675 15.916 16.111 1.00 68.44 358 LYS A CA 1
ATOM 2911 C C . LYS A 1 358 ? -9.615 15.307 15.066 1.00 68.44 358 LYS A C 1
ATOM 2913 O O . LYS A 1 358 ? -9.933 14.124 15.151 1.00 68.44 358 LYS A O 1
ATOM 2918 N N . LYS A 1 359 ? -9.976 16.106 14.055 1.00 69.44 359 LYS A N 1
ATOM 2919 C CA . LYS A 1 359 ? -10.843 15.723 12.923 1.00 69.44 359 LYS A CA 1
ATOM 2920 C C . LYS A 1 359 ? -12.254 15.272 13.320 1.00 69.44 359 LYS A C 1
ATOM 2922 O O . LYS A 1 359 ? -12.913 14.587 12.542 1.00 69.44 359 LYS A O 1
ATOM 2927 N N . ASN A 1 360 ? -12.710 15.644 14.517 1.00 74.38 360 ASN A N 1
ATOM 2928 C CA . ASN A 1 360 ? -14.066 15.392 14.983 1.00 74.38 360 ASN A CA 1
ATOM 2929 C C . ASN A 1 360 ? -14.786 16.726 15.207 1.00 74.38 360 ASN A C 1
ATOM 2931 O O . ASN A 1 360 ? -14.439 17.489 16.111 1.00 74.38 360 ASN A O 1
ATOM 2935 N N . TYR A 1 361 ? -15.765 17.012 14.355 1.00 84.44 361 TYR A N 1
ATOM 2936 C CA . TYR A 1 361 ? -16.604 18.198 14.456 1.00 84.44 361 TYR A CA 1
ATOM 2937 C C . TYR A 1 361 ? -18.014 17.907 13.956 1.00 84.44 361 TYR A C 1
ATOM 2939 O O . TYR A 1 361 ? -18.242 17.022 13.124 1.00 84.44 361 TYR A O 1
ATOM 2947 N N . LEU A 1 362 ? -18.937 18.708 14.466 1.00 87.44 362 LEU A N 1
ATOM 2948 C CA . LEU A 1 362 ? -20.339 18.757 14.095 1.00 87.44 362 LEU A CA 1
ATOM 2949 C C . LEU A 1 362 ? -20.630 20.175 13.615 1.00 87.44 362 LEU A C 1
ATOM 2951 O O . LEU A 1 362 ? -20.356 21.118 14.347 1.00 87.44 362 LEU A O 1
ATOM 2955 N N . GLY A 1 363 ? -21.198 20.345 12.431 1.00 89.50 363 GLY A N 1
ATOM 2956 C CA . GLY A 1 363 ? -21.626 21.652 11.947 1.00 89.50 363 GLY A CA 1
ATOM 2957 C C . GLY A 1 363 ? -22.980 21.578 11.271 1.00 89.50 363 GLY A C 1
ATOM 2958 O O . GLY A 1 363 ? -23.323 20.572 10.659 1.00 89.50 363 GLY A O 1
ATOM 2959 N N . VAL A 1 364 ? -23.747 22.656 11.356 1.00 91.56 364 VAL A N 1
ATOM 2960 C CA . VAL A 1 364 ? -24.982 22.809 10.584 1.00 91.56 364 VAL A CA 1
ATOM 2961 C C . VAL A 1 364 ? -24.739 23.879 9.545 1.00 91.56 364 VAL A C 1
ATOM 2963 O O . VAL A 1 364 ? -24.314 24.990 9.869 1.00 91.56 364 VAL A O 1
ATOM 2966 N N . THR A 1 365 ? -24.946 23.529 8.279 1.00 91.12 365 THR A N 1
ATOM 2967 C CA . THR A 1 365 ? -24.763 24.477 7.182 1.00 91.12 365 THR A CA 1
ATOM 2968 C C . THR A 1 365 ? -25.800 25.594 7.249 1.00 91.12 365 THR A C 1
ATOM 2970 O O . THR A 1 365 ? -26.845 25.469 7.891 1.00 91.12 365 THR A O 1
ATOM 2973 N N . ASP A 1 366 ? -25.541 26.698 6.560 1.00 87.06 366 ASP A N 1
ATOM 2974 C CA . ASP A 1 366 ? -26.538 27.753 6.334 1.00 87.06 366 ASP A CA 1
ATOM 2975 C C . ASP A 1 366 ? -27.857 27.213 5.737 1.00 87.06 366 ASP A C 1
ATOM 2977 O O . ASP A 1 366 ? -28.940 27.672 6.100 1.00 87.06 366 ASP A O 1
ATOM 2981 N N . LYS A 1 367 ? -27.770 26.155 4.921 1.00 86.31 367 LYS A N 1
ATOM 2982 C CA . LYS A 1 367 ? -28.897 25.398 4.345 1.00 86.31 367 LYS A CA 1
ATOM 2983 C C . LYS A 1 367 ? -29.576 24.413 5.310 1.00 86.31 367 LYS A C 1
ATOM 2985 O O . LYS A 1 367 ? -30.449 23.663 4.882 1.00 86.31 367 LYS A O 1
ATOM 2990 N N . GLY A 1 368 ? -29.172 24.358 6.581 1.00 84.69 368 GLY A N 1
ATOM 2991 C CA . GLY A 1 368 ? -29.758 23.455 7.579 1.00 84.69 368 GLY A CA 1
ATOM 2992 C C . GLY A 1 368 ? -29.358 21.985 7.415 1.00 84.69 368 GLY A C 1
ATOM 2993 O O . GLY A 1 368 ? -30.015 21.097 7.955 1.00 84.69 368 GLY A O 1
ATOM 2994 N N . VAL A 1 369 ? -28.291 21.685 6.671 1.00 87.00 369 VAL A N 1
ATOM 2995 C CA . VAL A 1 369 ? -27.771 20.315 6.558 1.00 87.00 369 VAL A CA 1
ATOM 2996 C C . VAL A 1 369 ? -26.813 20.063 7.713 1.00 87.00 369 VAL A C 1
ATOM 2998 O O . VAL A 1 369 ? -25.841 20.799 7.876 1.00 87.00 369 VAL A O 1
ATOM 3001 N N . VAL A 1 370 ? -27.062 19.013 8.498 1.00 86.94 370 VAL A N 1
ATOM 3002 C CA . VAL A 1 370 ? -26.129 18.590 9.548 1.00 86.94 370 VAL A CA 1
ATOM 3003 C C . VAL A 1 370 ? -24.972 17.825 8.915 1.00 86.94 370 VAL A C 1
ATOM 3005 O O . VAL A 1 370 ? -25.163 16.752 8.337 1.00 86.94 370 VAL A O 1
ATOM 3008 N N . ASP A 1 371 ? -23.772 18.374 9.039 1.00 83.94 371 ASP A N 1
ATOM 3009 C CA . ASP A 1 371 ? -22.519 17.727 8.686 1.00 83.94 371 ASP A CA 1
ATOM 3010 C C . ASP A 1 371 ? -21.810 17.249 9.950 1.00 83.94 371 ASP A C 1
ATOM 3012 O O . ASP A 1 371 ? -21.614 18.000 10.905 1.00 83.94 371 ASP A O 1
ATOM 3016 N N . VAL A 1 372 ? -21.403 15.987 9.957 1.00 79.50 372 VAL A N 1
ATOM 3017 C CA . VAL A 1 372 ? -20.643 15.419 11.070 1.00 79.50 372 VAL A CA 1
ATOM 3018 C C . VAL A 1 372 ? -19.479 14.642 10.496 1.00 79.50 372 VAL A C 1
ATOM 3020 O O . VAL A 1 372 ? -19.645 13.645 9.776 1.00 79.50 372 VAL A O 1
ATOM 3023 N N . LYS A 1 373 ? -18.275 15.090 10.830 1.00 73.75 373 LYS A N 1
ATOM 3024 C CA . LYS A 1 373 ? -17.060 14.478 10.315 1.00 73.75 373 LYS A CA 1
ATOM 3025 C C . LYS A 1 373 ? -16.862 13.103 10.956 1.00 73.75 373 LYS A C 1
ATOM 3027 O O . LYS A 1 373 ? -16.684 12.992 12.161 1.00 73.75 373 LYS A O 1
ATOM 3032 N N . GLY A 1 374 ? -16.871 12.049 10.132 1.00 61.34 374 GLY A N 1
ATOM 3033 C CA . GLY A 1 374 ? -16.619 10.666 10.568 1.00 61.34 374 GLY A CA 1
ATOM 3034 C C . GLY A 1 374 ? -17.851 9.754 10.669 1.00 61.34 374 GLY A C 1
ATOM 3035 O O . GLY A 1 374 ? -17.684 8.554 10.902 1.00 61.34 374 GLY A O 1
ATOM 3036 N N . LEU A 1 375 ? -19.063 10.270 10.427 1.00 62.19 375 LEU A N 1
ATOM 3037 C CA . LEU A 1 375 ? -20.305 9.480 10.474 1.00 62.19 375 LEU A CA 1
ATOM 3038 C C . LEU A 1 375 ? -20.588 8.657 9.208 1.00 62.19 375 LEU A C 1
ATOM 3040 O O . LEU A 1 375 ? -21.402 7.729 9.237 1.00 62.19 375 LEU A O 1
ATOM 3044 N N . THR A 1 376 ? -19.956 8.998 8.085 1.00 49.31 376 THR A N 1
ATOM 3045 C CA . THR A 1 376 ? -20.367 8.569 6.737 1.00 49.31 376 THR A CA 1
ATOM 3046 C C . THR A 1 376 ? -20.333 7.049 6.533 1.00 49.31 376 THR A C 1
ATOM 3048 O O . THR A 1 376 ? -21.150 6.522 5.784 1.00 49.31 376 THR A O 1
ATOM 3051 N N . GLY A 1 377 ? -19.456 6.328 7.244 1.00 44.69 377 GLY A N 1
ATOM 3052 C CA . GLY A 1 377 ? -19.315 4.869 7.128 1.00 44.69 377 GLY A CA 1
ATOM 3053 C C . GLY A 1 377 ? -20.310 4.042 7.954 1.00 44.69 377 GLY A C 1
ATOM 3054 O O . GLY A 1 377 ? -20.578 2.893 7.612 1.00 44.69 377 GLY A O 1
ATOM 3055 N N . LYS A 1 378 ? -20.896 4.595 9.026 1.00 53.78 378 LYS A N 1
ATOM 3056 C CA . LYS A 1 378 ? -21.778 3.821 9.922 1.00 53.78 378 LYS A CA 1
ATOM 3057 C C . LYS A 1 378 ? -23.214 3.700 9.387 1.00 53.78 378 LYS A C 1
ATOM 3059 O O . LYS A 1 378 ? -23.857 2.679 9.603 1.00 53.78 378 LYS A O 1
ATOM 3064 N N . LYS A 1 379 ? -23.713 4.687 8.629 1.00 58.91 379 LYS A N 1
ATOM 3065 C CA . LYS A 1 379 ? -25.146 4.819 8.277 1.00 58.91 379 LYS A CA 1
ATOM 3066 C C . LYS A 1 379 ? -25.751 3.682 7.434 1.00 58.91 379 LYS A C 1
ATOM 3068 O O . LYS A 1 379 ? -26.958 3.481 7.508 1.00 58.91 379 LYS A O 1
ATOM 3073 N N . ARG A 1 380 ? -24.970 2.940 6.634 1.00 60.53 380 ARG A N 1
ATOM 3074 C CA . ARG A 1 380 ? -25.525 1.925 5.705 1.00 60.53 380 ARG A CA 1
ATOM 3075 C C . ARG A 1 380 ? -25.989 0.628 6.370 1.00 60.53 380 ARG A C 1
ATOM 3077 O O . ARG A 1 380 ? -26.855 -0.038 5.817 1.00 60.53 380 ARG A O 1
ATOM 3084 N N . HIS A 1 381 ? -25.424 0.267 7.520 1.00 71.19 381 HIS A N 1
ATOM 3085 C CA . HIS A 1 381 ? -25.702 -1.014 8.185 1.00 71.19 381 HIS A CA 1
ATOM 3086 C C . HIS A 1 381 ? -26.345 -0.850 9.565 1.00 71.19 381 HIS A C 1
ATOM 3088 O O . HIS A 1 381 ? -26.462 -1.826 10.297 1.00 71.19 381 HIS A O 1
ATOM 3094 N N . ILE A 1 382 ? -26.737 0.368 9.942 1.00 82.81 382 ILE A N 1
ATOM 3095 C CA . ILE A 1 382 ? -27.405 0.626 11.219 1.00 82.81 382 ILE A CA 1
ATOM 3096 C C . ILE A 1 382 ? -28.883 0.196 11.122 1.00 82.81 382 ILE A C 1
ATOM 3098 O O . ILE A 1 382 ? -29.545 0.562 10.147 1.00 82.81 382 ILE A O 1
ATOM 3102 N N . PRO A 1 383 ? -29.411 -0.549 12.114 1.00 89.25 383 PRO A N 1
ATOM 3103 C CA . PRO A 1 383 ? -30.827 -0.898 12.192 1.00 89.25 383 PRO A CA 1
ATOM 3104 C C . PRO A 1 383 ? -31.736 0.330 12.203 1.00 89.25 383 PRO A C 1
ATOM 3106 O O . PRO A 1 383 ? -31.370 1.383 12.733 1.00 89.25 383 PRO A O 1
ATOM 3109 N N . LYS A 1 384 ? -32.946 0.183 11.659 1.00 91.06 384 LYS A N 1
ATOM 3110 C CA . LYS A 1 384 ? -33.914 1.279 11.526 1.00 91.06 384 LYS A CA 1
ATOM 3111 C C . LYS A 1 384 ? -34.207 1.958 12.868 1.00 91.06 384 LYS A C 1
ATOM 3113 O O . LYS A 1 384 ? -34.180 3.180 12.914 1.00 91.06 384 LYS A O 1
ATOM 3118 N N . PHE A 1 385 ? -34.350 1.194 13.950 1.00 91.88 385 PHE A N 1
ATOM 3119 C CA . PHE A 1 385 ? -34.576 1.717 15.304 1.00 91.88 385 PHE A CA 1
ATOM 3120 C C . PHE A 1 385 ? -33.518 2.751 15.731 1.00 91.88 385 PHE A C 1
ATOM 3122 O O . PHE A 1 385 ? -33.830 3.856 16.160 1.00 91.88 385 PHE A O 1
ATOM 3129 N N . ILE A 1 386 ? -32.236 2.411 15.566 1.00 89.88 386 ILE A N 1
ATOM 3130 C CA . ILE A 1 386 ? -31.118 3.294 15.934 1.00 89.88 386 ILE A CA 1
ATOM 3131 C C . ILE A 1 386 ? -31.034 4.476 14.965 1.00 89.88 386 ILE A C 1
ATOM 3133 O O . ILE A 1 386 ? -30.692 5.586 15.367 1.00 89.88 386 ILE A O 1
ATOM 3137 N N . LYS A 1 387 ? -31.344 4.244 13.685 1.00 88.38 387 LYS A N 1
ATOM 3138 C CA . LYS A 1 387 ? -31.365 5.296 12.671 1.00 88.38 387 LYS A CA 1
ATOM 3139 C C . LYS A 1 387 ? -32.437 6.346 12.970 1.00 88.38 387 LYS A C 1
ATOM 3141 O O . LYS A 1 387 ? -32.140 7.524 12.851 1.00 88.38 387 LYS A O 1
ATOM 3146 N N . GLU A 1 388 ? -33.634 5.942 13.382 1.00 90.88 388 GLU A N 1
ATOM 3147 C CA . GLU A 1 388 ? -34.716 6.866 13.743 1.00 90.88 388 GLU A CA 1
ATOM 3148 C C . GLU A 1 388 ? -34.343 7.729 14.947 1.00 90.88 388 GLU A C 1
ATOM 3150 O O . GLU A 1 388 ? -34.448 8.951 14.865 1.00 90.88 388 GLU A O 1
ATOM 3155 N N . ALA A 1 389 ? -33.804 7.116 16.006 1.00 90.88 389 ALA A N 1
ATOM 3156 C CA . ALA A 1 389 ? -33.270 7.842 17.157 1.00 90.88 389 ALA A CA 1
ATOM 3157 C C . ALA A 1 389 ? -32.209 8.874 16.742 1.00 90.88 389 ALA A C 1
ATOM 3159 O O . ALA A 1 389 ? -32.176 10.007 17.223 1.00 90.88 389 ALA A O 1
ATOM 3160 N N . PHE A 1 390 ? -31.320 8.470 15.834 1.00 88.19 390 PHE A N 1
ATOM 3161 C CA . PHE A 1 390 ? -30.259 9.329 15.335 1.00 88.19 390 PHE A CA 1
ATOM 3162 C C . PHE A 1 390 ? -30.802 10.481 14.482 1.00 88.19 390 PHE A C 1
ATOM 3164 O O . PHE A 1 390 ? -30.372 11.620 14.645 1.00 88.19 390 PHE A O 1
ATOM 3171 N N . ASP A 1 391 ? -31.755 10.205 13.593 1.00 88.50 391 ASP A N 1
ATOM 3172 C CA . ASP A 1 391 ? -32.384 11.207 12.734 1.00 88.50 391 ASP A CA 1
ATOM 3173 C C . ASP A 1 391 ? -33.203 12.217 13.562 1.00 88.50 391 ASP A C 1
ATOM 3175 O O . ASP A 1 391 ? -33.214 13.401 13.230 1.00 88.50 391 ASP A O 1
ATOM 3179 N N . GLU A 1 392 ? -33.828 11.792 14.665 1.00 92.56 392 GLU A N 1
ATOM 3180 C CA . GLU A 1 392 ? -34.501 12.682 15.622 1.00 92.56 392 GLU A CA 1
ATOM 3181 C C . GLU A 1 392 ? -33.513 13.650 16.288 1.00 92.56 392 GLU A C 1
ATOM 3183 O O . GLU A 1 392 ? -33.729 14.862 16.278 1.00 92.56 392 GLU A O 1
ATOM 3188 N N . MET A 1 393 ? -32.371 13.142 16.761 1.00 90.50 393 MET A N 1
ATOM 3189 C CA . MET A 1 393 ? -31.285 13.979 17.283 1.00 90.50 393 MET A CA 1
ATOM 3190 C C . MET A 1 393 ? -30.771 14.973 16.229 1.00 90.50 393 MET A C 1
ATOM 3192 O O . MET A 1 393 ? -30.528 16.138 16.545 1.00 90.50 393 MET A O 1
ATOM 3196 N N . LEU A 1 394 ? -30.601 14.541 14.972 1.00 88.81 394 LEU A N 1
ATOM 3197 C CA . LEU A 1 394 ? -30.158 15.437 13.901 1.00 88.81 394 LEU A CA 1
ATOM 3198 C C . LEU A 1 394 ? -31.149 16.581 13.669 1.00 88.81 394 LEU A C 1
ATOM 3200 O O . LEU A 1 394 ? -30.701 17.707 13.480 1.00 88.81 394 LEU A O 1
ATOM 3204 N N . ARG A 1 395 ? -32.465 16.330 13.713 1.00 90.88 395 ARG A N 1
ATOM 3205 C CA . ARG A 1 395 ? -33.484 17.386 13.556 1.00 90.88 395 ARG A CA 1
ATOM 3206 C C . ARG A 1 395 ? -33.372 18.450 14.641 1.00 90.88 395 ARG A C 1
ATOM 3208 O O . ARG A 1 395 ? -33.389 19.630 14.318 1.00 90.88 395 ARG A O 1
ATOM 3215 N N . VAL A 1 396 ? -33.161 18.042 15.895 1.00 92.25 396 VAL A N 1
ATOM 3216 C CA . VAL A 1 396 ? -32.947 18.987 17.005 1.00 92.25 396 VAL A CA 1
ATOM 3217 C C . VAL A 1 396 ? -31.743 19.894 16.735 1.00 92.25 396 VAL A C 1
ATOM 3219 O O . VAL A 1 396 ? -31.813 21.097 16.959 1.00 92.25 396 VAL A O 1
ATOM 3222 N N . LEU A 1 397 ? -30.652 19.345 16.193 1.00 90.06 397 LEU A N 1
ATOM 3223 C CA . LEU A 1 397 ? -29.471 20.132 15.827 1.00 90.06 397 LEU A CA 1
ATOM 3224 C C . LEU A 1 397 ? -29.744 21.102 14.660 1.00 90.06 397 LEU A C 1
ATOM 3226 O O . LEU A 1 397 ? -29.218 22.210 14.650 1.00 90.06 397 LEU A O 1
ATOM 3230 N N . GLN A 1 398 ? -30.586 20.733 13.688 1.00 90.81 398 GLN A N 1
ATOM 3231 C CA . GLN A 1 398 ? -30.938 21.612 12.557 1.00 90.81 398 GLN A CA 1
ATOM 3232 C C . GLN A 1 398 ? -31.657 22.898 12.986 1.00 90.81 398 GLN A C 1
ATOM 3234 O O . GLN A 1 398 ? -31.512 23.932 12.322 1.00 90.81 398 GLN A O 1
ATOM 3239 N N . GLU A 1 399 ? -32.418 22.825 14.077 1.00 89.69 399 GLU A N 1
ATOM 3240 C CA . GLU A 1 399 ? -33.208 23.927 14.636 1.00 89.69 399 GLU A CA 1
ATOM 3241 C C . GLU A 1 399 ? -32.384 24.893 15.499 1.00 89.69 399 GLU A C 1
ATOM 3243 O O . GLU A 1 399 ? -32.908 25.901 15.964 1.00 89.69 399 GLU A O 1
ATOM 3248 N N . VAL A 1 400 ? -31.091 24.632 15.711 1.00 90.06 400 VAL A N 1
ATOM 3249 C CA . VAL A 1 400 ? -30.230 25.540 16.474 1.00 90.06 400 VAL A CA 1
ATOM 3250 C C . VAL A 1 400 ? -29.851 26.757 15.627 1.00 90.06 400 VAL A C 1
ATOM 3252 O O . VAL A 1 400 ? -29.379 26.637 14.486 1.00 90.06 400 VAL A O 1
ATOM 3255 N N . HIS A 1 401 ? -30.014 27.944 16.211 1.00 88.25 401 HIS A N 1
ATOM 3256 C CA . HIS A 1 401 ? -29.693 29.225 15.573 1.00 88.25 401 HIS A CA 1
ATOM 3257 C C . HIS A 1 401 ? -28.785 30.129 16.414 1.00 88.25 401 HIS A C 1
ATOM 3259 O O . HIS A 1 401 ? -28.140 31.016 15.858 1.00 88.25 401 HIS A O 1
ATOM 3265 N N . ASP A 1 402 ? -28.695 29.885 17.718 1.00 88.56 402 ASP A N 1
ATOM 3266 C CA . ASP A 1 402 ? -27.952 30.691 18.683 1.00 88.56 402 ASP A CA 1
ATOM 3267 C C . ASP A 1 402 ? -27.471 29.823 19.864 1.00 88.56 402 ASP A C 1
ATOM 3269 O O . ASP A 1 402 ? -27.758 28.628 19.941 1.00 88.56 402 ASP A O 1
ATOM 3273 N N . GLU A 1 403 ? -26.705 30.409 20.785 1.00 85.94 403 GLU A N 1
ATOM 3274 C CA . GLU A 1 403 ? -26.154 29.680 21.938 1.00 85.94 403 GLU A CA 1
ATOM 3275 C C . GLU A 1 403 ? -27.242 29.197 22.913 1.00 85.94 403 GLU A C 1
ATOM 3277 O O . GLU A 1 403 ? -27.112 28.128 23.506 1.00 85.94 403 GLU A O 1
ATOM 3282 N N . GLN A 1 404 ? -28.347 29.936 23.051 1.00 88.06 404 GLN A N 1
ATOM 3283 C CA . GLN A 1 404 ? -29.431 29.567 23.963 1.00 88.06 404 GLN A CA 1
ATOM 3284 C C . GLN A 1 404 ? -30.210 28.349 23.447 1.00 88.06 404 GLN A C 1
ATOM 3286 O O . GLN A 1 404 ? -30.454 27.397 24.189 1.00 88.06 404 GLN A O 1
ATOM 3291 N N . SER A 1 405 ? -30.571 28.354 22.164 1.00 89.94 405 SER A N 1
ATOM 3292 C CA . SER A 1 405 ? -31.185 27.219 21.470 1.00 89.94 405 SER A CA 1
ATOM 3293 C C . SER A 1 405 ? -30.241 26.022 21.393 1.00 89.94 405 SER A C 1
ATOM 3295 O O . SER A 1 405 ? -30.710 24.885 21.407 1.00 89.94 405 SER A O 1
ATOM 3297 N N . PHE A 1 406 ? -28.923 26.244 21.382 1.00 88.75 406 PHE A N 1
ATOM 3298 C CA . PHE A 1 406 ? -27.940 25.167 21.463 1.00 88.75 406 PHE A CA 1
ATOM 3299 C C . PHE A 1 406 ? -27.965 24.453 22.821 1.00 88.75 406 PHE A C 1
ATOM 3301 O O . PHE A 1 406 ? -27.987 23.224 22.847 1.00 88.75 406 PHE A O 1
ATOM 3308 N N . GLU A 1 407 ? -28.023 25.177 23.943 1.00 87.19 407 GLU A N 1
ATOM 3309 C CA . GLU A 1 407 ? -28.150 24.534 25.263 1.00 87.19 407 GLU A CA 1
ATOM 3310 C C . GLU A 1 407 ? -29.483 23.781 25.403 1.00 87.19 407 GLU A C 1
ATOM 3312 O O . GLU A 1 407 ? -29.495 22.626 25.826 1.00 87.19 407 GLU A O 1
ATOM 3317 N N . GLN A 1 408 ? -30.593 24.353 24.923 1.00 90.00 408 GLN A N 1
ATOM 3318 C CA . GLN A 1 408 ? -31.881 23.642 24.873 1.00 90.00 408 GLN A CA 1
ATOM 3319 C C . GLN A 1 408 ? -31.822 22.387 23.990 1.00 90.00 408 GLN A C 1
ATOM 3321 O O . GLN A 1 408 ? -32.425 21.360 24.304 1.00 90.00 408 GLN A O 1
ATOM 3326 N N . ALA A 1 409 ? -31.100 22.451 22.869 1.00 90.62 409 ALA A N 1
ATOM 3327 C CA . ALA A 1 409 ? -30.880 21.299 22.009 1.00 90.62 409 ALA A CA 1
ATOM 3328 C C . ALA A 1 409 ? -30.091 20.204 22.734 1.00 90.62 409 ALA A C 1
ATOM 3330 O O . ALA A 1 409 ? -30.442 19.036 22.600 1.00 90.62 409 ALA A O 1
ATOM 3331 N N . ARG A 1 410 ? -29.075 20.547 23.537 1.00 89.06 410 ARG A N 1
ATOM 3332 C CA . ARG A 1 410 ? -28.336 19.558 24.339 1.00 89.06 410 ARG A CA 1
ATOM 3333 C C . ARG A 1 410 ? -29.258 18.816 25.303 1.00 89.06 410 ARG A C 1
ATOM 3335 O O . ARG A 1 410 ? -29.234 17.588 25.306 1.00 89.06 410 ARG A O 1
ATOM 3342 N N . GLU A 1 411 ? -30.107 19.533 26.035 1.00 89.19 411 GLU A N 1
ATOM 3343 C CA . GLU A 1 411 ? -31.085 18.927 26.953 1.00 89.19 411 GLU A CA 1
ATOM 3344 C C . GLU A 1 411 ? -32.052 17.986 26.216 1.00 89.19 411 GLU A C 1
ATOM 3346 O O . GLU A 1 411 ? -32.189 16.818 26.585 1.00 89.19 411 GLU A O 1
ATOM 3351 N N . LYS A 1 412 ? -32.641 18.442 25.102 1.00 92.44 412 LYS A N 1
ATOM 3352 C CA . LYS A 1 412 ? -33.526 17.615 24.260 1.00 92.44 412 LYS A CA 1
ATOM 3353 C C . LYS A 1 412 ? -32.828 16.361 23.730 1.00 92.44 412 LYS A C 1
ATOM 3355 O O . LYS A 1 412 ? -33.429 15.292 23.673 1.00 92.44 412 LYS A O 1
ATOM 3360 N N . ILE A 1 413 ? -31.560 16.463 23.333 1.00 91.62 413 ILE A N 1
ATOM 3361 C CA . ILE A 1 413 ? -30.783 15.319 22.839 1.00 91.62 413 ILE A CA 1
ATOM 3362 C C . ILE A 1 413 ? -30.561 14.291 23.952 1.00 91.62 413 ILE A C 1
ATOM 3364 O O . ILE A 1 413 ? -30.690 13.090 23.701 1.00 91.62 413 ILE A O 1
ATOM 3368 N N . GLU A 1 414 ? -30.277 14.732 25.181 1.00 89.81 414 GLU A N 1
ATOM 3369 C CA . GLU A 1 414 ? -30.192 13.826 26.331 1.00 89.81 414 GLU A CA 1
ATOM 3370 C C . GLU A 1 414 ? -31.522 13.101 26.583 1.00 89.81 414 GLU A C 1
ATOM 3372 O O . GLU A 1 414 ? -31.527 11.891 26.826 1.00 89.81 414 GLU A O 1
ATOM 3377 N N . GLU A 1 415 ? -32.651 13.804 26.482 1.00 90.81 415 GLU A N 1
ATOM 3378 C CA . GLU A 1 415 ? -33.988 13.213 26.613 1.00 90.81 415 GLU A CA 1
ATOM 3379 C C . GLU A 1 415 ? -34.304 12.200 25.505 1.00 90.81 415 GLU A C 1
ATOM 3381 O O . GLU A 1 415 ? -34.812 11.112 25.798 1.00 90.81 415 GLU A O 1
ATOM 3386 N N . ILE A 1 416 ? -33.958 12.506 24.249 1.00 91.81 416 ILE A N 1
ATOM 3387 C CA . ILE A 1 416 ? -34.096 11.584 23.111 1.00 91.81 416 ILE A CA 1
ATOM 3388 C C . ILE A 1 416 ? -33.312 10.303 23.403 1.00 91.81 416 ILE A C 1
ATOM 3390 O O . ILE A 1 416 ? -33.861 9.202 23.331 1.00 91.81 416 ILE A O 1
ATOM 3394 N N . ILE A 1 417 ? -32.046 10.424 23.805 1.00 89.25 417 ILE A N 1
ATOM 3395 C CA . ILE A 1 417 ? -31.197 9.261 24.089 1.00 89.25 417 ILE A CA 1
ATOM 3396 C C . ILE A 1 417 ? -31.776 8.420 25.225 1.00 89.25 417 ILE A C 1
ATOM 3398 O O . ILE A 1 417 ? -31.882 7.202 25.070 1.00 89.25 417 ILE A O 1
ATOM 3402 N N . LYS A 1 418 ? -32.203 9.045 26.334 1.00 90.00 418 LYS A N 1
ATOM 3403 C CA . LYS A 1 418 ? -32.874 8.340 27.442 1.00 90.00 418 LYS A CA 1
ATOM 3404 C C . LYS A 1 418 ? -34.109 7.599 26.945 1.00 90.00 418 LYS A C 1
ATOM 3406 O O . LYS A 1 418 ? -34.273 6.416 27.236 1.00 90.00 418 LYS A O 1
ATOM 3411 N N . THR A 1 419 ? -34.952 8.270 26.169 1.00 92.81 419 THR A N 1
ATOM 3412 C CA . THR A 1 419 ? -36.204 7.709 25.652 1.00 92.81 419 THR A CA 1
ATOM 3413 C C . THR A 1 419 ? -35.945 6.469 24.803 1.00 92.81 419 THR A C 1
ATOM 3415 O O . THR A 1 419 ? -36.531 5.416 25.052 1.00 92.81 419 THR A O 1
ATOM 3418 N N . TRP A 1 420 ? -35.032 6.553 23.835 1.00 93.06 420 TRP A N 1
ATOM 3419 C CA . TRP A 1 420 ? -34.704 5.430 22.954 1.00 93.06 420 TRP A CA 1
ATOM 3420 C C . TRP A 1 420 ? -33.970 4.297 23.678 1.00 93.06 420 TRP A C 1
ATOM 3422 O O . TRP A 1 420 ? -34.242 3.125 23.410 1.00 93.06 420 TRP A O 1
ATOM 3432 N N . TYR A 1 421 ? -33.108 4.622 24.643 1.00 90.94 421 TYR A N 1
ATOM 3433 C CA . TYR A 1 421 ? -32.478 3.636 25.519 1.00 90.94 421 TYR A CA 1
ATOM 3434 C C . TYR A 1 421 ? -33.519 2.840 26.321 1.00 90.94 421 TYR A C 1
ATOM 3436 O O . TYR A 1 421 ? -33.485 1.608 26.325 1.00 90.94 421 TYR A O 1
ATOM 3444 N N . TYR A 1 422 ? -34.484 3.516 26.953 1.00 90.25 422 TYR A N 1
ATOM 3445 C CA . TYR A 1 422 ? -35.525 2.844 27.733 1.00 90.25 422 TYR A CA 1
ATOM 3446 C C . TYR A 1 422 ? -36.543 2.101 26.865 1.00 90.25 422 TYR A C 1
ATOM 3448 O O . TYR A 1 422 ? -36.968 1.017 27.258 1.00 90.25 422 TYR A O 1
ATOM 3456 N N . LYS A 1 423 ? -36.884 2.604 25.670 1.00 93.00 423 LYS A N 1
ATOM 3457 C CA . LYS A 1 423 ? -37.662 1.844 24.673 1.00 93.00 423 LYS A CA 1
ATOM 3458 C C . LYS A 1 423 ? -36.983 0.513 24.351 1.00 93.00 423 LYS A C 1
ATOM 3460 O O . LYS A 1 423 ? -37.605 -0.544 24.432 1.00 93.00 423 LYS A O 1
ATOM 3465 N N . LEU A 1 424 ? -35.677 0.553 24.078 1.00 91.00 424 LEU A N 1
ATOM 3466 C CA . LEU A 1 424 ? -34.889 -0.643 23.794 1.00 91.00 424 LEU A CA 1
ATOM 3467 C C . LEU A 1 424 ? -34.849 -1.596 25.001 1.00 91.00 424 LEU A C 1
ATOM 3469 O O . LEU A 1 424 ? -35.095 -2.789 24.848 1.00 91.00 424 LEU A O 1
ATOM 3473 N N . LYS A 1 425 ? -34.595 -1.086 26.213 1.00 88.62 425 LYS A N 1
ATOM 3474 C CA . LYS A 1 425 ? -34.537 -1.900 27.442 1.00 88.62 425 LYS A CA 1
ATOM 3475 C C . LYS A 1 425 ? -35.881 -2.524 27.826 1.00 88.62 425 LYS A C 1
ATOM 3477 O O . LYS A 1 425 ? -35.888 -3.637 28.344 1.00 88.62 425 LYS A O 1
ATOM 3482 N N . ARG A 1 426 ? -37.000 -1.844 27.557 1.00 91.00 426 ARG A N 1
ATOM 3483 C CA . ARG A 1 426 ? -38.363 -2.346 27.813 1.00 91.00 426 ARG A CA 1
ATOM 3484 C C . ARG A 1 426 ? -38.882 -3.298 26.732 1.00 91.00 426 ARG A C 1
ATOM 3486 O O . ARG A 1 426 ? -39.950 -3.870 26.909 1.00 91.00 426 ARG A O 1
ATOM 3493 N N . GLY A 1 427 ? -38.141 -3.498 25.639 1.00 89.88 427 GLY A N 1
ATOM 3494 C CA . GLY A 1 427 ? -38.589 -4.355 24.538 1.00 89.88 427 GLY A CA 1
ATOM 3495 C C . GLY A 1 427 ? -39.613 -3.692 23.609 1.00 89.88 427 GLY A C 1
ATOM 3496 O O . GLY A 1 427 ? -40.317 -4.388 22.882 1.00 89.88 427 GLY A O 1
ATOM 3497 N N . GLU A 1 428 ? -39.715 -2.360 23.632 1.00 92.12 428 GLU A N 1
ATOM 3498 C CA . GLU A 1 428 ? -40.655 -1.561 22.832 1.00 92.12 428 GLU A CA 1
ATOM 3499 C C . GLU A 1 428 ? -40.116 -1.365 21.402 1.00 92.12 428 GLU A C 1
ATOM 3501 O O . GLU A 1 428 ? -39.798 -0.253 20.979 1.00 92.12 428 GLU A O 1
ATOM 3506 N N . PHE A 1 429 ? -39.950 -2.464 20.667 1.00 92.81 429 PHE A N 1
ATOM 3507 C CA . PHE A 1 429 ? -39.475 -2.479 19.282 1.00 92.81 429 PHE A CA 1
ATOM 3508 C C . PHE A 1 429 ? -40.040 -3.674 18.512 1.00 92.81 429 PHE A C 1
ATOM 3510 O O . PHE A 1 429 ? -40.378 -4.703 19.106 1.00 92.81 429 PHE A O 1
ATOM 3517 N N . GLU A 1 430 ? -40.056 -3.577 17.184 1.00 93.69 430 GLU A N 1
ATOM 3518 C CA . GLU A 1 430 ? -40.253 -4.725 16.299 1.00 93.69 430 GLU A CA 1
ATOM 3519 C C . GLU A 1 430 ? -38.914 -5.318 15.842 1.00 93.69 430 GLU A C 1
ATOM 3521 O O . GLU A 1 430 ? -37.887 -4.633 15.780 1.00 93.69 430 GLU A O 1
ATOM 3526 N N . LEU A 1 431 ? -38.895 -6.624 15.556 1.00 92.19 431 LEU A N 1
ATOM 3527 C CA . LEU A 1 431 ? -37.661 -7.322 15.168 1.00 92.19 431 LEU A CA 1
ATOM 3528 C C . LEU A 1 431 ? -37.114 -6.792 13.840 1.00 92.19 431 LEU A C 1
ATOM 3530 O O . LEU A 1 431 ? -35.897 -6.695 13.666 1.00 92.19 431 LEU A O 1
ATOM 3534 N N . GLU A 1 432 ? -37.999 -6.388 12.931 1.00 92.00 432 GLU A N 1
ATOM 3535 C CA . GLU A 1 432 ? -37.642 -5.743 11.673 1.00 92.00 432 GLU A CA 1
ATOM 3536 C C . GLU A 1 432 ? -36.854 -4.450 11.909 1.00 92.00 432 GLU A C 1
ATOM 3538 O O . GLU A 1 432 ? -35.885 -4.188 11.188 1.00 92.00 432 GLU A O 1
ATOM 3543 N N . ASP A 1 433 ? -37.211 -3.669 12.933 1.00 91.62 433 ASP A N 1
ATOM 3544 C CA . ASP A 1 433 ? -36.559 -2.393 13.236 1.00 91.62 433 ASP A CA 1
ATOM 3545 C C . ASP A 1 433 ? -35.150 -2.583 13.822 1.00 91.62 433 ASP A C 1
ATOM 3547 O O . ASP A 1 433 ? -34.281 -1.723 13.642 1.00 91.62 433 ASP A O 1
ATOM 3551 N N . LEU A 1 434 ? -34.896 -3.731 14.460 1.00 93.19 434 LEU A N 1
ATOM 3552 C CA . LEU A 1 434 ? -33.578 -4.147 14.950 1.00 93.19 434 LEU A CA 1
ATOM 3553 C C . LEU A 1 434 ? -32.773 -4.976 13.937 1.00 93.19 434 LEU A C 1
ATOM 3555 O O . LEU A 1 434 ? -31.612 -5.316 14.200 1.00 93.19 434 LEU A O 1
ATOM 3559 N N . SER A 1 435 ? -33.353 -5.303 12.783 1.00 92.88 435 SER A N 1
ATOM 3560 C CA . SER A 1 435 ? -32.687 -6.135 11.785 1.00 92.88 435 SER A CA 1
ATOM 3561 C C . SER A 1 435 ? -31.546 -5.394 11.079 1.00 92.88 435 SER A C 1
ATOM 3563 O O . SER A 1 435 ? -31.672 -4.260 10.611 1.00 92.88 435 SER A O 1
ATOM 3565 N N . PHE A 1 436 ? -30.402 -6.064 10.978 1.00 91.38 436 PHE A N 1
ATOM 3566 C CA . PHE A 1 436 ? -29.288 -5.678 10.125 1.00 91.38 436 PHE A CA 1
ATOM 3567 C C . PHE A 1 436 ? -29.506 -6.262 8.736 1.00 91.38 436 PHE A C 1
ATOM 3569 O O . PHE A 1 436 ? -29.732 -7.463 8.612 1.00 91.38 436 PHE A O 1
ATOM 3576 N N . LYS A 1 437 ? -29.370 -5.434 7.697 1.00 89.44 437 LYS A N 1
ATOM 3577 C CA . LYS A 1 437 ? -29.508 -5.851 6.295 1.00 89.44 437 LYS A CA 1
ATOM 3578 C C . LYS A 1 437 ? -28.165 -5.726 5.587 1.00 89.44 437 LYS A C 1
ATOM 3580 O O . LYS A 1 437 ? -27.625 -4.625 5.453 1.00 89.44 437 LYS A O 1
ATOM 3585 N N . VAL A 1 438 ? -27.592 -6.857 5.176 1.00 87.38 438 VAL A N 1
ATOM 3586 C CA . VAL A 1 438 ? -26.251 -6.908 4.572 1.00 87.38 438 VAL A CA 1
ATOM 3587 C C . VAL A 1 438 ? -26.249 -7.840 3.369 1.00 87.38 438 VAL A C 1
ATOM 3589 O O . VAL A 1 438 ? -26.710 -8.972 3.457 1.00 87.38 438 VAL A O 1
ATOM 3592 N N . MET A 1 439 ? -25.691 -7.372 2.254 1.00 87.56 439 MET A N 1
ATOM 3593 C CA . MET A 1 439 ? -25.534 -8.174 1.043 1.00 87.56 439 MET A CA 1
ATOM 3594 C C . MET A 1 439 ? -24.391 -9.188 1.185 1.00 87.56 439 MET A C 1
ATOM 3596 O O . MET A 1 439 ? -23.290 -8.835 1.618 1.00 87.56 439 MET A O 1
ATOM 3600 N N . LEU A 1 440 ? -24.616 -10.430 0.758 1.00 85.81 440 LEU A N 1
ATOM 3601 C CA . LEU A 1 440 ? -23.554 -11.421 0.593 1.00 85.81 440 LEU A CA 1
ATOM 3602 C C . LEU A 1 440 ? -22.735 -11.120 -0.661 1.00 85.81 440 LEU A C 1
ATOM 3604 O O . LEU A 1 440 ? -23.222 -11.246 -1.777 1.00 85.81 440 LEU A O 1
ATOM 3608 N N . SER A 1 441 ? -21.462 -10.766 -0.498 1.00 81.31 441 SER A N 1
ATOM 3609 C CA . SER A 1 441 ? -20.581 -10.459 -1.635 1.00 81.31 441 SER A CA 1
ATOM 3610 C C . SER A 1 441 ? -19.959 -11.693 -2.294 1.00 81.31 441 SER A C 1
ATOM 3612 O O . SER A 1 441 ? -19.470 -11.614 -3.419 1.00 81.31 441 SER A O 1
ATOM 3614 N N . LYS A 1 442 ? -19.927 -12.834 -1.596 1.00 81.88 442 LYS A N 1
ATOM 3615 C CA . LYS A 1 442 ? -19.350 -14.106 -2.058 1.00 81.88 442 LYS A CA 1
ATOM 3616 C C . LYS A 1 442 ? -20.179 -15.268 -1.512 1.00 81.88 442 LYS A C 1
ATOM 3618 O O . LYS A 1 442 ? -20.959 -15.082 -0.581 1.00 81.88 442 LYS A O 1
ATOM 3623 N N . SER A 1 443 ? -19.981 -16.472 -2.054 1.00 82.06 443 SER A N 1
ATOM 3624 C CA . SER A 1 443 ? -20.628 -17.670 -1.509 1.00 82.06 443 SER A CA 1
ATOM 3625 C C . SER A 1 443 ? -20.142 -17.973 -0.088 1.00 82.06 443 SER A C 1
ATOM 3627 O O . SER A 1 443 ? -18.994 -17.692 0.274 1.00 82.06 443 SER A O 1
ATOM 3629 N N . VAL A 1 444 ? -21.026 -18.572 0.707 1.00 79.19 444 VAL A N 1
ATOM 3630 C CA . VAL A 1 444 ? -20.836 -18.845 2.139 1.00 79.19 444 VAL A CA 1
ATOM 3631 C C . VAL A 1 444 ? -19.607 -19.733 2.414 1.00 79.19 444 VAL A C 1
ATOM 3633 O O . VAL A 1 444 ? -18.913 -19.525 3.412 1.00 79.19 444 VAL A O 1
ATOM 3636 N N . ASP A 1 445 ? -19.267 -20.643 1.498 1.00 75.31 445 ASP A N 1
ATOM 3637 C CA . ASP A 1 445 ? -18.152 -21.599 1.633 1.00 75.31 445 ASP A CA 1
ATOM 3638 C C . ASP A 1 445 ? -16.764 -20.960 1.504 1.00 75.31 445 ASP A C 1
ATOM 3640 O O . ASP A 1 445 ? -15.767 -21.502 1.979 1.00 75.31 445 ASP A O 1
ATOM 3644 N N . ARG A 1 446 ? -16.672 -19.773 0.890 1.00 74.25 446 ARG A N 1
ATOM 3645 C CA . ARG A 1 446 ? -15.395 -19.060 0.711 1.00 74.25 446 ARG A CA 1
ATOM 3646 C C . ARG A 1 446 ? -14.948 -18.289 1.962 1.00 74.25 446 ARG A C 1
ATOM 3648 O O . ARG A 1 446 ? -13.856 -17.718 1.966 1.00 74.25 446 ARG A O 1
ATOM 3655 N N . TYR A 1 447 ? -15.748 -18.277 3.032 1.00 67.25 447 TYR A N 1
ATOM 3656 C CA . TYR A 1 447 ? -15.432 -17.604 4.298 1.00 67.25 447 TYR A CA 1
ATOM 3657 C C . TYR A 1 447 ? -14.819 -18.583 5.317 1.00 67.25 447 TYR A C 1
ATOM 3659 O O . TYR A 1 447 ? -15.527 -19.188 6.120 1.00 67.25 447 TYR A O 1
ATOM 3667 N N . VAL A 1 448 ? -13.485 -18.727 5.291 1.00 52.78 448 VAL A N 1
ATOM 3668 C CA . VAL A 1 448 ? -12.749 -19.772 6.047 1.00 52.78 448 VAL A CA 1
ATOM 3669 C C . VAL A 1 448 ? -11.988 -19.278 7.290 1.00 52.78 448 VAL A C 1
ATOM 3671 O O . VAL A 1 448 ? -11.688 -20.077 8.170 1.00 52.78 448 VAL A O 1
ATOM 3674 N N . LYS A 1 449 ? -11.653 -17.982 7.390 1.00 55.97 449 LYS A N 1
ATOM 3675 C CA . LYS A 1 449 ? -10.799 -17.441 8.477 1.00 55.97 449 LYS A CA 1
ATOM 3676 C C . LYS A 1 449 ? -11.582 -16.760 9.599 1.00 55.97 449 LYS A C 1
ATOM 3678 O O . LYS A 1 449 ? -11.353 -17.023 10.773 1.00 55.97 449 LYS A O 1
ATOM 3683 N N . THR A 1 450 ? -12.512 -15.885 9.239 1.00 62.38 450 THR A N 1
ATOM 3684 C CA . THR A 1 450 ? -13.466 -15.239 10.144 1.00 62.38 450 THR A CA 1
ATOM 3685 C C . THR A 1 450 ? -14.836 -15.349 9.488 1.00 62.38 450 THR A C 1
ATOM 3687 O O . THR A 1 450 ? -14.950 -15.171 8.278 1.00 62.38 450 THR A O 1
ATOM 3690 N N . THR A 1 451 ? -15.869 -15.712 10.253 1.00 78.50 451 THR A N 1
ATOM 3691 C CA . THR A 1 451 ? -17.244 -15.793 9.731 1.00 78.50 451 THR A CA 1
ATOM 3692 C C . THR A 1 451 ? -18.022 -14.573 10.229 1.00 78.50 451 THR A C 1
ATOM 3694 O O . THR A 1 451 ? -18.353 -14.523 11.419 1.00 78.50 451 THR A O 1
ATOM 3697 N N . PRO A 1 452 ? -18.283 -13.572 9.366 1.00 84.62 452 PRO A N 1
ATOM 3698 C CA . PRO A 1 452 ? -19.062 -12.397 9.729 1.00 84.62 452 PRO A CA 1
ATOM 3699 C C . PRO A 1 452 ? -20.488 -12.740 10.197 1.00 84.62 452 PRO A C 1
ATOM 3701 O O . PRO A 1 452 ? -21.017 -13.787 9.820 1.00 84.62 452 PRO A O 1
ATOM 3704 N N . PRO A 1 453 ? -21.151 -11.837 10.943 1.00 87.00 453 PRO A N 1
ATOM 3705 C CA . PRO A 1 453 ? -22.528 -12.014 11.422 1.00 87.00 453 PRO A CA 1
ATOM 3706 C C . PRO A 1 453 ? -23.536 -12.404 10.324 1.00 87.00 453 PRO A C 1
ATOM 3708 O O . PRO A 1 453 ? -24.239 -13.398 10.463 1.00 87.00 453 PRO A O 1
ATOM 3711 N N . HIS A 1 454 ? -23.540 -11.696 9.190 1.00 87.69 454 HIS A N 1
ATOM 3712 C CA . HIS A 1 454 ? -24.427 -11.989 8.056 1.00 87.69 454 HIS A CA 1
ATOM 3713 C C . HIS A 1 454 ? -24.140 -13.352 7.402 1.00 87.69 454 HIS A C 1
ATOM 3715 O O . HIS A 1 454 ? -25.060 -14.026 6.955 1.00 87.69 454 HIS A O 1
ATOM 3721 N N . VAL A 1 455 ? -22.882 -13.809 7.400 1.00 88.94 455 VAL A N 1
ATOM 3722 C CA . VAL A 1 455 ? -22.514 -15.141 6.884 1.00 88.94 455 VAL A CA 1
ATOM 3723 C C . VAL A 1 455 ? -22.958 -16.245 7.846 1.00 88.94 455 VAL A C 1
ATOM 3725 O O . VAL A 1 455 ? -23.400 -17.300 7.404 1.00 88.94 455 VAL A O 1
ATOM 3728 N N . LYS A 1 456 ? -22.889 -16.016 9.165 1.00 90.06 456 LYS A N 1
ATOM 3729 C CA . LYS A 1 456 ? -23.441 -16.948 10.164 1.00 90.06 456 LYS A CA 1
ATOM 3730 C C . LYS A 1 456 ? -24.960 -17.084 10.027 1.00 90.06 456 LYS A C 1
ATOM 3732 O O . LYS A 1 456 ? -25.464 -18.203 10.034 1.00 90.06 456 LYS A O 1
ATOM 3737 N N . ALA A 1 457 ? -25.668 -15.969 9.846 1.00 90.31 457 ALA A N 1
ATOM 3738 C CA . ALA A 1 457 ? -27.103 -15.982 9.579 1.00 90.31 457 ALA A CA 1
ATOM 3739 C C . ALA A 1 457 ? -27.425 -16.732 8.273 1.00 90.31 457 ALA A C 1
ATOM 3741 O O . ALA A 1 457 ? -28.269 -17.622 8.276 1.00 90.31 457 ALA A O 1
ATOM 3742 N N . ALA A 1 458 ? -26.675 -16.485 7.194 1.00 90.75 458 ALA A N 1
ATOM 3743 C CA . ALA A 1 458 ? -26.823 -17.224 5.939 1.00 90.75 458 ALA A CA 1
ATOM 3744 C C . ALA A 1 458 ? -26.588 -18.740 6.096 1.00 90.75 458 ALA A C 1
ATOM 3746 O O . ALA A 1 458 ? -27.332 -19.539 5.537 1.00 90.75 458 ALA A O 1
ATOM 3747 N N . LYS A 1 459 ? -25.604 -19.162 6.908 1.00 90.31 459 LYS A N 1
ATOM 3748 C CA . LYS A 1 459 ? -25.402 -20.585 7.247 1.00 90.31 459 LYS A CA 1
ATOM 3749 C C . LYS A 1 459 ? -26.607 -21.179 7.978 1.00 90.31 459 LYS A C 1
ATOM 3751 O O . LYS A 1 459 ? -26.995 -22.304 7.680 1.00 90.31 459 LYS A O 1
ATOM 3756 N N . LYS A 1 460 ? -27.215 -20.435 8.910 1.00 91.06 460 LYS A N 1
ATOM 3757 C CA . LYS A 1 460 ? -28.439 -20.868 9.605 1.00 91.06 460 LYS A CA 1
ATOM 3758 C C . LYS A 1 460 ? -29.624 -21.010 8.638 1.00 91.06 460 LYS A C 1
ATOM 3760 O O . LYS A 1 460 ? -30.364 -21.981 8.760 1.00 91.06 460 LYS A O 1
ATOM 3765 N N . LEU A 1 461 ? -29.765 -20.104 7.665 1.00 91.75 461 LEU A N 1
ATOM 3766 C CA . LEU A 1 461 ? -30.770 -20.204 6.596 1.00 91.75 461 LEU A CA 1
ATOM 3767 C C . LEU A 1 461 ? -30.569 -21.476 5.750 1.00 91.75 461 LEU A C 1
ATOM 3769 O O . LEU A 1 461 ? -31.504 -22.263 5.610 1.00 91.75 461 LEU A O 1
ATOM 3773 N N . LEU A 1 462 ? -29.337 -21.737 5.291 1.00 90.12 462 LEU A N 1
ATOM 3774 C CA . LEU A 1 462 ? -28.986 -22.947 4.527 1.00 90.12 462 LEU A CA 1
ATOM 3775 C C . LEU A 1 462 ? -29.271 -24.236 5.311 1.00 90.12 462 LEU A C 1
ATOM 3777 O O . LEU A 1 462 ? -29.873 -25.165 4.778 1.00 90.12 462 LEU A O 1
ATOM 3781 N N . ASN A 1 463 ? -28.908 -24.277 6.597 1.00 89.50 463 ASN A N 1
ATOM 3782 C CA . ASN A 1 463 ? -29.170 -25.427 7.470 1.00 89.50 463 ASN A CA 1
ATOM 3783 C C . ASN A 1 463 ? -30.669 -25.693 7.686 1.00 89.50 463 ASN A C 1
ATOM 3785 O O . ASN A 1 463 ? -31.045 -26.806 8.047 1.00 89.50 463 ASN A O 1
ATOM 3789 N N . ARG A 1 464 ? -31.523 -24.684 7.479 1.00 89.81 464 ARG A N 1
ATOM 3790 C CA . ARG A 1 464 ? -32.988 -24.797 7.531 1.00 89.81 464 ARG A CA 1
ATOM 3791 C C . ARG A 1 464 ? -33.624 -24.993 6.148 1.00 89.81 464 ARG A C 1
ATOM 3793 O O . ARG A 1 464 ? -34.842 -24.925 6.032 1.00 89.81 464 ARG A O 1
ATOM 3800 N N . GLY A 1 465 ? -32.820 -25.254 5.114 1.00 87.62 465 GLY A N 1
ATOM 3801 C CA . GLY A 1 465 ? -33.291 -25.556 3.760 1.00 87.62 465 GLY A CA 1
ATOM 3802 C C . GLY A 1 465 ? -33.595 -24.333 2.889 1.00 87.62 465 GLY A C 1
ATOM 3803 O O . GLY A 1 465 ? -34.162 -24.493 1.812 1.00 87.62 465 GLY A O 1
ATOM 3804 N N . ILE A 1 466 ? -33.222 -23.122 3.315 1.00 90.00 466 ILE A N 1
ATOM 3805 C CA . ILE A 1 466 ? -33.394 -21.898 2.519 1.00 90.00 466 ILE A CA 1
ATOM 3806 C C . ILE A 1 466 ? -32.138 -21.677 1.677 1.00 90.00 466 ILE A C 1
ATOM 3808 O O . ILE A 1 466 ? -31.039 -21.559 2.215 1.00 90.00 466 ILE A O 1
ATOM 3812 N N . SER A 1 467 ? -32.299 -21.612 0.353 1.00 86.69 467 SER A N 1
ATOM 3813 C CA . SER A 1 467 ? -31.198 -21.333 -0.575 1.00 86.69 467 SER A CA 1
ATOM 3814 C C . SER A 1 467 ? -30.736 -19.882 -0.459 1.00 86.69 467 SER A C 1
ATOM 3816 O O . SER A 1 467 ? -31.561 -18.974 -0.408 1.00 86.69 467 SER A O 1
ATOM 3818 N N . VAL A 1 468 ? -29.418 -19.669 -0.461 1.00 88.00 468 VAL A N 1
ATOM 3819 C CA . VAL A 1 468 ? -28.804 -18.343 -0.336 1.00 88.00 468 VAL A CA 1
ATOM 3820 C C . VAL A 1 468 ? -27.627 -18.217 -1.304 1.00 88.00 468 VAL A C 1
ATOM 3822 O O . VAL A 1 468 ? -26.736 -19.069 -1.314 1.00 88.00 468 VAL A O 1
ATOM 3825 N N . MET A 1 469 ? -27.600 -17.147 -2.095 1.00 88.00 469 MET A N 1
ATOM 3826 C CA . MET A 1 469 ? -26.626 -16.893 -3.157 1.00 88.00 469 MET A CA 1
ATOM 3827 C C . MET A 1 469 ? -25.839 -15.595 -2.924 1.00 88.00 469 MET A C 1
ATOM 3829 O O . MET A 1 469 ? -26.210 -14.721 -2.140 1.00 88.00 469 MET A O 1
ATOM 3833 N N . ALA A 1 470 ? -24.706 -15.457 -3.620 1.00 87.25 470 ALA A N 1
ATOM 3834 C CA . ALA A 1 470 ? -23.993 -14.182 -3.661 1.00 87.25 470 ALA A CA 1
ATOM 3835 C C . ALA A 1 470 ? -24.860 -13.133 -4.380 1.00 87.25 470 ALA A C 1
ATOM 3837 O O . ALA A 1 470 ? -25.348 -13.386 -5.478 1.00 87.25 470 ALA A O 1
ATOM 3838 N N . GLY A 1 471 ? -25.022 -11.965 -3.762 1.00 84.44 471 GLY A N 1
ATOM 3839 C CA . GLY A 1 471 ? -25.950 -10.911 -4.174 1.00 84.44 471 GLY A CA 1
ATOM 3840 C C . GLY A 1 471 ? -27.174 -10.782 -3.262 1.00 84.44 471 GLY A C 1
ATOM 3841 O O . GLY A 1 471 ? -27.758 -9.700 -3.205 1.00 84.44 471 GLY A O 1
ATOM 3842 N N . ASP A 1 472 ? -27.516 -11.821 -2.493 1.00 88.38 472 ASP A N 1
ATOM 3843 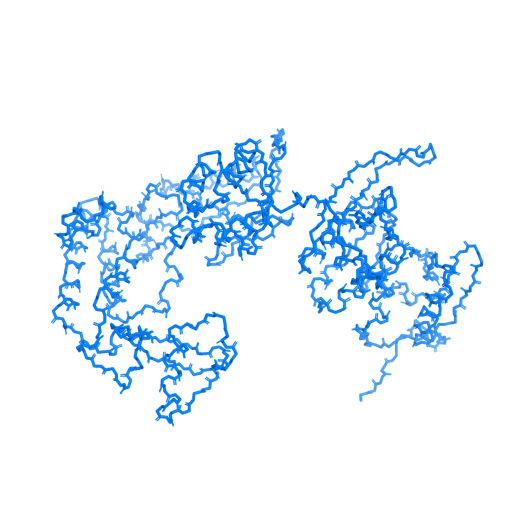C CA . ASP A 1 472 ? -28.694 -11.800 -1.621 1.00 88.38 472 ASP A CA 1
ATOM 3844 C C . ASP A 1 472 ? -28.497 -10.884 -0.408 1.00 88.38 472 ASP A C 1
ATOM 3846 O O . ASP A 1 472 ? -27.400 -10.778 0.155 1.00 88.38 472 ASP A O 1
ATOM 3850 N N . ILE A 1 473 ? -29.581 -10.234 0.023 1.00 89.62 473 ILE A N 1
ATOM 3851 C CA . ILE A 1 473 ? -29.617 -9.411 1.236 1.00 89.62 473 ILE A CA 1
ATOM 3852 C C . ILE A 1 473 ? -30.030 -10.290 2.411 1.00 89.62 473 ILE A C 1
ATOM 3854 O O . ILE A 1 473 ? -31.161 -10.760 2.483 1.00 89.62 473 ILE A O 1
ATOM 3858 N N . ILE A 1 474 ? -29.123 -10.451 3.367 1.00 92.38 474 ILE A N 1
ATOM 3859 C CA . ILE A 1 474 ? -29.371 -11.207 4.591 1.00 92.38 474 ILE A CA 1
ATOM 3860 C C . ILE A 1 474 ? -29.838 -10.257 5.679 1.00 92.38 474 ILE A C 1
ATOM 3862 O O . ILE A 1 474 ? -29.131 -9.304 6.024 1.00 92.38 474 ILE A O 1
ATOM 3866 N N . SER A 1 475 ? -31.019 -10.552 6.220 1.00 93.38 475 SER A N 1
ATOM 3867 C CA . SER A 1 475 ? -31.614 -9.847 7.352 1.00 93.38 475 SER A CA 1
ATOM 3868 C C . SER A 1 475 ? -31.415 -10.667 8.624 1.00 93.38 475 SER A C 1
ATOM 3870 O O . SER A 1 475 ? -31.790 -11.835 8.678 1.00 93.38 475 SER A O 1
ATOM 3872 N N . TYR A 1 476 ? -30.797 -10.089 9.650 1.00 93.56 476 TYR A N 1
ATOM 3873 C CA . TYR A 1 476 ? -30.529 -10.799 10.905 1.00 93.56 476 TYR A CA 1
ATOM 3874 C C . TYR A 1 476 ? -30.563 -9.863 12.111 1.00 93.56 476 TYR A C 1
ATOM 3876 O O . TYR A 1 476 ? -30.320 -8.665 11.983 1.00 93.56 476 TYR A O 1
ATOM 3884 N N . VAL A 1 477 ? -30.803 -10.416 13.295 1.00 94.62 477 VAL A N 1
ATOM 3885 C CA . VAL A 1 477 ? -30.720 -9.701 14.577 1.00 94.62 477 VAL A CA 1
ATOM 3886 C C . VAL A 1 477 ? -29.575 -10.244 15.429 1.00 94.62 477 VAL A C 1
ATOM 3888 O O . VAL A 1 477 ? -29.109 -11.368 15.225 1.00 94.62 477 VAL A O 1
ATOM 3891 N N . ARG A 1 478 ? -29.076 -9.439 16.374 1.00 93.75 478 ARG A N 1
ATOM 3892 C CA . ARG A 1 478 ? -28.104 -9.897 17.378 1.00 93.75 478 ARG A CA 1
ATOM 3893 C C . ARG A 1 478 ? -28.819 -10.595 18.522 1.00 93.75 478 ARG A C 1
ATOM 3895 O O . ARG A 1 478 ? -29.774 -10.057 19.076 1.00 93.75 478 ARG A O 1
ATOM 3902 N N . THR A 1 479 ? -28.311 -11.758 18.894 1.00 92.94 479 THR A N 1
ATOM 3903 C CA . THR A 1 479 ? -28.898 -12.626 19.915 1.00 92.94 479 THR A CA 1
ATOM 3904 C C . THR A 1 479 ? -27.859 -13.043 20.943 1.00 92.94 479 THR A C 1
ATOM 3906 O O . THR A 1 479 ? -26.661 -13.000 20.671 1.00 92.94 479 THR A O 1
ATOM 3909 N N . LYS A 1 480 ? -28.321 -13.462 22.125 1.00 89.00 480 LYS A N 1
ATOM 3910 C CA . LYS A 1 480 ? -27.461 -13.916 23.239 1.00 89.00 480 LYS A CA 1
ATOM 3911 C C . LYS A 1 480 ? -26.936 -15.351 23.076 1.00 89.00 480 LYS A C 1
ATOM 3913 O O . LYS A 1 480 ? -26.286 -15.886 23.970 1.00 89.00 480 LYS A O 1
ATOM 3918 N N . ASP A 1 481 ? -27.269 -16.008 21.970 1.00 83.94 481 ASP A N 1
ATOM 3919 C CA . ASP A 1 481 ? -26.901 -17.394 21.701 1.00 83.94 481 ASP A CA 1
ATOM 3920 C C . ASP A 1 481 ? -25.410 -17.544 21.346 1.00 83.94 481 ASP A C 1
ATOM 3922 O O . ASP A 1 481 ? -24.695 -16.577 21.083 1.00 83.94 481 ASP A O 1
ATOM 3926 N N . ARG A 1 482 ? -24.926 -18.792 21.309 1.00 81.69 482 ARG A N 1
ATOM 3927 C CA . ARG A 1 482 ? -23.516 -19.112 21.019 1.00 81.69 482 ARG A CA 1
ATOM 3928 C C . ARG A 1 482 ? -23.035 -18.538 19.680 1.00 81.69 482 ARG A C 1
ATOM 3930 O O . ARG A 1 482 ? -21.863 -18.177 19.550 1.00 81.69 482 ARG A O 1
ATOM 3937 N N . ASP A 1 483 ? -23.919 -18.465 18.688 1.00 81.62 483 ASP A N 1
ATOM 3938 C CA . ASP A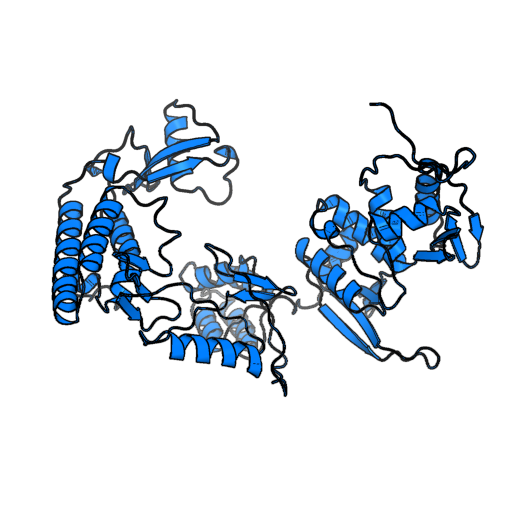 1 483 ? -23.584 -17.927 17.370 1.00 81.62 483 ASP A CA 1
ATOM 3939 C C . ASP A 1 483 ? -23.626 -16.392 17.327 1.00 81.62 483 ASP A C 1
ATOM 3941 O O . ASP A 1 483 ? -22.913 -15.790 16.508 1.00 81.62 483 ASP A O 1
ATOM 3945 N N . GLY A 1 484 ? -24.375 -15.772 18.244 1.00 87.81 484 GLY A N 1
ATOM 3946 C CA . GLY A 1 484 ? -24.500 -14.331 18.449 1.00 87.81 484 GLY A CA 1
ATOM 3947 C C . GLY A 1 484 ? -25.366 -13.619 17.406 1.00 87.81 484 GLY A C 1
ATOM 3948 O O . GLY A 1 484 ? -25.272 -12.392 17.274 1.00 87.81 484 GLY A O 1
ATOM 3949 N N . VAL A 1 485 ? -26.109 -14.378 16.593 1.00 92.62 485 VAL A N 1
ATOM 3950 C CA . VAL A 1 485 ? -27.003 -13.888 15.531 1.00 92.62 485 VAL A CA 1
ATOM 3951 C C . VAL A 1 485 ? -28.114 -14.884 15.213 1.00 92.62 485 VAL A C 1
ATOM 3953 O O . VAL A 1 485 ? -27.860 -16.086 15.159 1.00 92.62 485 VAL A O 1
ATOM 3956 N N . GLU A 1 486 ? -29.294 -14.388 14.848 1.00 94.00 486 GLU A N 1
ATOM 3957 C CA . GLU A 1 486 ? -30.396 -15.191 14.301 1.00 94.00 486 GLU A CA 1
ATOM 3958 C C . GLU A 1 486 ? -30.961 -14.506 13.040 1.00 94.00 486 GLU A C 1
ATOM 3960 O O . GLU A 1 486 ? -31.085 -13.275 13.038 1.00 94.00 486 GLU A O 1
ATOM 3965 N N . PRO A 1 487 ? -31.265 -15.244 11.950 1.00 94.38 487 PRO A N 1
ATOM 3966 C CA . PRO A 1 487 ? -31.973 -14.681 10.802 1.00 94.38 487 PRO A CA 1
ATOM 3967 C C . PRO A 1 487 ? -33.337 -14.136 11.223 1.00 94.38 487 PRO A C 1
ATOM 3969 O O . PRO A 1 487 ? -33.995 -14.716 12.089 1.00 94.38 487 PRO A O 1
ATOM 3972 N N . LEU A 1 488 ? -33.752 -13.024 10.616 1.00 93.00 488 LEU A N 1
ATOM 3973 C CA . LEU A 1 488 ? -34.971 -12.307 10.997 1.00 93.00 488 LEU A CA 1
ATOM 3974 C C . LEU A 1 488 ? -36.213 -13.211 10.953 1.00 93.00 488 LEU A C 1
ATOM 3976 O O . LEU A 1 488 ? -37.047 -13.145 11.847 1.00 93.00 488 LEU A O 1
ATOM 3980 N N . GLU A 1 489 ? -36.281 -14.107 9.969 1.00 90.69 489 GLU A N 1
ATOM 3981 C CA . GLU A 1 489 ? -37.386 -15.039 9.723 1.00 90.69 489 GLU A CA 1
ATOM 3982 C C . GLU A 1 489 ? -37.641 -16.005 10.889 1.00 90.69 489 GLU A C 1
ATOM 3984 O O . GLU A 1 489 ? -38.719 -16.585 10.998 1.00 90.69 489 GLU A O 1
ATOM 3989 N N . PHE A 1 490 ? -36.647 -16.200 11.755 1.00 90.44 490 PHE A N 1
ATOM 3990 C CA . PHE A 1 490 ? -36.697 -17.165 12.851 1.00 90.44 490 PHE A CA 1
ATOM 3991 C C . PHE A 1 490 ? -36.368 -16.557 14.213 1.00 90.44 490 PHE A C 1
ATOM 3993 O O . PHE A 1 490 ? -36.287 -17.277 15.212 1.00 90.44 490 PHE A O 1
ATOM 4000 N N . ALA A 1 491 ? -36.139 -15.250 14.252 1.00 91.50 491 ALA A N 1
ATOM 4001 C CA . ALA A 1 491 ? -35.805 -14.540 15.466 1.00 91.50 491 ALA A CA 1
ATOM 4002 C C . ALA A 1 491 ? -37.034 -14.367 16.363 1.00 91.50 491 ALA A C 1
ATOM 4004 O O . ALA A 1 491 ? -38.160 -14.211 15.893 1.00 91.50 491 ALA A O 1
ATOM 4005 N N . ARG A 1 492 ? -36.805 -14.336 17.677 1.00 90.50 492 ARG A N 1
ATOM 4006 C CA . ARG A 1 492 ? -37.820 -13.971 18.669 1.00 90.50 492 ARG A CA 1
ATOM 4007 C C . ARG A 1 492 ? -37.318 -12.844 19.566 1.00 90.50 492 ARG A C 1
ATOM 4009 O O . ARG A 1 492 ? -36.117 -12.739 19.820 1.00 90.50 492 ARG A O 1
ATOM 4016 N N . LYS A 1 493 ? -38.239 -12.008 20.063 1.00 89.81 493 LYS A N 1
ATOM 4017 C CA . LYS A 1 493 ? -37.904 -10.826 20.883 1.00 89.81 493 LYS A CA 1
ATOM 4018 C C . LYS A 1 493 ? -37.134 -11.191 22.163 1.00 89.81 493 LYS A C 1
ATOM 4020 O O . LYS A 1 493 ? -36.224 -10.463 22.540 1.00 89.81 493 LYS A O 1
ATOM 4025 N N . ASP A 1 494 ? -37.421 -12.340 22.778 1.00 89.06 494 ASP A N 1
ATOM 4026 C CA . ASP A 1 494 ? -36.747 -12.837 23.990 1.00 89.06 494 ASP A CA 1
ATOM 4027 C C . ASP A 1 494 ? -35.266 -13.194 23.776 1.00 89.06 494 ASP A C 1
ATOM 4029 O O . ASP A 1 494 ? -34.479 -13.193 24.722 1.00 89.06 494 ASP A O 1
ATOM 4033 N N . GLN A 1 495 ? -34.867 -13.480 22.535 1.00 90.56 495 GLN A N 1
ATOM 4034 C CA . GLN A 1 495 ? -33.500 -13.886 22.201 1.00 90.56 495 GLN A CA 1
ATOM 4035 C C . GLN A 1 495 ? -32.569 -12.700 21.934 1.00 90.56 495 GLN A C 1
ATOM 4037 O O . GLN A 1 495 ? -31.348 -12.887 21.880 1.00 90.56 495 GLN A O 1
ATOM 4042 N N . VAL A 1 496 ? -33.130 -11.503 21.741 1.00 93.25 496 VAL A N 1
ATOM 4043 C CA . VAL A 1 496 ? -32.397 -10.301 21.342 1.00 93.25 496 VAL A CA 1
ATOM 4044 C C . VAL A 1 496 ? -31.379 -9.910 22.413 1.00 93.25 496 VAL A C 1
ATOM 4046 O O . VAL A 1 496 ? -31.677 -9.801 23.604 1.00 93.25 496 VAL A O 1
ATOM 4049 N N . ASP A 1 497 ? -30.148 -9.664 21.974 1.00 92.94 497 ASP A N 1
ATOM 4050 C CA . ASP A 1 497 ? -29.094 -9.146 22.840 1.00 92.94 497 ASP A CA 1
ATOM 4051 C C . ASP A 1 497 ? -29.209 -7.624 22.968 1.00 92.94 497 ASP A C 1
ATOM 4053 O O . ASP A 1 497 ? -28.567 -6.865 22.242 1.00 92.94 497 ASP A O 1
ATOM 4057 N N . ILE A 1 498 ? -30.062 -7.183 23.893 1.00 91.44 498 ILE A N 1
ATOM 4058 C CA . ILE A 1 498 ? -30.305 -5.764 24.178 1.00 91.44 498 ILE A CA 1
ATOM 4059 C C . ILE A 1 498 ? -29.004 -4.993 24.430 1.00 91.44 498 ILE A C 1
ATOM 4061 O O . ILE A 1 498 ? -28.860 -3.876 23.937 1.00 91.44 498 ILE A O 1
ATOM 4065 N N . ASP A 1 499 ? -28.040 -5.577 25.142 1.00 88.06 499 ASP A N 1
ATOM 4066 C CA . ASP A 1 499 ? -26.796 -4.892 25.499 1.00 88.06 499 ASP A CA 1
ATOM 4067 C C . ASP A 1 499 ? -25.928 -4.638 24.261 1.00 88.06 499 ASP A C 1
ATOM 4069 O O . ASP A 1 499 ? -25.371 -3.551 24.105 1.00 88.06 499 ASP A O 1
ATOM 4073 N N . LYS A 1 500 ? -25.919 -5.566 23.294 1.00 89.00 500 LYS A N 1
ATOM 4074 C CA . LYS A 1 500 ? -25.290 -5.323 21.984 1.00 89.00 500 LYS A CA 1
ATOM 4075 C C . LYS A 1 500 ? -25.935 -4.165 21.232 1.00 89.00 500 LYS A C 1
ATOM 4077 O O . LYS A 1 500 ? -25.226 -3.390 20.592 1.00 89.00 500 LYS A O 1
ATOM 4082 N N . TYR A 1 501 ? -27.257 -4.028 21.283 1.00 90.31 501 TYR A N 1
ATOM 4083 C CA . TYR A 1 501 ? -27.939 -2.896 20.652 1.00 90.31 501 TYR A CA 1
ATOM 4084 C C . TYR A 1 501 ? -27.685 -1.575 21.387 1.00 90.31 501 TYR A C 1
ATOM 4086 O O . TYR A 1 501 ? -27.554 -0.549 20.720 1.00 90.31 501 TYR A O 1
ATOM 4094 N N . VAL A 1 502 ? -27.509 -1.595 22.714 1.00 88.00 502 VAL A N 1
ATOM 4095 C CA . VAL A 1 502 ? -27.029 -0.429 23.474 1.00 88.00 502 VAL A CA 1
ATOM 4096 C C . VAL A 1 502 ? -25.622 -0.036 23.021 1.00 88.00 502 VAL A C 1
ATOM 4098 O O . VAL A 1 502 ? -25.414 1.129 22.709 1.00 88.00 502 VAL A O 1
ATOM 4101 N N . GLU A 1 503 ? -24.686 -0.979 22.856 1.00 86.56 503 GLU A N 1
ATOM 4102 C CA . GLU A 1 503 ? -23.345 -0.681 22.313 1.00 86.56 503 GLU A CA 1
ATOM 4103 C C . GLU A 1 503 ? -23.419 -0.015 20.924 1.00 86.56 503 GLU A C 1
ATOM 4105 O O . GLU A 1 503 ? -22.672 0.925 20.629 1.00 86.56 503 GLU A O 1
ATOM 4110 N N . TYR A 1 504 ? -24.324 -0.483 20.054 1.00 87.31 504 TYR A N 1
ATOM 4111 C CA . TYR A 1 504 ? -24.556 0.143 18.750 1.00 87.31 504 TYR A CA 1
ATOM 4112 C C . TYR A 1 504 ? -25.157 1.547 18.879 1.00 87.31 504 TYR A C 1
ATOM 4114 O O . TYR A 1 504 ? -24.744 2.435 18.129 1.00 87.31 504 TYR A O 1
ATOM 4122 N N . LEU A 1 505 ? -26.076 1.767 19.822 1.00 87.12 505 LEU A N 1
ATOM 4123 C CA . LEU A 1 505 ? -26.635 3.082 20.138 1.00 87.12 505 LEU A CA 1
ATOM 4124 C C . LEU A 1 505 ? -25.512 4.022 20.612 1.00 87.12 505 LEU A C 1
ATOM 4126 O O . LEU A 1 505 ? -25.224 5.010 19.943 1.00 87.12 505 LEU A O 1
ATOM 4130 N N . THR A 1 506 ? -24.761 3.656 21.651 1.00 84.94 506 THR A N 1
ATOM 4131 C CA . THR A 1 506 ? -23.616 4.428 22.165 1.00 84.94 506 THR A CA 1
ATOM 4132 C C . THR A 1 506 ? -22.601 4.743 21.068 1.00 84.94 506 THR A C 1
ATOM 4134 O O . THR A 1 506 ? -22.175 5.884 20.906 1.00 84.94 506 THR A O 1
ATOM 4137 N N . SER A 1 507 ? -22.243 3.757 20.241 1.00 82.56 507 SER A N 1
ATOM 4138 C CA . SER A 1 507 ? -21.293 3.947 19.140 1.00 82.56 507 SER A CA 1
ATOM 4139 C C . SER A 1 507 ? -21.821 4.882 18.049 1.00 82.56 507 SER A C 1
ATOM 4141 O O . SER A 1 507 ? -21.039 5.622 17.445 1.00 82.56 507 SER A O 1
ATOM 4143 N N . THR A 1 508 ? -23.122 4.842 17.758 1.00 84.00 508 THR A N 1
ATOM 4144 C CA . THR A 1 508 ? -23.743 5.684 16.725 1.00 84.00 508 THR A CA 1
ATOM 4145 C C . THR A 1 508 ? -23.787 7.143 17.169 1.00 84.00 508 THR A C 1
ATOM 4147 O O . THR A 1 508 ? -23.423 8.028 16.398 1.00 84.00 508 THR A O 1
ATOM 4150 N N . PHE A 1 509 ? -24.147 7.383 18.429 1.00 84.94 509 PHE A N 1
ATOM 4151 C CA . PHE A 1 509 ? -24.247 8.723 19.002 1.00 84.94 509 PHE A CA 1
ATOM 4152 C C . PHE A 1 509 ? -22.890 9.292 19.435 1.00 84.94 509 PHE A C 1
ATOM 4154 O O . PHE A 1 509 ? -22.708 10.506 19.425 1.00 84.94 509 PHE A O 1
ATOM 4161 N N . GLY A 1 510 ? -21.914 8.436 19.752 1.00 80.12 510 GLY A N 1
ATOM 4162 C CA . GLY A 1 510 ? -20.665 8.822 20.411 1.00 80.12 510 GLY A CA 1
ATOM 4163 C C . GLY A 1 510 ? -19.896 9.955 19.732 1.00 80.12 510 GLY A C 1
ATOM 4164 O O . GLY A 1 510 ? -19.426 10.843 20.420 1.00 80.12 510 GLY A O 1
ATOM 4165 N N . GLN A 1 511 ? -19.822 10.000 18.397 1.00 74.44 511 GLN A N 1
ATOM 4166 C CA . GLN A 1 511 ? -19.119 11.097 17.707 1.00 74.44 511 GLN A CA 1
ATOM 4167 C C . GLN A 1 511 ? -19.813 12.452 17.882 1.00 74.44 511 GLN A C 1
ATOM 4169 O O . GLN A 1 511 ? -19.139 13.468 18.044 1.00 74.44 511 GLN A O 1
ATOM 4174 N N . VAL A 1 512 ? -21.149 12.456 17.859 1.00 81.25 512 VAL A N 1
ATOM 4175 C CA . VAL A 1 512 ? -21.953 13.665 18.056 1.00 81.25 512 VAL A CA 1
ATOM 4176 C C . VAL A 1 512 ? -21.883 14.087 19.521 1.00 81.25 512 VAL A C 1
ATOM 4178 O O . VAL A 1 512 ? -21.592 15.242 19.805 1.00 81.25 512 VAL A O 1
ATOM 4181 N N . LEU A 1 513 ? -22.045 13.148 20.453 1.00 84.69 513 LEU A N 1
ATOM 4182 C CA . LEU A 1 513 ? -21.965 13.422 21.889 1.00 84.69 513 LEU A CA 1
ATOM 4183 C C . LEU A 1 513 ? -20.576 13.891 22.326 1.00 84.69 513 LEU A C 1
ATOM 4185 O O . LEU A 1 513 ? -20.474 14.863 23.068 1.00 84.69 513 LEU A O 1
ATOM 4189 N N . ASP A 1 514 ? -19.512 13.300 21.779 1.00 79.12 514 ASP A N 1
ATOM 4190 C CA . ASP A 1 514 ? -18.132 13.754 21.977 1.00 79.12 514 ASP A CA 1
ATOM 4191 C C . ASP A 1 514 ? -17.929 15.207 21.511 1.00 79.12 514 ASP A C 1
ATOM 4193 O O . ASP A 1 514 ? -17.104 15.927 22.076 1.00 79.12 514 ASP A O 1
ATOM 4197 N N . ALA A 1 515 ? -18.617 15.632 20.444 1.00 78.75 515 ALA A N 1
ATOM 4198 C CA . ALA A 1 515 ? -18.562 17.011 19.963 1.00 78.75 515 ALA A CA 1
ATOM 4199 C C . ALA A 1 515 ? -19.368 17.949 20.873 1.00 78.75 515 ALA A C 1
ATOM 4201 O O . ALA A 1 515 ? -18.923 19.057 21.142 1.00 78.75 515 ALA A O 1
ATOM 4202 N N . LEU A 1 516 ? -20.503 17.484 21.399 1.00 82.44 516 LEU A N 1
ATOM 4203 C CA . LEU A 1 516 ? -21.353 18.227 22.337 1.00 82.44 516 LEU A CA 1
ATOM 4204 C C . LEU A 1 516 ? -20.840 18.201 23.792 1.00 82.44 516 LEU A C 1
ATOM 4206 O O . LEU A 1 516 ? -21.448 18.816 24.669 1.00 82.44 516 LEU A O 1
ATOM 4210 N N . GLY A 1 517 ? -19.752 17.474 24.070 1.00 78.31 517 GLY A N 1
ATOM 4211 C CA . GLY A 1 517 ? -19.219 17.290 25.423 1.00 78.31 517 GLY A CA 1
ATOM 4212 C C . GLY A 1 517 ? -20.175 16.540 26.356 1.00 78.31 517 GLY A C 1
ATOM 4213 O O . GLY A 1 517 ? -20.182 16.797 27.558 1.00 78.31 517 GLY A O 1
ATOM 4214 N N . ILE A 1 518 ? -21.012 15.659 25.805 1.00 82.88 518 ILE A N 1
ATOM 4215 C CA . ILE A 1 518 ? -21.998 14.877 26.551 1.00 82.88 518 ILE A CA 1
ATOM 4216 C C . ILE A 1 518 ? -21.474 13.447 26.696 1.00 82.88 518 ILE A C 1
ATOM 4218 O O . ILE A 1 518 ? -21.014 12.841 25.730 1.00 82.88 518 ILE A O 1
ATOM 4222 N N . ASP A 1 519 ? -21.547 12.902 27.906 1.00 81.06 519 ASP A N 1
ATOM 4223 C CA . ASP A 1 519 ? -21.185 11.514 28.178 1.00 81.06 519 ASP A CA 1
ATOM 4224 C C . ASP A 1 519 ? -22.436 10.633 28.144 1.00 81.06 519 ASP A C 1
ATOM 4226 O O . ASP A 1 519 ? -23.369 10.840 28.922 1.00 81.06 519 ASP A O 1
ATOM 4230 N N . PHE A 1 520 ? -22.448 9.645 27.249 1.00 79.62 520 PHE A N 1
ATOM 4231 C CA . PHE A 1 520 ? -23.560 8.711 27.103 1.00 79.62 520 PHE A CA 1
ATOM 4232 C C . PHE A 1 520 ? -23.855 7.964 28.410 1.00 79.62 520 PHE A C 1
ATOM 4234 O O . PHE A 1 520 ? -25.022 7.815 28.770 1.00 79.62 520 PHE A O 1
ATOM 4241 N N . ASP A 1 521 ? -22.825 7.547 29.149 1.00 77.12 521 ASP A N 1
ATOM 4242 C CA . ASP A 1 521 ? -22.992 6.738 30.363 1.00 77.12 521 ASP A CA 1
ATOM 4243 C C . ASP A 1 521 ? -23.631 7.555 31.496 1.00 77.12 521 ASP A C 1
ATOM 4245 O O . ASP A 1 521 ? -24.473 7.058 32.253 1.00 77.12 521 ASP A O 1
ATOM 4249 N N . ARG A 1 522 ? -23.323 8.858 31.540 1.00 78.88 522 ARG A N 1
ATOM 4250 C CA . ARG A 1 522 ? -23.961 9.817 32.450 1.00 78.88 522 ARG A CA 1
ATOM 4251 C C . ARG A 1 522 ? -25.452 9.980 32.152 1.00 78.88 522 ARG A C 1
ATOM 4253 O O . ARG A 1 522 ? -26.242 10.094 33.088 1.00 78.88 522 ARG A O 1
ATOM 4260 N N . ILE A 1 523 ? -25.846 9.975 30.876 1.00 79.00 523 ILE A N 1
ATOM 4261 C CA . ILE A 1 523 ? -27.251 10.108 30.459 1.00 79.00 523 ILE A CA 1
ATOM 4262 C C . ILE A 1 523 ? -28.078 8.914 30.952 1.00 79.00 523 ILE A C 1
ATOM 4264 O O . ILE A 1 523 ? -29.178 9.100 31.477 1.00 79.00 523 ILE A O 1
ATOM 4268 N N . ILE A 1 524 ? -27.566 7.693 30.786 1.00 76.56 524 ILE A N 1
ATOM 4269 C CA . ILE A 1 524 ? -28.299 6.458 31.113 1.00 76.56 524 ILE A CA 1
ATOM 4270 C C . ILE A 1 524 ? -28.233 6.076 32.602 1.00 76.56 524 ILE A C 1
ATOM 4272 O O . ILE A 1 524 ? -28.820 5.070 32.995 1.00 76.56 524 ILE A O 1
ATOM 4276 N N . GLY A 1 525 ? -27.563 6.881 33.437 1.00 62.53 525 GLY A N 1
ATOM 4277 C CA . GLY A 1 525 ? -27.516 6.691 34.889 1.00 62.53 525 GLY A CA 1
ATOM 4278 C C . GLY A 1 525 ? -26.610 5.546 35.347 1.00 62.53 525 GLY A C 1
ATOM 4279 O O . GLY A 1 525 ? -26.775 5.049 36.460 1.00 62.53 525 GLY A O 1
ATOM 4280 N N . VAL A 1 526 ? -25.653 5.122 34.516 1.00 50.16 526 VAL A N 1
ATOM 4281 C CA . VAL A 1 526 ? -24.642 4.133 34.905 1.00 50.16 526 VAL A CA 1
ATOM 4282 C C . VAL A 1 526 ? -23.551 4.868 35.682 1.00 50.16 526 VAL A C 1
ATOM 4284 O O . VAL A 1 526 ? -22.602 5.406 35.117 1.00 50.16 526 VAL A O 1
ATOM 4287 N N . THR A 1 527 ? -23.689 4.938 37.007 1.00 39.09 527 THR A N 1
ATOM 4288 C CA . THR A 1 527 ? -22.616 5.395 37.899 1.00 39.09 527 THR A CA 1
ATOM 4289 C C . THR A 1 527 ? -21.475 4.378 37.832 1.00 39.09 527 THR A C 1
ATOM 4291 O O . THR A 1 527 ? -21.533 3.299 38.418 1.00 39.09 527 THR A O 1
ATOM 4294 N N . SER A 1 528 ? -20.445 4.700 37.054 1.00 37.56 528 SER A N 1
ATOM 4295 C CA . SER A 1 528 ? -19.329 3.820 36.710 1.00 37.56 528 SER A CA 1
ATOM 4296 C C . SER A 1 528 ? -18.458 3.448 37.923 1.00 37.56 528 SER A C 1
ATOM 4298 O O . SER A 1 528 ? -17.453 4.100 38.208 1.00 37.56 528 SER A O 1
ATOM 4300 N N . LEU A 1 529 ? -18.812 2.365 38.615 1.00 30.64 529 LEU A N 1
ATOM 4301 C CA . LEU A 1 529 ? -17.901 1.596 39.479 1.00 30.64 529 LEU A CA 1
ATOM 4302 C C . LEU A 1 529 ? -17.312 0.380 38.736 1.00 30.64 529 LEU A C 1
ATOM 4304 O O . LEU A 1 529 ? -16.232 -0.090 39.078 1.00 30.64 529 LEU A O 1
ATOM 4308 N N . GLU A 1 530 ? -17.960 -0.070 37.659 1.00 30.33 530 GLU A N 1
ATOM 4309 C CA . GLU A 1 530 ? -17.548 -1.237 36.861 1.00 30.33 530 GLU A CA 1
ATOM 4310 C C . GLU A 1 530 ? -16.432 -0.950 35.841 1.00 30.33 530 GLU A C 1
ATOM 4312 O O . GLU A 1 530 ? -15.896 -1.878 35.247 1.00 30.33 530 GLU A O 1
ATOM 4317 N N . HIS A 1 531 ? -16.039 0.314 35.645 1.00 32.25 531 HIS A N 1
ATOM 4318 C CA . HIS A 1 531 ? -14.977 0.691 34.697 1.00 32.25 531 HIS A CA 1
ATOM 4319 C C . HIS A 1 531 ? -13.599 0.921 35.353 1.00 32.25 531 HIS A C 1
ATOM 4321 O O . HIS A 1 531 ? -12.634 1.244 34.660 1.00 32.25 531 HIS A O 1
ATOM 4327 N N . PHE A 1 532 ? -13.505 0.778 36.683 1.00 28.16 532 PHE A N 1
ATOM 4328 C CA . PHE A 1 532 ? -12.272 0.979 37.462 1.00 28.16 532 PHE A CA 1
ATOM 4329 C C . PHE A 1 532 ? -11.594 -0.318 37.943 1.00 28.16 532 PHE A C 1
ATOM 4331 O O . PHE A 1 532 ? -10.539 -0.242 38.577 1.00 28.16 532 PHE A O 1
ATOM 4338 N N . MET A 1 533 ? -12.143 -1.490 37.611 1.00 25.95 533 MET A N 1
ATOM 4339 C CA . MET A 1 533 ? -11.486 -2.798 37.764 1.00 25.95 533 MET A CA 1
ATOM 4340 C C . MET A 1 533 ? -11.254 -3.427 36.394 1.00 25.95 533 MET A C 1
ATOM 4342 O O . MET A 1 533 ? -10.202 -4.089 36.229 1.00 25.95 533 MET A O 1
#

Radius of gyration: 31.33 Å; chains: 1; bounding box: 78×66×88 Å

pLDDT: mean 85.83, std 11.39, range [25.95, 98.25]